Protein AF-0000000071017737 (afdb_homodimer)

Nearest PDB structures (foldseek):
  5ejk-assembly1_H  TM=7.289E-01  e=1.584E-11  Rous sarcoma virus - Prague C
  5ejk-assembly1_B  TM=7.592E-01  e=1.125E-10  Rous sarcoma virus - Prague C
  4fw2-assembly1_B  TM=7.891E-01  e=5.073E-09  Rous sarcoma virus - Prague C
  7ouf-assembly1_E  TM=6.799E-01  e=4.564E-10  Simian T-lymphotropic virus 1
  5ejk-assembly1_E  TM=6.335E-01  e=1.489E-10  Rous sarcoma virus - Prague C

Radius of gyration: 25.52 Å; Cα contacts (8 Å, |Δi|>4): 1029; chains: 2; bounding box: 69×79×76 Å

Solvent-accessible surface area (backbone atoms only — not comparable to full-atom values): 32538 Å² total; per-residue (Å²): 131,80,80,64,77,46,71,40,82,52,95,94,32,49,22,35,44,37,83,85,69,74,41,71,16,37,51,57,55,78,89,47,44,66,56,54,50,44,54,48,28,69,29,56,59,20,44,59,75,49,58,68,51,32,48,55,57,46,56,67,45,38,42,50,95,59,46,69,61,51,46,45,55,50,55,74,64,34,61,54,64,71,64,40,59,78,62,85,61,75,76,43,27,19,58,69,90,74,80,51,90,43,60,57,32,26,34,36,45,47,78,44,66,81,46,62,60,22,80,86,48,31,25,31,36,42,38,38,31,24,65,51,34,53,33,53,46,68,42,80,26,66,63,74,46,24,64,52,51,29,53,53,48,48,44,46,30,29,73,71,25,56,40,51,31,41,33,30,52,74,44,69,47,60,61,20,68,47,36,49,51,51,27,58,51,48,59,30,43,79,42,73,25,50,69,80,40,63,55,88,28,75,63,35,56,52,50,38,52,51,50,39,35,46,50,55,66,35,47,94,84,47,61,36,58,60,66,76,46,42,47,30,42,34,23,26,56,21,57,34,67,33,84,50,40,68,40,32,7,27,35,63,52,63,41,26,70,47,59,55,64,82,62,59,77,80,71,65,73,68,62,66,63,60,26,86,48,45,60,54,44,51,51,49,24,50,50,36,35,51,50,45,51,50,50,50,52,52,51,48,53,53,53,68,71,96,132,81,82,65,76,48,72,40,83,52,96,93,31,52,22,36,45,38,84,85,67,75,40,71,16,37,51,56,54,79,90,46,45,64,58,55,49,44,55,47,27,69,29,58,57,20,46,60,76,48,57,67,52,32,49,55,58,46,58,68,45,37,43,50,96,60,46,69,63,51,45,45,56,51,54,75,64,33,61,54,65,71,65,41,60,78,62,86,59,75,77,42,26,20,58,70,91,72,79,51,90,43,60,56,33,25,33,36,44,48,79,45,67,80,45,66,61,22,79,86,50,31,25,32,36,42,36,38,29,24,65,51,32,51,32,50,45,67,42,80,24,66,64,75,46,24,66,52,51,29,53,54,50,48,44,47,30,28,72,72,23,58,38,49,31,40,34,30,51,73,44,69,47,59,61,20,68,46,35,48,52,50,27,58,49,47,59,31,44,79,42,72,26,50,67,83,39,65,55,88,28,75,62,36,56,52,50,37,51,52,51,40,35,46,50,54,67,35,46,94,84,47,61,36,58,61,66,73,47,42,46,30,41,33,23,26,57,23,57,35,68,33,84,49,40,69,37,33,7,29,34,61,53,63,41,26,70,47,59,56,64,82,61,59,77,80,70,66,72,65,62,67,63,62,29,85,47,45,60,52,45,50,51,49,25,50,51,35,33,52,51,46,51,52,49,51,50,51,50,48,53,54,52,68,70,97

Organism: Stichopus japonicus (NCBI:txid307972)

Sequence (612 aa):
MISHPKYVMAEGLVKYVDNNSHSNKVVVPGELVVEVIAHHHCTPTSPHLGMRKTISKICQKFWWKNLKSDVETFVKKCRQCHLSKPMYCKPSGYMESTTSRYPWDVMAMDLLGPFPESNAGNLYILVITDHFSRFSFLMTLKRSTGKVLRAVLQQLFCTWGACNKLVSDNGPQMVSKYVTELCILWGVKRIFTTPYHPQANWVERVNRNIVSMFCCFVKADVHTDWDVHVPEFMFALSSFVHDATGFFPAELFLHRRIVGPGEWVDGDRMGPIGNSSFRGMLKSANDNMQRQARRNKLQYNRQGLRMISHPKYVMAEGLVKYVDNNSHSNKVVVPGELVVEVIAHHHCTPTSPHLGMRKTISKICQKFWWKNLKSDVETFVKKCRQCHLSKPMYCKPSGYMESTTSRYPWDVMAMDLLGPFPESNAGNLYILVITDHFSRFSFLMTLKRSTGKVLRAVLQQLFCTWGACNKLVSDNGPQMVSKYVTELCILWGVKRIFTTPYHPQANWVERVNRNIVSMFCCFVKADVHTDWDVHVPEFMFALSSFVHDATGFFPAELFLHRRIVGPGEWVDGDRMGPIGNSSFRGMLKSANDNMQRQARRNKLQYNRQGLR

Secondary structure (DSSP, 8-state):
-----EEEEETTEEEEEETTTTEEEEEPPGGGHHHHHHHTTEETTEE---HHHHHHHHHTTEE-TTHHHHHHHHHHT-HHHHH----------B------SSTTSEEEEEEE-PPPPPTT---EEEEEEETTT--EEEEEES---HHHHHHHHHHHHHHH---SEEEE---TTTT-HHHHHHHHHHTPEEEE-BTT--S--HHHHHHHHHHHHHHHHS-TT-TT-TTTTHHHHHHHHHHS--TTTSS-HHHHHHSS----TT--TTS-------SHHHHHHHHHHHHHHHHHHHHHHHHHHHHH--/-----EEEEETTEEEEEETTTTEEEEEPPGGGHHHHHHHTTEETTEE---HHHHHHHHHTTEE-TTHHHHHHHHHHT-HHHHH----------B------SSTTSEEEEEEE-PPPPPTT---EEEEEEETTT--EEEEEES---HHHHHHHHHHHHHHH---SEEEE---TTTT-HHHHHHHHHHTPEEEE-BTT--S--HHHHHHHHHHHHHHHHS-TT-TT-TTTTHHHHHHHHHHS--TTTSS-HHHHHHSS----TT--TTS----S--SHHHHHHHHHHHHHHHHHHHHHHHHHHHHHT-

Foldseek 3Di:
DPPPQDFDDDPNFTWGQDPVVSDTATEDDPVCLLVLLCVCAVDLLRQNLDLVQSLVLNVRHYDDDCNSVVSVVNSVPDPLLVPLPQDPDQQAFDDPPDDDQAWLQEKEWDKDAQFPQAPVQFGIWIWIATPQLRQIDTDTDNDLALQVVLVVVVVVCVVPNHHAEYEYEPDPRCPDPSNVVSCVVRNHHYHYGDRPDRDPDPVSVVVSSVSSSLSSPCPPVHRRCSCVSRVSNSSNQQQTQDQQQRHRSCCRHVQAHDDDPPRCVVVDRDDGDDDVVRVVSSVSSVVSNVVVSVVSVVVVVVVVVD/DPPPQDFDQDPNFTWGQDPVVSDTATEDDPVCLLVLLCVCAVDLLNQNLDLVQSLVLNVRHYDDDCNSVVSVVNSVPDPLLVVLPQDPDQQAFDDPPDDDQAWLQEKEWDKDAQFPQAPVQFRIWIWIATPQLRQIDTDTDNDLALQVVLVVVVVVCVVPNHHAEYEYEPDPRCPDPSNVVSCVVRNHHYHYGDSPDRDPPSVSVVVSSVSSSLSSPCPPVHRRCSCVSRVSNSSNQQQTQDQQQRHRSCCRHVQAHDDDPPRCVVVDRDDGDDDVCRVVSSVSSVVSNVVVSVVSVVVVVVVVVD

Structure (mmCIF, N/CA/C/O backbone):
data_AF-0000000071017737-model_v1
#
loop_
_entity.id
_entity.type
_entity.pdbx_description
1 polymer 'Retrovirus-related Pol polyprotein from transposon'
#
loop_
_atom_site.group_PDB
_atom_site.id
_atom_site.type_symbol
_atom_site.label_atom_id
_atom_site.label_alt_id
_atom_site.label_comp_id
_atom_site.label_asym_id
_atom_site.label_entity_id
_atom_site.label_seq_id
_atom_site.pdbx_PDB_ins_code
_atom_site.Cartn_x
_atom_site.Cartn_y
_atom_site.Cartn_z
_atom_site.occupancy
_atom_site.B_iso_or_equiv
_atom_site.auth_seq_id
_atom_site.auth_comp_id
_atom_site.auth_asym_id
_atom_site.auth_atom_id
_atom_site.pdbx_PDB_model_num
ATOM 1 N N . MET A 1 1 ? 0.42 -15.617 -47.75 1 25.12 1 MET A N 1
ATOM 2 C CA . MET A 1 1 ? 1.716 -15.219 -47.188 1 25.12 1 MET A CA 1
ATOM 3 C C . MET A 1 1 ? 1.737 -15.367 -45.688 1 25.12 1 MET A C 1
ATOM 5 O O . MET A 1 1 ? 1.015 -14.656 -44.969 1 25.12 1 MET A O 1
ATOM 9 N N . ILE A 1 2 ? 1.743 -16.547 -45.062 1 32.28 2 ILE A N 1
ATOM 10 C CA . ILE A 1 2 ? 1.542 -16.953 -43.656 1 32.28 2 ILE A CA 1
ATOM 11 C C . ILE A 1 2 ? 2.498 -16.188 -42.75 1 32.28 2 ILE A C 1
ATOM 13 O O . ILE A 1 2 ? 3.719 -16.266 -42.906 1 32.28 2 ILE A O 1
ATOM 17 N N . SER A 1 3 ? 2.207 -14.984 -42.344 1 38.69 3 SER A N 1
ATOM 18 C CA . SER A 1 3 ? 3.053 -14.07 -41.562 1 38.69 3 SER A CA 1
ATOM 19 C C . SER A 1 3 ? 3.787 -14.797 -40.438 1 38.69 3 SER A C 1
ATOM 21 O O . SER A 1 3 ? 3.164 -15.461 -39.625 1 38.69 3 SER A O 1
ATOM 23 N N . HIS A 1 4 ? 4.855 -15.43 -40.625 1 44.72 4 HIS A N 1
ATOM 24 C CA . HIS A 1 4 ? 5.719 -16.281 -39.812 1 44.72 4 HIS A CA 1
ATOM 25 C C . HIS A 1 4 ? 6.078 -15.602 -38.5 1 44.72 4 HIS A C 1
ATOM 27 O O . HIS A 1 4 ? 6.34 -14.398 -38.469 1 44.72 4 HIS A O 1
ATOM 33 N N . PRO A 1 5 ? 5.543 -16.141 -37.438 1 51.47 5 PRO A N 1
ATOM 34 C CA . PRO A 1 5 ? 5.957 -15.609 -36.125 1 51.47 5 PRO A CA 1
ATOM 35 C C . PRO A 1 5 ? 7.445 -15.281 -36.062 1 51.47 5 PRO A C 1
ATOM 37 O O . PRO A 1 5 ? 8.266 -16 -36.656 1 51.47 5 PRO A O 1
ATOM 40 N N . LYS A 1 6 ? 7.836 -13.992 -36.094 1 62.75 6 LYS A N 1
ATOM 41 C CA . LYS A 1 6 ? 9.211 -13.508 -36.125 1 62.75 6 LYS A CA 1
ATOM 42 C C . LYS A 1 6 ? 9.922 -13.703 -34.781 1 62.75 6 LYS A C 1
ATOM 44 O O . LYS A 1 6 ? 9.352 -13.43 -33.75 1 62.75 6 LYS A O 1
ATOM 49 N N . TYR A 1 7 ? 10.742 -14.734 -34.812 1 62.81 7 TYR A N 1
ATOM 50 C CA . TYR A 1 7 ? 11.688 -14.938 -33.719 1 62.81 7 TYR A CA 1
ATOM 51 C C . TYR A 1 7 ? 12.828 -13.93 -33.781 1 62.81 7 TYR A C 1
ATOM 53 O O . TYR A 1 7 ? 13.289 -13.578 -34.875 1 62.81 7 TYR A O 1
ATOM 61 N N . VAL A 1 8 ? 12.906 -13.164 -32.781 1 64.12 8 VAL A N 1
ATOM 62 C CA . VAL A 1 8 ? 14.023 -12.219 -32.719 1 64.12 8 VAL A CA 1
ATOM 63 C C . VAL A 1 8 ? 14.953 -12.57 -31.562 1 64.12 8 VAL A C 1
ATOM 65 O O . VAL A 1 8 ? 14.508 -13.094 -30.547 1 64.12 8 VAL A O 1
ATOM 68 N N . MET A 1 9 ? 16.266 -12.562 -31.828 1 61.5 9 MET A N 1
ATOM 69 C CA . MET A 1 9 ? 17.219 -12.734 -30.75 1 61.5 9 MET A CA 1
ATOM 70 C C . MET A 1 9 ? 17.453 -11.422 -30.016 1 61.5 9 MET A C 1
ATOM 72 O O . MET A 1 9 ? 17.703 -10.391 -30.641 1 61.5 9 MET A O 1
ATOM 76 N N . ALA A 1 10 ? 17.016 -11.367 -28.75 1 56.84 10 ALA A N 1
ATOM 77 C CA . ALA A 1 10 ? 17.297 -10.18 -27.938 1 56.84 10 ALA A CA 1
ATOM 78 C C . ALA A 1 10 ? 17.859 -10.555 -26.578 1 56.84 10 ALA A C 1
ATOM 80 O O . ALA A 1 10 ? 17.266 -11.367 -25.859 1 56.84 10 ALA A O 1
ATOM 81 N N . GLU A 1 11 ? 18.938 -9.938 -26.234 1 58.72 11 GLU A N 1
ATOM 82 C CA . GLU A 1 11 ? 19.594 -10.094 -24.938 1 58.72 11 GLU A CA 1
ATOM 83 C C . GLU A 1 11 ? 19.875 -11.562 -24.641 1 58.72 11 GLU A C 1
ATOM 85 O O . GLU A 1 11 ? 19.609 -12.039 -23.531 1 58.72 11 GLU A O 1
ATOM 90 N N . GLY A 1 12 ? 20.25 -12.312 -25.703 1 58.88 12 GLY A N 1
ATOM 91 C CA . GLY A 1 12 ? 20.641 -13.711 -25.562 1 58.88 12 GLY A CA 1
ATOM 92 C C . GLY A 1 12 ? 19.453 -14.648 -25.453 1 58.88 12 GLY A C 1
ATOM 93 O O . GLY A 1 12 ? 19.625 -15.828 -25.141 1 58.88 12 GLY A O 1
ATOM 94 N N . LEU A 1 13 ? 18.375 -13.906 -25.594 1 64.69 13 LEU A N 1
ATOM 95 C CA . LEU A 1 13 ? 17.172 -14.727 -25.516 1 64.69 13 LEU A CA 1
ATOM 96 C C . LEU A 1 13 ? 16.438 -14.719 -26.859 1 64.69 13 LEU A C 1
ATOM 98 O O . LEU A 1 13 ? 16.469 -13.734 -27.594 1 64.69 13 LEU A O 1
ATOM 102 N N . VAL A 1 14 ? 15.953 -15.844 -27.203 1 67.06 14 VAL A N 1
ATOM 103 C CA . VAL A 1 14 ? 15.055 -15.898 -28.359 1 67.06 14 VAL A CA 1
ATOM 104 C C . VAL A 1 14 ? 13.68 -15.367 -27.969 1 67.06 14 VAL A C 1
ATOM 106 O O . VAL A 1 14 ? 13.109 -15.781 -26.953 1 67.06 14 VAL A O 1
ATOM 109 N N . LYS A 1 15 ? 13.328 -14.344 -28.641 1 70.94 15 LYS A N 1
ATOM 110 C CA . LYS A 1 15 ? 12.039 -13.703 -28.344 1 70.94 15 LYS A CA 1
ATOM 111 C C . LYS A 1 15 ? 11.047 -13.938 -29.469 1 70.94 15 LYS A C 1
ATOM 113 O O . LYS A 1 15 ? 11.422 -13.992 -30.641 1 70.94 15 LYS A O 1
ATOM 118 N N . TYR A 1 16 ? 9.883 -14.336 -29.125 1 71.94 16 TYR A N 1
ATOM 119 C CA . TYR A 1 16 ? 8.75 -14.484 -30.031 1 71.94 16 TYR A CA 1
ATOM 120 C C . TYR A 1 16 ? 7.938 -13.195 -30.094 1 71.94 16 TYR A C 1
ATOM 122 O O . TYR A 1 16 ? 7.516 -12.664 -29.078 1 71.94 16 TYR A O 1
ATOM 130 N N . VAL A 1 17 ? 7.977 -12.578 -31.219 1 66.56 17 VAL A N 1
ATOM 131 C CA . VAL A 1 17 ? 7.227 -11.336 -31.391 1 66.56 17 VAL A CA 1
ATOM 132 C C . VAL A 1 17 ? 5.785 -11.656 -31.781 1 66.56 17 VAL A C 1
ATOM 134 O O . VAL A 1 17 ? 5.539 -12.281 -32.812 1 66.56 17 VAL A O 1
ATOM 137 N N . ASP A 1 18 ? 4.941 -11.453 -30.766 1 61.53 18 ASP A N 1
ATOM 138 C CA . ASP A 1 18 ? 3.52 -11.609 -31.047 1 61.53 18 ASP A CA 1
ATOM 139 C C . ASP A 1 18 ? 2.959 -10.359 -31.734 1 61.53 18 ASP A C 1
ATOM 141 O O . ASP A 1 18 ? 2.961 -9.273 -31.156 1 61.53 18 ASP A O 1
ATOM 145 N N . ASN A 1 19 ? 2.65 -10.453 -33 1 55.41 19 ASN A N 1
ATOM 146 C CA . ASN A 1 19 ? 2.148 -9.328 -33.781 1 55.41 19 ASN A CA 1
ATOM 147 C C . ASN A 1 19 ? 0.927 -8.688 -33.156 1 55.41 19 ASN A C 1
ATOM 149 O O . ASN A 1 19 ? 0.687 -7.488 -33.312 1 55.41 19 ASN A O 1
ATOM 153 N N . ASN A 1 20 ? 0.222 -9.492 -32.438 1 52.25 20 ASN A N 1
ATOM 154 C CA . ASN A 1 20 ? -1.017 -8.961 -31.875 1 52.25 20 ASN A CA 1
ATOM 155 C C . ASN A 1 20 ? -0.757 -8.141 -30.625 1 52.25 20 ASN A C 1
ATOM 157 O O . ASN A 1 20 ? -1.423 -7.125 -30.391 1 52.25 20 ASN A O 1
ATOM 161 N N . SER A 1 21 ? 0.176 -8.531 -29.891 1 54.97 21 SER A N 1
ATOM 162 C CA . SER A 1 21 ? 0.336 -7.855 -28.594 1 54.97 21 SER A CA 1
ATOM 163 C C . SER A 1 21 ? 1.599 -7 -28.578 1 54.97 21 SER A C 1
ATOM 165 O O . SER A 1 21 ? 1.792 -6.188 -27.672 1 54.97 21 SER A O 1
ATOM 167 N N . HIS A 1 22 ? 2.178 -6.875 -29.672 1 54.16 22 HIS A N 1
ATOM 168 C CA . HIS A 1 22 ? 3.414 -6.109 -29.781 1 54.16 22 HIS A CA 1
ATOM 169 C C . HIS A 1 22 ? 4.34 -6.375 -28.609 1 54.16 22 HIS A C 1
ATOM 171 O O . HIS A 1 22 ? 5.137 -5.512 -28.234 1 54.16 22 HIS A O 1
ATOM 177 N N . SER A 1 23 ? 4.012 -7.453 -27.969 1 61.78 23 SER A N 1
ATOM 178 C CA . SER A 1 23 ? 4.91 -7.766 -26.859 1 61.78 23 SER A CA 1
ATOM 179 C C . SER A 1 23 ? 5.852 -8.914 -27.219 1 61.78 23 SER A C 1
ATOM 181 O O . SER A 1 23 ? 5.5 -9.781 -28.016 1 61.78 23 SER A O 1
ATOM 183 N N . ASN A 1 24 ? 7.125 -8.695 -26.875 1 72.69 24 ASN A N 1
ATOM 184 C CA . ASN A 1 24 ? 8.133 -9.719 -27.094 1 72.69 24 ASN A CA 1
ATOM 185 C C . ASN A 1 24 ? 8.102 -10.781 -26 1 72.69 24 ASN A C 1
ATOM 187 O O . ASN A 1 24 ? 8.125 -10.453 -24.812 1 72.69 24 ASN A O 1
ATOM 191 N N . LYS A 1 25 ? 7.707 -12 -26.531 1 81.81 25 LYS A N 1
ATOM 192 C CA . LYS A 1 25 ? 7.68 -13.109 -25.578 1 81.81 25 LYS A CA 1
ATOM 193 C C . LYS A 1 25 ? 8.953 -13.945 -25.672 1 81.81 25 LYS A C 1
ATOM 195 O O . LYS A 1 25 ? 9.516 -14.109 -26.766 1 81.81 25 LYS A O 1
ATOM 200 N N . VAL A 1 26 ? 9.445 -14.445 -24.641 1 83.06 26 VAL A N 1
ATOM 201 C CA . VAL A 1 26 ? 10.633 -15.289 -24.578 1 83.06 26 VAL A CA 1
ATOM 202 C C . VAL A 1 26 ? 10.273 -16.719 -24.969 1 83.06 26 VAL A C 1
ATOM 204 O O . VAL A 1 26 ? 9.312 -17.297 -24.453 1 83.06 26 VAL A O 1
ATOM 207 N N . VAL A 1 27 ? 10.992 -17.188 -25.906 1 86.75 27 VAL A N 1
ATOM 208 C CA . VAL A 1 27 ? 10.766 -18.578 -26.312 1 86.75 27 VAL A CA 1
ATOM 209 C C . VAL A 1 27 ? 11.43 -19.531 -25.328 1 86.75 27 VAL A C 1
ATOM 211 O O . VAL A 1 27 ? 12.625 -19.406 -25.047 1 86.75 27 VAL A O 1
ATOM 214 N N . VAL A 1 28 ? 10.617 -20.484 -24.859 1 88.75 28 VAL A N 1
ATOM 215 C CA . VAL A 1 28 ? 11.109 -21.406 -23.844 1 88.75 28 VAL A CA 1
ATOM 216 C C . VAL A 1 28 ? 11.57 -22.703 -24.484 1 88.75 28 VAL A C 1
ATOM 218 O O . VAL A 1 28 ? 10.805 -23.359 -25.219 1 88.75 28 VAL A O 1
ATOM 221 N N . PRO A 1 29 ? 12.82 -23.062 -24.234 1 88.25 29 PRO A N 1
ATOM 222 C CA . PRO A 1 29 ? 13.273 -24.359 -24.719 1 88.25 29 PRO A CA 1
ATOM 223 C C . PRO A 1 29 ? 12.516 -25.531 -24.078 1 88.25 29 PRO A C 1
ATOM 225 O O . PRO A 1 29 ? 12.07 -25.422 -22.938 1 88.25 29 PRO A O 1
ATOM 228 N N . GLY A 1 30 ? 12.414 -26.578 -24.812 1 89.56 30 GLY A N 1
ATOM 229 C CA . GLY A 1 30 ? 11.656 -27.75 -24.375 1 89.56 30 GLY A CA 1
ATOM 230 C C . GLY A 1 30 ? 12.086 -28.25 -23 1 89.56 30 GLY A C 1
ATOM 231 O O . GLY A 1 30 ? 11.242 -28.641 -22.203 1 89.56 30 GLY A O 1
ATOM 232 N N . GLU A 1 31 ? 13.336 -28.156 -22.719 1 91.06 31 GLU A N 1
ATOM 233 C CA . GLU A 1 31 ? 13.891 -28.703 -21.5 1 91.06 31 GLU A CA 1
ATOM 234 C C . GLU A 1 31 ? 13.453 -27.891 -20.281 1 91.06 31 GLU A C 1
ATOM 236 O O . GLU A 1 31 ? 13.516 -28.375 -19.141 1 91.06 31 GLU A O 1
ATOM 241 N N . LEU A 1 32 ? 12.969 -26.688 -20.547 1 91.5 32 LEU A N 1
ATOM 242 C CA . LEU A 1 32 ? 12.664 -25.812 -19.422 1 91.5 32 LEU A CA 1
ATOM 243 C C . LEU A 1 32 ? 11.156 -25.625 -19.266 1 91.5 32 LEU A C 1
ATOM 245 O O . LEU A 1 32 ? 10.703 -24.953 -18.344 1 91.5 32 LEU A O 1
ATOM 249 N N . VAL A 1 33 ? 10.391 -26.219 -20.078 1 93 33 VAL A N 1
ATOM 250 C CA . VAL A 1 33 ? 8.945 -26.016 -20.141 1 93 33 VAL A CA 1
ATOM 251 C C . VAL A 1 33 ? 8.32 -26.406 -18.797 1 93 33 VAL A C 1
ATOM 253 O O . VAL A 1 33 ? 7.539 -25.641 -18.234 1 93 33 VAL A O 1
ATOM 256 N N . VAL A 1 34 ? 8.695 -27.578 -18.297 1 93.5 34 VAL A N 1
ATOM 257 C CA . VAL A 1 34 ? 8.117 -28.078 -17.062 1 93.5 34 VAL A CA 1
ATOM 258 C C . VAL A 1 34 ? 8.461 -27.125 -15.914 1 93.5 34 VAL A C 1
ATOM 260 O O . VAL A 1 34 ? 7.613 -26.812 -15.07 1 93.5 34 VAL A O 1
ATOM 263 N N . GLU A 1 35 ? 9.594 -26.656 -15.914 1 92.06 35 GLU A N 1
ATOM 264 C CA . GLU A 1 35 ? 10.047 -25.75 -14.875 1 92.06 35 GLU A CA 1
ATOM 265 C C . GLU A 1 35 ? 9.266 -24.438 -14.914 1 92.06 35 GLU A C 1
ATOM 267 O O . GLU A 1 35 ? 8.891 -23.891 -13.875 1 92.06 35 GLU A O 1
ATOM 272 N N . VAL A 1 36 ? 9.086 -23.938 -16.078 1 92.25 36 VAL A N 1
ATOM 273 C CA . VAL A 1 36 ? 8.352 -22.688 -16.25 1 92.25 36 VAL A CA 1
ATOM 274 C C . VAL A 1 36 ? 6.91 -22.859 -15.773 1 92.25 36 VAL A C 1
ATOM 276 O O . VAL A 1 36 ? 6.375 -22 -15.07 1 92.25 36 VAL A O 1
ATOM 279 N N . ILE A 1 37 ? 6.289 -24 -16.141 1 94.56 37 ILE A N 1
ATOM 280 C CA . ILE A 1 37 ? 4.914 -24.266 -15.727 1 94.56 37 ILE A CA 1
ATOM 281 C C . ILE A 1 37 ? 4.844 -24.375 -14.203 1 94.56 37 ILE A C 1
ATOM 283 O O . ILE A 1 37 ? 3.98 -23.766 -13.57 1 94.56 37 ILE A O 1
ATOM 287 N N . ALA A 1 38 ? 5.746 -25.109 -13.656 1 92.62 38 ALA A N 1
ATOM 288 C CA . ALA A 1 38 ? 5.766 -25.328 -12.211 1 92.62 38 ALA A CA 1
ATOM 289 C C . ALA A 1 38 ? 5.941 -24.016 -11.461 1 92.62 38 ALA A C 1
ATOM 291 O O . ALA A 1 38 ? 5.285 -23.781 -10.438 1 92.62 38 ALA A O 1
ATOM 292 N N . HIS A 1 39 ? 6.723 -23.188 -11.977 1 91.06 39 HIS A N 1
ATOM 293 C CA . HIS A 1 39 ? 6.98 -21.891 -11.359 1 91.06 39 HIS A CA 1
ATOM 294 C C . HIS A 1 39 ? 5.727 -21.031 -11.352 1 91.06 39 HIS A C 1
ATOM 296 O O . HIS A 1 39 ? 5.488 -20.281 -10.391 1 91.06 39 HIS A O 1
ATOM 302 N N . HIS A 1 40 ? 4.941 -21.141 -12.344 1 92.56 40 HIS A N 1
ATOM 303 C CA . HIS A 1 40 ? 3.773 -20.281 -12.492 1 92.56 40 HIS A CA 1
ATOM 304 C C . HIS A 1 40 ? 2.51 -20.969 -11.992 1 92.56 40 HIS A C 1
ATOM 306 O O . HIS A 1 40 ? 1.401 -20.469 -12.195 1 92.56 40 HIS A O 1
ATOM 312 N N . HIS A 1 41 ? 2.643 -22.125 -11.297 1 91.44 41 HIS A N 1
ATOM 313 C CA . HIS A 1 41 ? 1.479 -22.844 -10.7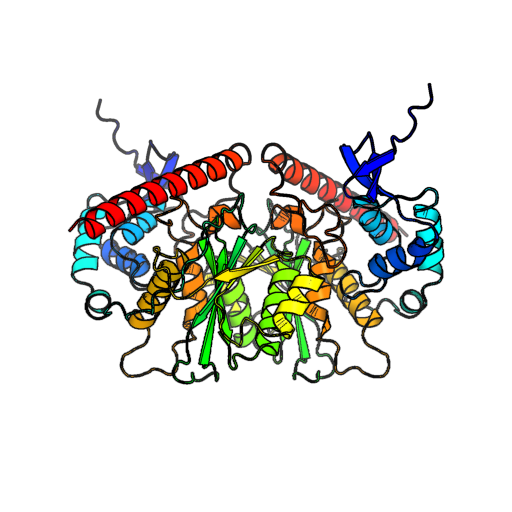97 1 91.44 41 HIS A CA 1
ATOM 314 C C . HIS A 1 41 ? 1.681 -23.297 -9.352 1 91.44 41 HIS A C 1
ATOM 316 O O . HIS A 1 41 ? 0.724 -23.344 -8.578 1 91.44 41 HIS A O 1
ATOM 322 N N . CYS A 1 42 ? 2.914 -23.578 -8.992 1 89.19 42 CYS A N 1
ATOM 323 C CA . CYS A 1 42 ? 3.111 -24.344 -7.773 1 89.19 42 CYS A CA 1
ATOM 324 C C . CYS A 1 42 ? 3.852 -23.531 -6.719 1 89.19 42 CYS A C 1
ATOM 326 O O . CYS A 1 42 ? 4.164 -24.031 -5.641 1 89.19 42 CYS A O 1
ATOM 328 N N . THR A 1 43 ? 4.168 -22.328 -7.008 1 88.69 43 THR A N 1
ATOM 329 C CA . THR A 1 43 ? 4.895 -21.5 -6.043 1 88.69 43 THR A CA 1
ATOM 330 C C . THR A 1 43 ? 3.928 -20.656 -5.215 1 88.69 43 THR A C 1
ATOM 332 O O . THR A 1 43 ? 2.771 -20.469 -5.598 1 88.69 43 THR A O 1
ATOM 335 N N . PRO A 1 44 ? 4.414 -20.141 -4.145 1 87.25 44 PRO A N 1
ATOM 336 C CA . PRO A 1 44 ? 3.549 -19.297 -3.314 1 87.25 44 PRO A CA 1
ATOM 337 C C . PRO A 1 44 ? 3.062 -18.062 -4.047 1 87.25 44 PRO A C 1
ATOM 339 O O . PRO A 1 44 ? 1.974 -17.547 -3.762 1 87.25 44 PRO A O 1
ATOM 342 N N . THR A 1 45 ? 3.816 -17.547 -4.945 1 89.38 45 THR A N 1
ATOM 343 C CA . THR A 1 45 ? 3.385 -16.391 -5.73 1 89.38 45 THR A CA 1
ATOM 344 C C . THR A 1 45 ? 2.463 -16.828 -6.863 1 89.38 45 THR A C 1
ATOM 346 O O . THR A 1 45 ? 1.884 -15.984 -7.555 1 89.38 45 THR A O 1
ATOM 349 N N . SER A 1 46 ? 2.379 -18.094 -7.109 1 89.62 46 SER A N 1
ATOM 350 C CA . SER A 1 46 ? 1.463 -18.719 -8.062 1 89.62 46 SER A CA 1
ATOM 351 C C . SER A 1 46 ? 0.833 -19.984 -7.488 1 89.62 46 SER A C 1
ATOM 353 O O . SER A 1 46 ? 1.115 -21.094 -7.953 1 89.62 46 SER A O 1
ATOM 355 N N . PRO A 1 47 ? -0.069 -19.828 -6.562 1 86.75 47 PRO A N 1
ATOM 356 C CA . PRO A 1 47 ? -0.485 -20.938 -5.691 1 86.75 47 PRO A CA 1
ATOM 357 C C . PRO A 1 47 ? -1.655 -21.734 -6.266 1 86.75 47 PRO A C 1
ATOM 359 O O . PRO A 1 47 ? -2.744 -21.734 -5.688 1 86.75 47 PRO A O 1
ATOM 362 N N . HIS A 1 48 ? -1.383 -22.391 -7.285 1 87.06 48 HIS A N 1
ATOM 363 C CA . HIS A 1 48 ? -2.324 -23.359 -7.824 1 87.06 48 HIS A CA 1
ATOM 364 C C . HIS A 1 48 ? -3.654 -22.703 -8.18 1 87.06 48 HIS A C 1
ATOM 366 O O . HIS A 1 48 ? -4.715 -23.188 -7.77 1 87.06 48 HIS A O 1
ATOM 372 N N . LEU A 1 49 ? -3.621 -21.688 -8.969 1 85.19 49 LEU A N 1
ATOM 373 C CA . LEU A 1 49 ? -4.789 -20.859 -9.211 1 85.19 49 LEU A CA 1
ATOM 374 C C . LEU A 1 49 ? -5.598 -21.375 -10.398 1 85.19 49 LEU A C 1
ATOM 376 O O . LEU A 1 49 ? -6.535 -20.719 -10.852 1 85.19 49 LEU A O 1
ATOM 380 N N . GLY A 1 50 ? -5.16 -22.562 -10.961 1 85 50 GLY A N 1
ATOM 381 C CA . GLY A 1 50 ? -5.957 -23.156 -12.016 1 85 50 GLY A CA 1
ATOM 382 C C . GLY A 1 50 ? -5.309 -23.047 -13.383 1 85 50 GLY A C 1
ATOM 383 O O . GLY A 1 50 ? -4.309 -22.344 -13.547 1 85 50 GLY A O 1
ATOM 384 N N . MET A 1 51 ? -5.91 -23.703 -14.312 1 88.94 51 MET A N 1
ATOM 385 C CA . MET A 1 51 ? -5.363 -23.844 -15.656 1 88.94 51 MET A CA 1
ATOM 386 C C . MET A 1 51 ? -5.406 -22.5 -16.406 1 88.94 51 MET A C 1
ATOM 388 O O . MET A 1 51 ? -4.387 -22.047 -16.922 1 88.94 51 MET A O 1
ATOM 392 N N . ARG A 1 52 ? -6.473 -21.891 -16.391 1 87.69 52 ARG A N 1
ATOM 393 C CA . ARG A 1 52 ? -6.664 -20.656 -17.172 1 87.69 52 ARG A CA 1
ATOM 394 C C . ARG A 1 52 ? -5.738 -19.547 -16.672 1 87.69 52 ARG A C 1
ATOM 396 O O . ARG A 1 52 ? -5.078 -18.891 -17.484 1 87.69 52 ARG A O 1
ATOM 403 N N . LYS A 1 53 ? -5.668 -19.375 -15.43 1 89.31 53 LYS A N 1
ATOM 404 C CA . LYS A 1 53 ? -4.832 -18.312 -14.867 1 89.31 53 LYS A CA 1
ATOM 405 C C . LYS A 1 53 ? -3.35 -18.609 -15.086 1 89.31 53 LYS A C 1
ATOM 407 O O . LYS A 1 53 ? -2.562 -17.703 -15.344 1 89.31 53 LYS A O 1
ATOM 412 N N . THR A 1 54 ? -3.018 -19.859 -14.977 1 91.56 54 THR A N 1
ATOM 413 C CA . THR A 1 54 ? -1.632 -20.234 -15.219 1 91.56 54 THR A CA 1
ATOM 414 C C . THR A 1 54 ? -1.242 -19.953 -16.672 1 91.56 54 THR A C 1
ATOM 416 O O . THR A 1 54 ? -0.182 -19.391 -16.938 1 91.56 54 THR A O 1
ATOM 419 N N . ILE A 1 55 ? -2.137 -20.312 -17.578 1 92.81 55 ILE A N 1
ATOM 420 C CA . ILE A 1 55 ? -1.886 -20.062 -19 1 92.81 55 ILE A CA 1
ATOM 421 C C . ILE A 1 55 ? -1.751 -18.562 -19.234 1 92.81 55 ILE A C 1
ATOM 423 O O . ILE A 1 55 ? -0.806 -18.109 -19.891 1 92.81 55 ILE A O 1
ATOM 427 N N . SER A 1 56 ? -2.658 -17.859 -18.703 1 89 56 SER A N 1
ATOM 428 C CA . SER A 1 56 ? -2.668 -16.406 -18.875 1 89 56 SER A CA 1
ATOM 429 C C . SER A 1 56 ? -1.377 -15.773 -18.375 1 89 56 SER A C 1
ATOM 431 O O . SER A 1 56 ? -0.807 -14.898 -19.031 1 89 56 SER A O 1
ATOM 433 N N . LYS A 1 57 ? -0.961 -16.203 -17.281 1 88.62 57 LYS A N 1
ATOM 434 C CA . LYS A 1 57 ? 0.252 -15.656 -16.688 1 88.62 57 LYS A CA 1
ATOM 435 C C . LYS A 1 57 ? 1.479 -15.992 -17.531 1 88.62 57 LYS A C 1
ATOM 437 O O . LYS A 1 57 ? 2.299 -15.117 -17.812 1 88.62 57 LYS A O 1
ATOM 442 N N . ILE A 1 58 ? 1.6 -17.188 -17.953 1 89.31 58 ILE A N 1
ATOM 443 C CA . ILE A 1 58 ? 2.766 -17.641 -18.688 1 89.31 58 ILE A CA 1
ATOM 444 C C . ILE A 1 58 ? 2.801 -16.953 -20.062 1 89.31 58 ILE A C 1
ATOM 446 O O . ILE A 1 58 ? 3.861 -16.531 -20.516 1 89.31 58 ILE A O 1
ATOM 450 N N . CYS A 1 59 ? 1.649 -16.75 -20.656 1 88.25 59 CYS A N 1
ATOM 451 C CA . CYS A 1 59 ? 1.546 -16.203 -22 1 88.25 59 CYS A CA 1
ATOM 452 C C . CYS A 1 59 ? 1.959 -14.742 -22.016 1 88.25 59 CYS A C 1
ATOM 454 O O . CYS A 1 59 ? 2.213 -14.18 -23.078 1 88.25 59 CYS A O 1
ATOM 456 N N . GLN A 1 60 ? 1.994 -14.172 -20.906 1 82.38 60 GLN A N 1
ATOM 457 C CA . GLN A 1 60 ? 2.391 -12.766 -20.859 1 82.38 60 GLN A CA 1
ATOM 458 C C . GLN A 1 60 ? 3.857 -12.602 -21.25 1 82.38 60 GLN A C 1
ATOM 460 O O . GLN A 1 60 ? 4.234 -11.586 -21.844 1 82.38 60 GLN A O 1
ATOM 465 N N . LYS A 1 61 ? 4.648 -13.625 -20.969 1 82.38 61 LYS A N 1
ATOM 466 C CA . LYS A 1 61 ? 6.082 -13.406 -21.141 1 82.38 61 LYS A CA 1
ATOM 467 C C . LYS A 1 61 ? 6.723 -14.555 -21.906 1 82.38 61 LYS A C 1
ATOM 469 O O . LYS A 1 61 ? 7.832 -14.414 -22.438 1 82.38 61 LYS A O 1
ATOM 474 N N . PHE A 1 62 ? 6.012 -15.633 -21.984 1 86 62 PHE A N 1
ATOM 475 C CA . PHE A 1 62 ? 6.645 -16.828 -22.547 1 86 62 PHE A CA 1
ATOM 476 C C . PHE A 1 62 ? 5.805 -17.406 -23.672 1 86 62 PHE A C 1
ATOM 478 O O . PHE A 1 62 ? 4.602 -17.141 -23.766 1 86 62 PHE A O 1
ATOM 485 N N . TRP A 1 63 ? 6.582 -18.109 -24.484 1 88.81 63 TRP A N 1
ATOM 486 C CA . TRP A 1 63 ? 5.902 -18.797 -25.578 1 88.81 63 TRP A CA 1
ATOM 487 C C . TRP A 1 63 ? 6.605 -20.094 -25.938 1 88.81 63 TRP A C 1
ATOM 489 O O . TRP A 1 63 ? 7.836 -20.172 -25.906 1 88.81 63 TRP A O 1
ATOM 499 N N . TRP A 1 64 ? 5.852 -21.109 -26.234 1 90.94 64 TRP A N 1
ATOM 500 C CA . TRP A 1 64 ? 6.293 -22.328 -26.922 1 90.94 64 TRP A CA 1
ATOM 501 C C . TRP A 1 64 ? 5.129 -22.984 -27.641 1 90.94 64 TRP A C 1
ATOM 503 O O . TRP A 1 64 ? 3.967 -22.656 -27.406 1 90.94 64 TRP A O 1
ATOM 513 N N . LYS A 1 65 ? 5.328 -23.703 -28.609 1 87.88 65 LYS A N 1
ATOM 514 C CA . LYS A 1 65 ? 4.348 -24.188 -29.578 1 87.88 65 LYS A CA 1
ATOM 515 C C . LYS A 1 65 ? 3.172 -24.859 -28.875 1 87.88 65 LYS A C 1
ATOM 517 O O . LYS A 1 65 ? 2.014 -24.562 -29.172 1 87.88 65 LYS A O 1
ATOM 522 N N . ASN A 1 66 ? 3.348 -25.766 -27.828 1 93.44 66 ASN A N 1
ATOM 523 C CA . ASN A 1 66 ? 2.291 -26.531 -27.172 1 93.44 66 ASN A CA 1
ATOM 524 C C . ASN A 1 66 ? 2.035 -26.016 -25.75 1 93.44 66 ASN A C 1
ATOM 526 O O . ASN A 1 66 ? 1.742 -26.781 -24.844 1 93.44 66 ASN A O 1
ATOM 530 N N . LEU A 1 67 ? 2.076 -24.703 -25.703 1 94.94 67 LEU A N 1
ATOM 531 C CA . LEU A 1 67 ? 2.006 -24.094 -24.375 1 94.94 67 LEU A CA 1
ATOM 532 C C . LEU A 1 67 ? 0.699 -24.453 -23.672 1 94.94 67 LEU A C 1
ATOM 534 O O . LEU A 1 67 ? 0.709 -24.984 -22.562 1 94.94 67 LEU A O 1
ATOM 538 N N . LYS A 1 68 ? -0.455 -24.203 -24.266 1 95 68 LYS A N 1
ATOM 539 C CA . LYS A 1 68 ? -1.755 -24.422 -23.641 1 95 68 LYS A CA 1
ATOM 540 C C . LYS A 1 68 ? -1.941 -25.875 -23.25 1 95 68 LYS A C 1
ATOM 542 O O . LYS A 1 68 ? -2.316 -26.188 -22.109 1 95 68 LYS A O 1
ATOM 547 N N . SER A 1 69 ? -1.651 -26.766 -24.156 1 95.88 69 SER A N 1
ATOM 548 C CA . SER A 1 69 ? -1.829 -28.203 -23.906 1 95.88 69 SER A CA 1
ATOM 549 C C . SER A 1 69 ? -0.893 -28.688 -22.812 1 95.88 69 SER A C 1
ATOM 551 O O . SER A 1 69 ? -1.274 -29.531 -21.984 1 95.88 69 SER A O 1
ATOM 553 N N . ASP A 1 70 ? 0.303 -28.234 -22.859 1 96.44 70 ASP A N 1
ATOM 554 C CA . ASP A 1 70 ? 1.278 -28.641 -21.844 1 96.44 70 ASP A CA 1
ATOM 555 C C . ASP A 1 70 ? 0.847 -28.188 -20.453 1 96.44 70 ASP A C 1
ATOM 557 O O . ASP A 1 70 ? 0.966 -28.953 -19.484 1 96.44 70 ASP A O 1
ATOM 561 N N . VAL A 1 71 ? 0.351 -26.938 -20.344 1 96.56 71 VAL A N 1
ATOM 562 C CA . VAL A 1 71 ? -0.109 -26.438 -19.062 1 96.56 71 VAL A CA 1
ATOM 563 C C . VAL A 1 71 ? -1.316 -27.234 -18.578 1 96.56 71 VAL A C 1
ATOM 565 O O . VAL A 1 71 ? -1.4 -27.609 -17.406 1 96.56 71 VAL A O 1
ATOM 568 N N . GLU A 1 72 ? -2.201 -27.5 -19.469 1 95.5 72 GLU A N 1
ATOM 569 C CA . GLU A 1 72 ? -3.381 -28.297 -19.125 1 95.5 72 GLU A CA 1
ATOM 570 C C . GLU A 1 72 ? -2.99 -29.656 -18.578 1 95.5 72 GLU A C 1
ATOM 572 O O . GLU A 1 72 ? -3.518 -30.109 -17.547 1 95.5 72 GLU A O 1
ATOM 577 N N . THR A 1 73 ? -2.137 -30.328 -19.297 1 95.56 73 THR A N 1
ATOM 578 C CA . THR A 1 73 ? -1.672 -31.641 -18.875 1 95.56 73 THR A CA 1
ATOM 579 C C . THR A 1 73 ? -1.02 -31.562 -17.5 1 95.56 73 THR A C 1
ATOM 581 O O . THR A 1 73 ? -1.271 -32.406 -16.641 1 95.56 73 THR A O 1
ATOM 584 N N . PHE A 1 74 ? -0.208 -30.625 -17.312 1 95.44 74 PHE A N 1
ATOM 585 C CA . PHE A 1 74 ? 0.5 -30.438 -16.047 1 95.44 74 PHE A CA 1
ATOM 586 C C . PHE A 1 74 ? -0.482 -30.25 -14.898 1 95.44 74 PHE A C 1
ATOM 588 O O . PHE A 1 74 ? -0.393 -30.922 -13.867 1 95.44 74 PHE A O 1
ATOM 595 N N . VAL A 1 75 ? -1.444 -29.312 -15.039 1 93.56 75 VAL A N 1
ATOM 596 C CA . VAL A 1 75 ? -2.371 -28.938 -13.977 1 93.56 75 VAL A CA 1
ATOM 597 C C . VAL A 1 75 ? -3.303 -30.109 -13.672 1 93.56 75 VAL A C 1
ATOM 599 O O . VAL A 1 75 ? -3.637 -30.359 -12.508 1 93.56 75 VAL A O 1
ATOM 602 N N . LYS A 1 76 ? -3.701 -30.812 -14.664 1 92.38 76 LYS A N 1
ATOM 603 C CA . LYS A 1 76 ? -4.566 -31.984 -14.484 1 92.38 76 LYS A CA 1
ATOM 604 C C . LYS A 1 76 ? -3.879 -33.031 -13.633 1 92.38 76 LYS A C 1
ATOM 606 O O . LYS A 1 76 ? -4.539 -33.781 -12.914 1 92.38 76 LYS A O 1
ATOM 611 N N . LYS A 1 77 ? -2.625 -33.062 -13.664 1 92.81 77 LYS A N 1
ATOM 612 C CA . LYS A 1 77 ? -1.866 -34.094 -12.945 1 92.81 77 LYS A CA 1
ATOM 613 C C . LYS A 1 77 ? -1.34 -33.562 -11.617 1 92.81 77 LYS A C 1
ATOM 615 O O . LYS A 1 77 ? -0.645 -34.25 -10.891 1 92.81 77 LYS A O 1
ATOM 620 N N . CYS A 1 78 ? -1.604 -32.344 -11.383 1 90.38 78 CYS A N 1
ATOM 621 C CA . CYS A 1 78 ? -1.054 -31.734 -10.172 1 90.38 78 CYS A CA 1
ATOM 622 C C . CYS A 1 78 ? -1.691 -32.344 -8.922 1 90.38 78 CYS A C 1
ATOM 624 O O . CYS A 1 78 ? -2.896 -32.188 -8.711 1 90.38 78 CYS A O 1
ATOM 626 N N . ARG A 1 79 ? -0.953 -32.906 -8.148 1 85.25 79 ARG A N 1
ATOM 627 C CA . ARG A 1 79 ? -1.417 -33.625 -6.953 1 85.25 79 ARG A CA 1
ATOM 628 C C . ARG A 1 79 ? -2 -32.656 -5.938 1 85.25 79 ARG A C 1
ATOM 630 O O . ARG A 1 79 ? -3.031 -32.938 -5.32 1 85.25 79 ARG A O 1
ATOM 637 N N . GLN A 1 80 ? -1.361 -31.562 -5.746 1 84.06 80 GLN A N 1
ATOM 638 C CA . GLN A 1 80 ? -1.801 -30.578 -4.754 1 84.06 80 GLN A CA 1
ATOM 639 C C . GLN A 1 80 ? -3.178 -30.016 -5.102 1 84.06 80 GLN A C 1
ATOM 641 O O . GLN A 1 80 ? -4.012 -29.828 -4.215 1 84.06 80 GLN A O 1
ATOM 646 N N . CYS A 1 81 ? -3.352 -29.766 -6.309 1 82.81 81 CYS A N 1
ATOM 647 C CA . CYS A 1 81 ? -4.652 -29.266 -6.742 1 82.81 81 CYS A CA 1
ATOM 648 C C . CYS A 1 81 ? -5.742 -30.297 -6.504 1 82.81 81 CYS A C 1
ATOM 650 O O . CYS A 1 81 ? -6.871 -29.953 -6.148 1 82.81 81 CYS A O 1
ATOM 652 N N . HIS A 1 82 ? -5.469 -31.531 -6.688 1 79.25 82 HIS A N 1
ATOM 653 C CA . HIS A 1 82 ? -6.438 -32.625 -6.527 1 79.25 82 HIS A CA 1
ATOM 654 C C . HIS A 1 82 ? -6.762 -32.844 -5.055 1 79.25 82 HIS A C 1
ATOM 656 O O . HIS A 1 82 ? -7.887 -33.219 -4.711 1 79.25 82 HIS A O 1
ATOM 662 N N . LEU A 1 83 ? -5.859 -32.594 -4.301 1 75.56 83 LEU A N 1
ATOM 663 C CA . LEU A 1 83 ? -6.027 -32.844 -2.875 1 75.56 83 LEU A CA 1
ATOM 664 C C . LEU A 1 83 ? -6.727 -31.688 -2.195 1 75.56 83 LEU A C 1
ATOM 666 O O . LEU A 1 83 ? -7.32 -31.844 -1.125 1 75.56 83 LEU A O 1
ATOM 670 N N . SER A 1 84 ? -6.531 -30.5 -2.697 1 69 84 SER A N 1
ATOM 671 C CA . SER A 1 84 ? -7.078 -29.312 -2.043 1 69 84 SER A CA 1
ATOM 672 C C . SER A 1 84 ? -8.578 -29.188 -2.281 1 69 84 SER A C 1
ATOM 674 O O . SER A 1 84 ? -9.031 -29.188 -3.428 1 69 84 SER A O 1
ATOM 676 N N . LYS A 1 85 ? -9.438 -29.891 -1.424 1 56.69 85 LYS A N 1
ATOM 677 C CA . LYS A 1 85 ? -10.891 -29.734 -1.47 1 56.69 85 LYS A CA 1
ATOM 678 C C . LYS A 1 85 ? -11.312 -28.328 -1.106 1 56.69 85 LYS A C 1
ATOM 680 O O . LYS A 1 85 ? -10.727 -27.703 -0.211 1 56.69 85 LYS A O 1
ATOM 685 N N . PRO A 1 86 ? -12.133 -27.797 -2.055 1 52.88 86 PRO A N 1
ATOM 686 C CA . PRO A 1 86 ? -12.641 -26.469 -1.67 1 52.88 86 PRO A CA 1
ATOM 687 C C . PRO A 1 86 ? -13.195 -26.438 -0.246 1 52.88 86 PRO A C 1
ATOM 689 O O . PRO A 1 86 ? -13.938 -27.344 0.15 1 52.88 86 PRO A O 1
ATOM 692 N N . MET A 1 87 ? -12.367 -26.047 0.676 1 48.66 87 MET A N 1
ATOM 693 C CA . MET A 1 87 ? -12.984 -25.859 1.985 1 48.66 87 MET A CA 1
ATOM 694 C C . MET A 1 87 ? -14.203 -24.938 1.89 1 48.66 87 MET A C 1
ATOM 696 O O . MET A 1 87 ? -14.203 -23.984 1.113 1 48.66 87 MET A O 1
ATOM 700 N N . TYR A 1 88 ? -15.375 -25.547 2.312 1 44.56 88 TYR A N 1
ATOM 701 C CA . TYR A 1 88 ? -16.625 -24.797 2.377 1 44.56 88 TYR A CA 1
ATOM 702 C C . TYR A 1 88 ? -16.453 -23.484 3.137 1 44.56 88 TYR A C 1
ATOM 704 O O . TYR A 1 88 ? -15.992 -23.484 4.285 1 44.56 88 TYR A O 1
ATOM 712 N N . CYS A 1 89 ? -16.125 -22.422 2.496 1 46.22 89 CYS A N 1
ATOM 713 C CA . CYS A 1 89 ? -16.25 -21.156 3.191 1 46.22 89 CYS A CA 1
ATOM 714 C C . CYS A 1 89 ? -17.719 -20.75 3.326 1 46.22 89 CYS A C 1
ATOM 716 O O . CYS A 1 89 ? -18.5 -20.922 2.395 1 46.22 89 CYS A O 1
ATOM 718 N N . LYS A 1 90 ? -18.156 -20.562 4.594 1 43.91 90 LYS A N 1
ATOM 719 C CA . LYS A 1 90 ? -19.516 -20.094 4.824 1 43.91 90 LYS A CA 1
ATOM 720 C C . LYS A 1 90 ? -19.859 -18.922 3.895 1 43.91 90 LYS A C 1
ATOM 722 O O . LYS A 1 90 ? -19.047 -18.016 3.707 1 43.91 90 LYS A O 1
ATOM 727 N N . PRO A 1 91 ? -20.953 -19.125 3.184 1 43.44 91 PRO A N 1
ATOM 728 C CA . PRO A 1 91 ? -21.391 -18.031 2.311 1 43.44 91 PRO A CA 1
ATOM 729 C C . PRO A 1 91 ? -21.531 -16.703 3.053 1 43.44 91 PRO A C 1
ATOM 731 O O . PRO A 1 91 ? -21.984 -16.672 4.199 1 43.44 91 PRO A O 1
ATOM 734 N N . SER A 1 92 ? -20.625 -15.789 2.797 1 43.44 92 SER A N 1
ATOM 735 C CA . SER A 1 92 ? -20.797 -14.469 3.391 1 43.44 92 SER A CA 1
ATOM 736 C C . SER A 1 92 ? -22.141 -13.867 3.008 1 43.44 92 SER A C 1
ATOM 738 O O . SER A 1 92 ? -22.75 -14.258 2.006 1 43.44 92 SER A O 1
ATOM 740 N N . GLY A 1 93 ? -22.812 -13.125 3.947 1 40.25 93 GLY A N 1
ATOM 741 C CA . GLY A 1 93 ? -24.109 -12.484 3.83 1 40.25 93 GLY A CA 1
ATOM 742 C C . GLY A 1 93 ? -24.234 -11.625 2.586 1 40.25 93 GLY A C 1
ATOM 743 O O . GLY A 1 93 ? -23.25 -11.383 1.886 1 40.25 93 GLY A O 1
ATOM 744 N N . TYR A 1 94 ? -25.594 -11.305 2.283 1 40.91 94 TYR A N 1
ATOM 745 C CA . TYR A 1 94 ? -26.016 -10.469 1.171 1 40.91 94 TYR A CA 1
ATOM 746 C C . TYR A 1 94 ? -25.312 -9.117 1.206 1 40.91 94 TYR A C 1
ATOM 748 O O . TYR A 1 94 ? -25.25 -8.461 2.252 1 40.91 94 TYR A O 1
ATOM 756 N N . MET A 1 95 ? -24.359 -8.859 0.407 1 48.5 95 MET A N 1
ATOM 757 C CA . MET A 1 95 ? -23.953 -7.461 0.309 1 48.5 95 MET A CA 1
ATOM 758 C C . MET A 1 95 ? -24.906 -6.672 -0.58 1 48.5 95 MET A C 1
ATOM 760 O O . MET A 1 95 ? -25.25 -7.117 -1.676 1 48.5 95 MET A O 1
ATOM 764 N N . GLU A 1 96 ? -25.797 -5.922 -0.122 1 47.59 96 GLU A N 1
ATOM 765 C CA . GLU A 1 96 ? -26.5 -4.938 -0.953 1 47.59 96 GLU A CA 1
ATOM 766 C C . GLU A 1 96 ? -25.625 -4.504 -2.129 1 47.59 96 GLU A C 1
ATOM 768 O O . GLU A 1 96 ? -24.391 -4.531 -2.043 1 47.59 96 GLU A O 1
ATOM 773 N N . SER A 1 97 ? -26.219 -4.504 -3.387 1 54.59 97 SER A N 1
ATOM 774 C CA . SER A 1 97 ? -25.625 -4.023 -4.637 1 54.59 97 SER A CA 1
ATOM 775 C C . SER A 1 97 ? -24.734 -2.818 -4.398 1 54.59 97 SER A C 1
ATOM 777 O O . SER A 1 97 ? -25.172 -1.674 -4.496 1 54.59 97 SER A O 1
ATOM 779 N N . THR A 1 98 ? -23.781 -2.996 -3.578 1 63.22 98 THR A N 1
ATOM 780 C CA . THR A 1 98 ? -22.875 -1.863 -3.457 1 63.22 98 THR A CA 1
ATOM 781 C C . THR A 1 98 ? -22.047 -1.696 -4.73 1 63.22 98 THR A C 1
ATOM 783 O O . THR A 1 98 ? -21.469 -2.662 -5.23 1 63.22 98 THR A O 1
ATOM 786 N N . THR A 1 99 ? -22.359 -0.643 -5.422 1 76.88 99 THR A N 1
ATOM 787 C CA . THR A 1 99 ? -21.609 -0.305 -6.637 1 76.88 99 THR A CA 1
ATOM 788 C C . THR A 1 99 ? -20.422 0.598 -6.316 1 76.88 99 THR A C 1
ATOM 790 O O . THR A 1 99 ? -20.484 1.391 -5.375 1 76.88 99 THR A O 1
ATOM 793 N N . SER A 1 100 ? -19.375 0.214 -6.859 1 86.25 100 SER A N 1
ATOM 794 C CA . SER A 1 100 ? -18.188 1.062 -6.777 1 86.25 100 SER A CA 1
ATOM 795 C C . SER A 1 100 ? -17.938 1.786 -8.094 1 86.25 100 SER A C 1
ATOM 797 O O . SER A 1 100 ? -18.188 1.233 -9.172 1 86.25 100 SER A O 1
ATOM 799 N N . ARG A 1 101 ? -17.453 2.949 -8.062 1 83.75 101 ARG A N 1
ATOM 800 C CA . ARG A 1 101 ? -17.234 3.773 -9.25 1 83.75 101 ARG A CA 1
ATOM 801 C C . ARG A 1 101 ? -15.797 3.688 -9.727 1 83.75 101 ARG A C 1
ATOM 803 O O . ARG A 1 101 ? -15.523 3.797 -10.922 1 83.75 101 ARG A O 1
ATOM 810 N N . TYR A 1 102 ? -14.859 3.469 -8.898 1 87.62 102 TYR A N 1
ATOM 811 C CA . TYR A 1 102 ? -13.422 3.428 -9.148 1 87.62 102 TYR A CA 1
ATOM 812 C C . TYR A 1 102 ? -12.695 2.691 -8.039 1 87.62 102 TYR A C 1
ATOM 814 O O . TYR A 1 102 ? -13.281 2.373 -7 1 87.62 102 TYR A O 1
ATOM 822 N N . PRO A 1 103 ? -11.477 2.342 -8.305 1 90.94 103 PRO A N 1
ATOM 823 C CA . PRO A 1 103 ? -10.719 1.66 -7.25 1 90.94 103 PRO A CA 1
ATOM 824 C C . PRO A 1 103 ? -10.664 2.461 -5.953 1 90.94 103 PRO A C 1
ATOM 826 O O . PRO A 1 103 ? -10.516 3.686 -5.984 1 90.94 103 PRO A O 1
ATOM 829 N N . TRP A 1 104 ? -10.789 1.766 -4.832 1 92.19 104 TRP A N 1
ATOM 830 C CA . TRP A 1 104 ? -10.688 2.309 -3.482 1 92.19 104 TRP A CA 1
ATOM 831 C C . TRP A 1 104 ? -11.93 3.109 -3.123 1 92.19 104 TRP A C 1
ATOM 833 O O . TRP A 1 104 ? -11.922 3.881 -2.16 1 92.19 104 TRP A O 1
ATOM 843 N N . ASP A 1 105 ? -13 3.004 -3.871 1 90.81 105 ASP A N 1
ATOM 844 C CA . ASP A 1 105 ? -14.297 3.592 -3.545 1 90.81 105 ASP A CA 1
ATOM 845 C C . ASP A 1 105 ? -14.992 2.801 -2.445 1 90.81 105 ASP A C 1
ATOM 847 O O . ASP A 1 105 ? -15.367 3.359 -1.41 1 90.81 105 ASP A O 1
ATOM 851 N N . VAL A 1 106 ? -15.07 1.529 -2.672 1 90.62 106 VAL A N 1
ATOM 852 C CA . VAL A 1 106 ? -15.727 0.622 -1.739 1 90.62 106 VAL A CA 1
ATOM 853 C C . VAL A 1 106 ? -14.789 -0.526 -1.381 1 90.62 106 VAL A C 1
ATOM 855 O O . VAL A 1 106 ? -14.234 -1.181 -2.266 1 90.62 106 VAL A O 1
ATOM 858 N N . MET A 1 107 ? -14.633 -0.721 -0.063 1 92.44 107 MET A N 1
ATOM 859 C CA . MET A 1 107 ? -13.828 -1.835 0.423 1 92.44 107 MET A CA 1
ATOM 860 C C . MET A 1 107 ? -14.672 -2.816 1.223 1 92.44 107 MET A C 1
ATOM 862 O O . MET A 1 107 ? -15.625 -2.416 1.897 1 92.44 107 MET A O 1
ATOM 866 N N . ALA A 1 108 ? -14.312 -4.055 1.105 1 89.88 108 ALA A N 1
ATOM 867 C CA . ALA A 1 108 ? -14.945 -5.094 1.912 1 89.88 108 ALA A CA 1
ATOM 868 C C . ALA A 1 108 ? -13.953 -5.715 2.889 1 89.88 108 ALA A C 1
ATOM 870 O O . ALA A 1 108 ? -12.812 -6.008 2.52 1 89.88 108 ALA A O 1
ATOM 871 N N . MET A 1 109 ? -14.391 -5.832 4.043 1 90.88 109 MET A N 1
ATOM 872 C CA . MET A 1 109 ? -13.555 -6.398 5.102 1 90.88 109 MET A CA 1
ATOM 873 C C . MET A 1 109 ? -14.156 -7.703 5.625 1 90.88 109 MET A C 1
ATOM 875 O O . MET A 1 109 ? -15.352 -7.777 5.895 1 90.88 109 MET A O 1
ATOM 879 N N . ASP A 1 110 ? -13.328 -8.734 5.777 1 86.06 110 ASP A N 1
ATOM 880 C CA . ASP A 1 110 ? -13.719 -10.039 6.297 1 86.06 110 ASP A CA 1
ATOM 881 C C . ASP A 1 110 ? -12.617 -10.641 7.168 1 86.06 110 ASP A C 1
ATOM 883 O O . ASP A 1 110 ? -11.43 -10.391 6.934 1 86.06 110 ASP A O 1
ATOM 887 N N . LEU A 1 111 ? -13.117 -11.359 8.133 1 87.62 111 LEU A N 1
ATOM 888 C CA . LEU A 1 111 ? -12.172 -11.984 9.055 1 87.62 111 LEU A CA 1
ATOM 889 C C . LEU A 1 111 ? -12.211 -13.508 8.922 1 87.62 111 LEU A C 1
ATOM 891 O O . LEU A 1 111 ? -13.258 -14.125 9.141 1 87.62 111 LEU A O 1
ATOM 895 N N . LEU A 1 112 ? -11.055 -14.07 8.594 1 84.69 112 LEU A N 1
ATOM 896 C CA . LEU A 1 112 ? -10.922 -15.523 8.508 1 84.69 112 LEU A CA 1
ATOM 897 C C . LEU A 1 112 ? -10.25 -16.078 9.766 1 84.69 112 LEU A C 1
ATOM 899 O O . LEU A 1 112 ? -9.289 -15.484 10.266 1 84.69 112 LEU A O 1
ATOM 903 N N . GLY A 1 113 ? -10.703 -17.266 10.125 1 83.69 113 GLY A N 1
ATOM 904 C CA . GLY A 1 113 ? -10.148 -17.906 11.305 1 83.69 113 GLY A CA 1
ATOM 905 C C . GLY A 1 113 ? -11.18 -18.141 12.391 1 83.69 113 GLY A C 1
ATOM 906 O O . GLY A 1 113 ? -12.375 -17.984 12.164 1 83.69 113 GLY A O 1
ATOM 907 N N . PRO A 1 114 ? -10.836 -18.578 13.594 1 88 114 PRO A N 1
ATOM 908 C CA . PRO A 1 114 ? -9.438 -18.797 13.977 1 88 114 PRO A CA 1
ATOM 909 C C . PRO A 1 114 ? -8.82 -20.031 13.305 1 88 114 PRO A C 1
ATOM 911 O O . PRO A 1 114 ? -9.492 -21.047 13.148 1 88 114 PRO A O 1
ATOM 914 N N . PHE A 1 115 ? -7.59 -19.859 12.891 1 85.19 115 PHE A N 1
ATOM 915 C CA . PHE A 1 115 ? -6.73 -20.953 12.445 1 85.19 115 PHE A CA 1
ATOM 916 C C . PHE A 1 115 ? -5.891 -21.484 13.602 1 85.19 115 PHE A C 1
ATOM 918 O O . PHE A 1 115 ? -5.859 -20.891 14.68 1 85.19 115 PHE A O 1
ATOM 925 N N . PRO A 1 116 ? -5.348 -22.719 13.383 1 87.06 116 PRO A N 1
ATOM 926 C CA . PRO A 1 116 ? -4.367 -23.125 14.391 1 87.06 116 PRO A CA 1
ATOM 927 C C . PRO A 1 116 ? -3.262 -22.078 14.594 1 87.06 116 PRO A C 1
ATOM 929 O O . PRO A 1 116 ? -2.809 -21.469 13.625 1 87.06 116 PRO A O 1
ATOM 932 N N . GLU A 1 117 ? -2.992 -21.922 15.82 1 92.69 117 GLU A N 1
ATOM 933 C CA . GLU A 1 117 ? -1.988 -20.906 16.125 1 92.69 117 GLU A CA 1
ATOM 934 C C . GLU A 1 117 ? -0.688 -21.172 15.367 1 92.69 117 GLU A C 1
ATOM 936 O O . GLU A 1 117 ? -0.137 -22.281 15.445 1 92.69 117 GLU A O 1
ATOM 941 N N . SER A 1 118 ? -0.249 -20.203 14.711 1 92 118 SER A N 1
ATOM 942 C CA . SER A 1 118 ? 0.996 -20.344 13.961 1 92 118 SER A CA 1
ATOM 943 C C . SER A 1 118 ? 2.209 -20.188 14.875 1 92 118 SER A C 1
ATOM 945 O O . SER A 1 118 ? 2.074 -19.812 16.047 1 92 118 SER A O 1
ATOM 947 N N . ASN A 1 119 ? 3.352 -20.484 14.336 1 90.44 119 ASN A N 1
ATOM 948 C CA . ASN A 1 119 ? 4.602 -20.312 15.07 1 90.44 119 ASN A CA 1
ATOM 949 C C . ASN A 1 119 ? 4.82 -18.859 15.469 1 90.44 119 ASN A C 1
ATOM 951 O O . ASN A 1 119 ? 5.402 -18.578 16.516 1 90.44 119 ASN A O 1
ATOM 955 N N . ALA A 1 120 ? 4.262 -17.969 14.758 1 91.06 120 ALA A N 1
ATOM 956 C CA . ALA A 1 120 ? 4.41 -16.547 15.047 1 91.06 120 ALA A CA 1
ATOM 957 C C . ALA A 1 120 ? 3.293 -16.062 15.961 1 91.06 120 ALA A C 1
ATOM 959 O O . ALA A 1 120 ? 3.244 -14.875 16.312 1 91.06 120 ALA A O 1
ATOM 960 N N . GLY A 1 121 ? 2.389 -16.906 16.25 1 94 121 GLY A N 1
ATOM 961 C CA . GLY A 1 121 ? 1.327 -16.578 17.203 1 94 121 GLY A CA 1
ATOM 962 C C . GLY A 1 121 ? 0.081 -16.031 16.516 1 94 121 GLY A C 1
ATOM 963 O O . GLY A 1 121 ? -0.789 -15.461 17.188 1 94 121 GLY A O 1
ATOM 964 N N . ASN A 1 122 ? -0.042 -16.188 15.234 1 94.44 122 ASN A N 1
ATOM 965 C CA . ASN A 1 122 ? -1.195 -15.688 14.5 1 94.44 122 ASN A CA 1
ATOM 966 C C . ASN A 1 122 ? -2.352 -16.672 14.516 1 94.44 122 ASN A C 1
ATOM 968 O O . ASN A 1 122 ? -2.135 -17.891 14.461 1 94.44 122 ASN A O 1
ATOM 972 N N . LEU A 1 123 ? -3.576 -16.094 14.539 1 94.19 123 LEU A N 1
ATOM 973 C CA . LEU A 1 123 ? -4.77 -16.938 14.586 1 94.19 123 LEU A CA 1
ATOM 974 C C . LEU A 1 123 ? -5.734 -16.578 13.461 1 94.19 123 LEU A C 1
ATOM 976 O O . LEU A 1 123 ? -6.602 -17.375 13.102 1 94.19 123 LEU A O 1
ATOM 980 N N . TYR A 1 124 ? -5.57 -15.344 12.969 1 91.56 124 TYR A N 1
ATOM 981 C CA . TYR A 1 124 ? -6.578 -14.852 12.031 1 91.56 124 TYR A CA 1
ATOM 982 C C . TYR A 1 124 ? -5.93 -14.219 10.812 1 91.56 124 TYR A C 1
ATOM 984 O O . TYR A 1 124 ? -4.75 -13.859 10.844 1 91.56 124 TYR A O 1
ATOM 992 N N . ILE A 1 125 ? -6.727 -14.164 9.742 1 91.25 125 ILE A N 1
ATOM 993 C CA . ILE A 1 125 ? -6.395 -13.352 8.578 1 91.25 125 ILE A CA 1
ATOM 994 C C . ILE A 1 125 ? -7.512 -12.344 8.312 1 91.25 125 ILE A C 1
ATOM 996 O O . ILE A 1 125 ? -8.672 -12.719 8.156 1 91.25 125 ILE A O 1
ATOM 1000 N N . LEU A 1 126 ? -7.184 -11.102 8.406 1 92.62 126 LEU A N 1
ATOM 1001 C CA . LEU A 1 126 ? -8.102 -10.055 7.977 1 92.62 126 LEU A CA 1
ATOM 1002 C C . LEU A 1 126 ? -7.977 -9.797 6.477 1 92.62 126 LEU A C 1
ATOM 1004 O O . LEU A 1 126 ? -6.891 -9.484 5.984 1 92.62 126 LEU A O 1
ATOM 1008 N N . VAL A 1 127 ? -9.062 -9.992 5.816 1 92 127 VAL A N 1
ATOM 1009 C CA . VAL A 1 127 ? -9.086 -9.789 4.375 1 92 127 VAL A CA 1
ATOM 1010 C C . VAL A 1 127 ? -9.828 -8.492 4.047 1 92 127 VAL A C 1
ATOM 1012 O O . VAL A 1 127 ? -10.969 -8.305 4.469 1 92 127 VAL A O 1
ATOM 1015 N N . ILE A 1 128 ? -9.148 -7.586 3.363 1 93.75 128 ILE A N 1
ATOM 1016 C CA . ILE A 1 128 ? -9.766 -6.355 2.877 1 93.75 128 ILE A CA 1
ATOM 1017 C C . ILE A 1 128 ? -9.641 -6.281 1.357 1 93.75 128 ILE A C 1
ATOM 1019 O O . ILE A 1 128 ? -8.523 -6.289 0.82 1 93.75 128 ILE A O 1
ATOM 1023 N N . THR A 1 129 ? -10.75 -6.223 0.691 1 92.56 129 THR A N 1
ATOM 1024 C CA . THR A 1 129 ? -10.75 -6.293 -0.766 1 92.56 129 THR A CA 1
ATOM 1025 C C . THR A 1 129 ? -11.414 -5.055 -1.368 1 92.56 129 THR A C 1
ATOM 1027 O O . THR A 1 129 ? -12.477 -4.637 -0.917 1 92.56 129 THR A O 1
ATOM 1030 N N . ASP A 1 130 ? -10.727 -4.438 -2.291 1 92.88 130 ASP A N 1
ATOM 1031 C CA . ASP A 1 130 ? -11.336 -3.375 -3.088 1 92.88 130 ASP A CA 1
ATOM 1032 C C . ASP A 1 130 ? -12.406 -3.93 -4.02 1 92.88 130 ASP A C 1
ATOM 1034 O O . ASP A 1 130 ? -12.141 -4.824 -4.824 1 92.88 130 ASP A O 1
ATOM 1038 N N . HIS A 1 131 ? -13.508 -3.381 -3.939 1 88.19 131 HIS A N 1
ATOM 1039 C CA . HIS A 1 131 ? -14.648 -3.904 -4.691 1 88.19 131 HIS A CA 1
ATOM 1040 C C . HIS A 1 131 ? -14.438 -3.729 -6.191 1 88.19 131 HIS A C 1
ATOM 1042 O O . HIS A 1 131 ? -14.852 -4.582 -6.984 1 88.19 131 HIS A O 1
ATOM 1048 N N . PHE A 1 132 ? -13.883 -2.674 -6.586 1 89.5 132 PHE A N 1
ATOM 1049 C CA . PHE A 1 132 ? -13.766 -2.346 -8 1 89.5 132 PHE A CA 1
ATOM 1050 C C . PHE A 1 132 ? -12.648 -3.148 -8.656 1 89.5 132 PHE A C 1
ATOM 1052 O O . PHE A 1 132 ? -12.898 -3.938 -9.57 1 89.5 132 PHE A O 1
ATOM 1059 N N . SER A 1 133 ? -11.477 -3.045 -8.141 1 91.31 133 SER A N 1
ATOM 1060 C CA . SER A 1 133 ? -10.297 -3.629 -8.766 1 91.31 133 SER A CA 1
ATOM 1061 C C . SER A 1 133 ? -10.109 -5.082 -8.344 1 91.31 133 SER A C 1
ATOM 1063 O O . SER A 1 133 ? -9.336 -5.82 -8.969 1 91.31 133 SER A O 1
ATOM 1065 N N . ARG A 1 134 ? -10.656 -5.418 -7.219 1 89.88 134 ARG A N 1
ATOM 1066 C CA . ARG A 1 134 ? -10.508 -6.734 -6.609 1 89.88 134 ARG A CA 1
ATOM 1067 C C . ARG A 1 134 ? -9.117 -6.91 -6.012 1 89.88 134 ARG A C 1
ATOM 1069 O O . ARG A 1 134 ? -8.695 -8.031 -5.715 1 89.88 134 ARG A O 1
ATOM 1076 N N . PHE A 1 135 ? -8.406 -5.844 -5.902 1 94.25 135 PHE A N 1
ATOM 1077 C CA . PHE A 1 135 ? -7.152 -5.852 -5.152 1 94.25 135 PHE A CA 1
ATOM 1078 C C . PHE A 1 135 ? -7.406 -6.145 -3.678 1 94.25 135 PHE A C 1
ATOM 1080 O O . PHE A 1 135 ? -8.305 -5.559 -3.068 1 94.25 135 PHE A O 1
ATOM 1087 N N . SER A 1 136 ? -6.609 -7.074 -3.084 1 93.56 136 SER A N 1
ATOM 1088 C CA . SER A 1 136 ? -6.914 -7.531 -1.73 1 93.56 136 SER A CA 1
ATOM 1089 C C . SER A 1 136 ? -5.691 -7.422 -0.823 1 93.56 136 SER A C 1
ATOM 1091 O O . SER A 1 136 ? -4.574 -7.723 -1.24 1 93.56 136 SER A O 1
ATOM 1093 N N . PHE A 1 137 ? -5.984 -7.023 0.356 1 95.56 137 PHE A N 1
ATOM 1094 C CA . PHE A 1 137 ? -5.012 -7.047 1.439 1 95.56 137 PHE A CA 1
ATOM 1095 C C . PHE A 1 137 ? -5.266 -8.227 2.373 1 95.56 137 PHE A C 1
ATOM 1097 O O . PHE A 1 137 ? -6.402 -8.461 2.785 1 95.56 137 PHE A O 1
ATOM 1104 N N . LEU A 1 138 ? -4.188 -8.961 2.643 1 93.94 138 LEU A N 1
ATOM 1105 C CA . LEU A 1 138 ? -4.223 -10.023 3.637 1 93.94 138 LEU A CA 1
ATOM 1106 C C . LEU A 1 138 ? -3.303 -9.703 4.812 1 93.94 138 LEU A C 1
ATOM 1108 O O . LEU A 1 138 ? -2.092 -9.547 4.633 1 93.94 138 LEU A O 1
ATOM 1112 N N . MET A 1 139 ? -3.898 -9.602 5.953 1 94.12 139 MET A N 1
ATOM 1113 C CA . MET A 1 139 ? -3.117 -9.281 7.145 1 94.12 139 MET A CA 1
ATOM 1114 C C . MET A 1 139 ? -3.311 -10.336 8.227 1 94.12 139 MET A C 1
ATOM 1116 O O . MET A 1 139 ? -4.441 -10.672 8.578 1 94.12 139 MET A O 1
ATOM 1120 N N . THR A 1 140 ? -2.219 -10.836 8.758 1 94.19 140 THR A N 1
ATOM 1121 C CA . THR A 1 140 ? -2.289 -11.82 9.836 1 94.19 140 THR A CA 1
ATOM 1122 C C . THR A 1 140 ? -2.453 -11.133 11.188 1 94.19 140 THR A C 1
ATOM 1124 O O . THR A 1 140 ? -1.85 -10.086 11.43 1 94.19 140 THR A O 1
ATOM 1127 N N . LEU A 1 141 ? -3.287 -11.727 12.008 1 95.12 141 LEU A N 1
ATOM 1128 C CA . LEU A 1 141 ? -3.574 -11.141 13.312 1 95.12 141 LEU A CA 1
ATOM 1129 C C . LEU A 1 141 ? -3.426 -12.172 14.422 1 95.12 141 LEU A C 1
ATOM 1131 O O . LEU A 1 141 ? -3.814 -13.328 14.25 1 95.12 141 LEU A O 1
ATOM 1135 N N . LYS A 1 142 ? -2.938 -11.703 15.547 1 95.31 142 LYS A N 1
ATOM 1136 C CA . LYS A 1 142 ? -2.846 -12.555 16.734 1 95.31 142 LYS A CA 1
ATOM 1137 C C . LYS A 1 142 ? -4.152 -12.547 17.516 1 95.31 142 LYS A C 1
ATOM 1139 O O . LYS A 1 142 ? -4.453 -13.492 18.25 1 95.31 142 LYS A O 1
ATOM 1144 N N . ARG A 1 143 ? -4.898 -11.406 17.375 1 93.12 143 ARG A N 1
ATOM 1145 C CA . ARG A 1 143 ? -6.188 -11.211 18.031 1 93.12 143 ARG A CA 1
ATOM 1146 C C . ARG A 1 143 ? -7.184 -10.539 17.094 1 93.12 143 ARG A C 1
ATOM 1148 O O . ARG A 1 143 ? -6.793 -9.844 16.156 1 93.12 143 ARG A O 1
ATOM 1155 N N . SER A 1 144 ? -8.461 -10.734 17.391 1 90.31 144 SER A N 1
ATOM 1156 C CA . SER A 1 144 ? -9.492 -10.172 16.516 1 90.31 144 SER A CA 1
ATOM 1157 C C . SER A 1 144 ? -10.336 -9.148 17.266 1 90.31 144 SER A C 1
ATOM 1159 O O . SER A 1 144 ? -11.539 -9.008 17 1 90.31 144 SER A O 1
ATOM 1161 N N . THR A 1 145 ? -9.75 -8.43 18.141 1 91.25 145 THR A N 1
ATOM 1162 C CA . THR A 1 145 ? -10.5 -7.445 18.906 1 91.25 145 THR A CA 1
ATOM 1163 C C . THR A 1 145 ? -10.758 -6.191 18.078 1 91.25 145 THR A C 1
ATOM 1165 O O . THR A 1 145 ? -10.078 -5.945 17.078 1 91.25 145 THR A O 1
ATOM 1168 N N . GLY A 1 146 ? -11.703 -5.422 18.484 1 91.38 146 GLY A N 1
ATOM 1169 C CA . GLY A 1 146 ? -12.008 -4.156 17.828 1 91.38 146 GLY A CA 1
ATOM 1170 C C . GLY A 1 146 ? -10.82 -3.209 17.781 1 91.38 146 GLY A C 1
ATOM 1171 O O . GLY A 1 146 ? -10.617 -2.51 16.797 1 91.38 146 GLY A O 1
ATOM 1172 N N . LYS A 1 147 ? -10.086 -3.205 18.812 1 92.38 147 LYS A N 1
ATOM 1173 C CA . LYS A 1 147 ? -8.914 -2.332 18.906 1 92.38 147 LYS A CA 1
ATOM 1174 C C . LYS A 1 147 ? -7.879 -2.705 17.844 1 92.38 147 LYS A C 1
ATOM 1176 O O . LYS A 1 147 ? -7.281 -1.83 17.219 1 92.38 147 LYS A O 1
ATOM 1181 N N . VAL A 1 148 ? -7.727 -3.965 17.703 1 93.06 148 VAL A N 1
ATOM 1182 C CA . VAL A 1 148 ? -6.754 -4.449 16.734 1 93.06 148 VAL A CA 1
ATOM 1183 C C . VAL A 1 148 ? -7.223 -4.109 15.32 1 93.06 148 VAL A C 1
ATOM 1185 O O . VAL A 1 148 ? -6.441 -3.615 14.508 1 93.06 148 VAL A O 1
ATOM 1188 N N . LEU A 1 149 ? -8.461 -4.328 15.086 1 94 149 LEU A N 1
ATOM 1189 C CA . LEU A 1 149 ? -9.008 -4.023 13.773 1 94 149 LEU A CA 1
ATOM 1190 C C . LEU A 1 149 ? -8.922 -2.529 13.477 1 94 149 LEU A C 1
ATOM 1192 O O . LEU A 1 149 ? -8.602 -2.129 12.359 1 94 149 LEU A O 1
ATOM 1196 N N . ARG A 1 150 ? -9.211 -1.744 14.445 1 94.06 150 ARG A N 1
ATOM 1197 C CA . ARG A 1 150 ? -9.086 -0.297 14.305 1 94.06 150 ARG A CA 1
ATOM 1198 C C . ARG A 1 150 ? -7.668 0.093 13.898 1 94.06 150 ARG A C 1
ATOM 1200 O O . ARG A 1 150 ? -7.477 0.918 13.008 1 94.06 150 ARG A O 1
ATOM 1207 N N . ALA A 1 151 ? -6.711 -0.482 14.594 1 92.81 151 ALA A N 1
ATOM 1208 C CA . ALA A 1 151 ? -5.316 -0.151 14.328 1 92.81 151 ALA A CA 1
ATOM 1209 C C . ALA A 1 151 ? -4.93 -0.521 12.898 1 92.81 151 ALA A C 1
ATOM 1211 O O . ALA A 1 151 ? -4.227 0.235 12.219 1 92.81 151 ALA A O 1
ATOM 1212 N N . VAL A 1 152 ? -5.371 -1.641 12.43 1 94.06 152 VAL A N 1
ATOM 1213 C CA . VAL A 1 152 ? -5.066 -2.105 11.086 1 94.06 152 VAL A CA 1
ATOM 1214 C C . VAL A 1 152 ? -5.703 -1.17 10.055 1 94.06 152 VAL A C 1
ATOM 1216 O O . VAL A 1 152 ? -5.047 -0.752 9.102 1 94.06 152 VAL A O 1
ATOM 1219 N N . LEU A 1 153 ? -6.906 -0.84 10.281 1 95 153 LEU A N 1
ATOM 1220 C CA . LEU A 1 153 ? -7.613 0.047 9.359 1 95 153 LEU A CA 1
ATOM 1221 C C . LEU A 1 153 ? -6.98 1.434 9.352 1 95 153 LEU A C 1
ATOM 1223 O O . LEU A 1 153 ? -6.867 2.062 8.297 1 95 153 LEU A O 1
ATOM 1227 N N . GLN A 1 154 ? -6.645 1.891 10.484 1 94.5 154 GLN A N 1
ATOM 1228 C CA . GLN A 1 154 ? -5.98 3.188 10.562 1 94.5 154 GLN A CA 1
ATOM 1229 C C . GLN A 1 154 ? -4.699 3.205 9.734 1 94.5 154 GLN A C 1
ATOM 1231 O O . GLN A 1 154 ? -4.418 4.184 9.039 1 94.5 154 GLN A O 1
ATOM 1236 N N . GLN A 1 155 ? -3.959 2.162 9.859 1 94.38 155 GLN A N 1
ATOM 1237 C CA . GLN A 1 155 ? -2.744 2.053 9.055 1 94.38 155 GLN A CA 1
ATOM 1238 C C . GLN A 1 155 ? -3.064 2.092 7.562 1 94.38 155 GLN A C 1
ATOM 1240 O O . GLN A 1 155 ? -2.373 2.758 6.793 1 94.38 155 GLN A O 1
ATOM 1245 N N . LEU A 1 156 ? -4.055 1.41 7.184 1 95.44 156 LEU A N 1
ATOM 1246 C CA . LEU A 1 156 ? -4.461 1.396 5.781 1 95.44 156 LEU A CA 1
ATOM 1247 C C . LEU A 1 156 ? -4.898 2.785 5.328 1 95.44 156 LEU A C 1
ATOM 1249 O O . LEU A 1 156 ? -4.496 3.25 4.262 1 95.44 156 LEU A O 1
ATOM 1253 N N . PHE A 1 157 ? -5.695 3.461 6.188 1 94.94 157 PHE A N 1
ATOM 1254 C CA . PHE A 1 157 ? -6.168 4.797 5.848 1 94.94 157 PHE A CA 1
ATOM 1255 C C . PHE A 1 157 ? -5.004 5.781 5.766 1 94.94 157 PHE A C 1
ATOM 1257 O O . PHE A 1 157 ? -4.988 6.656 4.898 1 94.94 157 PHE A O 1
ATOM 1264 N N . CYS A 1 158 ? -4.055 5.625 6.582 1 95.31 158 CYS A N 1
ATOM 1265 C CA . CYS A 1 158 ? -2.906 6.527 6.59 1 95.31 158 CYS A CA 1
ATOM 1266 C C . CYS A 1 158 ? -2.031 6.309 5.359 1 95.31 158 CYS A C 1
ATOM 1268 O O . CYS A 1 158 ? -1.385 7.242 4.879 1 95.31 158 CYS A O 1
ATOM 1270 N N . THR A 1 159 ? -2.035 5.105 4.836 1 94.81 159 THR A N 1
ATOM 1271 C CA . THR A 1 159 ? -1.195 4.785 3.688 1 94.81 159 THR A CA 1
ATOM 1272 C C . THR A 1 159 ? -1.913 5.125 2.383 1 94.81 159 THR A C 1
ATOM 1274 O O . THR A 1 159 ? -1.332 5.75 1.493 1 94.81 159 THR A O 1
ATOM 1277 N N . TRP A 1 160 ? -3.162 4.734 2.354 1 94.81 160 TRP A N 1
ATOM 1278 C CA . TRP A 1 160 ? -3.873 4.75 1.079 1 94.81 160 TRP A CA 1
ATOM 1279 C C . TRP A 1 160 ? -4.906 5.871 1.047 1 94.81 160 TRP A C 1
ATOM 1281 O O . TRP A 1 160 ? -5.516 6.133 0.006 1 94.81 160 TRP A O 1
ATOM 1291 N N . GLY A 1 161 ? -5.082 6.566 2.143 1 92.5 161 GLY A N 1
ATOM 1292 C CA . GLY A 1 161 ? -6.258 7.414 2.303 1 92.5 161 GLY A CA 1
ATOM 1293 C C . GLY A 1 161 ? -7.504 6.637 2.682 1 92.5 161 GLY A C 1
ATOM 1294 O O . GLY A 1 161 ? -7.5 5.406 2.67 1 92.5 161 GLY A O 1
ATOM 1295 N N . ALA A 1 162 ? -8.516 7.348 3.004 1 92.69 162 ALA A N 1
ATOM 1296 C CA . ALA A 1 162 ? -9.758 6.688 3.379 1 92.69 162 ALA A CA 1
ATOM 1297 C C . ALA A 1 162 ? -10.602 6.363 2.146 1 92.69 162 ALA A C 1
ATOM 1299 O O . ALA A 1 162 ? -10.648 7.148 1.198 1 92.69 162 ALA A O 1
ATOM 1300 N N . CYS A 1 163 ? -11.219 5.195 2.188 1 92.75 163 CYS A N 1
ATOM 1301 C CA . CYS A 1 163 ? -12.219 4.867 1.174 1 92.75 163 CYS A CA 1
ATOM 1302 C C . CYS A 1 163 ? -13.539 5.566 1.469 1 92.75 163 CYS A C 1
ATOM 1304 O O . CYS A 1 163 ? -13.703 6.188 2.521 1 92.75 163 CYS A O 1
ATOM 1306 N N . ASN A 1 164 ? -14.438 5.426 0.525 1 90.88 164 ASN A N 1
ATOM 1307 C CA . ASN A 1 164 ? -15.734 6.055 0.747 1 90.88 164 ASN A CA 1
ATOM 1308 C C . ASN A 1 164 ? -16.656 5.16 1.578 1 90.88 164 ASN A C 1
ATOM 1310 O O . ASN A 1 164 ? -17.344 5.641 2.475 1 90.88 164 ASN A O 1
ATOM 1314 N N . LYS A 1 165 ? -16.594 3.885 1.242 1 91.62 165 LYS A N 1
ATOM 1315 C CA . LYS A 1 165 ? -17.469 2.939 1.922 1 91.62 165 LYS A CA 1
ATOM 1316 C C . LYS A 1 165 ? -16.719 1.685 2.342 1 91.62 165 LYS A C 1
ATOM 1318 O O . LYS A 1 165 ? -15.867 1.188 1.601 1 91.62 165 LYS A O 1
ATOM 1323 N N . LEU A 1 166 ? -17.047 1.234 3.525 1 91.62 166 LEU A N 1
ATOM 1324 C CA . LEU A 1 166 ? -16.5 -0.013 4.051 1 91.62 166 LEU A CA 1
ATOM 1325 C C . LEU A 1 166 ? -17.625 -1.007 4.359 1 91.62 166 LEU A C 1
ATOM 1327 O O . LEU A 1 166 ? -18.5 -0.722 5.164 1 91.62 166 LEU A O 1
ATOM 1331 N N . VAL A 1 167 ? -17.531 -2.123 3.699 1 88.25 167 VAL A N 1
ATOM 1332 C CA . VAL A 1 167 ? -18.531 -3.166 3.844 1 88.25 167 VAL A CA 1
ATOM 1333 C C . VAL A 1 167 ? -18 -4.285 4.734 1 88.25 167 VAL A C 1
ATOM 1335 O O . VAL A 1 167 ? -16.844 -4.703 4.586 1 88.25 167 VAL A O 1
ATOM 1338 N N . SER A 1 168 ? -18.766 -4.691 5.695 1 85.81 168 SER A N 1
ATOM 1339 C CA . SER A 1 168 ? -18.391 -5.824 6.531 1 85.81 168 SER A CA 1
ATOM 1340 C C . SER A 1 168 ? -19.625 -6.57 7.043 1 85.81 168 SER A C 1
ATOM 1342 O O . SER A 1 168 ? -20.75 -6.086 6.922 1 85.81 168 SER A O 1
ATOM 1344 N N . ASP A 1 169 ? -19.375 -7.723 7.5 1 77.5 169 ASP A N 1
ATOM 1345 C CA . ASP A 1 169 ? -20.484 -8.445 8.133 1 77.5 169 ASP A CA 1
ATOM 1346 C C . ASP A 1 169 ? -20.75 -7.902 9.539 1 77.5 169 ASP A C 1
ATOM 1348 O O . ASP A 1 169 ? -20.094 -6.969 9.984 1 77.5 169 ASP A O 1
ATOM 1352 N N . ASN A 1 170 ? -21.766 -8.445 10.141 1 69.62 170 ASN A N 1
ATOM 1353 C CA . ASN A 1 170 ? -22.188 -7.945 11.445 1 69.62 170 ASN A CA 1
ATOM 1354 C C . ASN A 1 170 ? -21.5 -8.695 12.578 1 69.62 170 ASN A C 1
ATOM 1356 O O . ASN A 1 170 ? -22.078 -8.836 13.664 1 69.62 170 ASN A O 1
ATOM 1360 N N . GLY A 1 171 ? -20.344 -9.133 12.273 1 72.19 171 GLY A N 1
ATOM 1361 C CA . GLY A 1 171 ? -19.641 -9.766 13.375 1 72.19 171 GLY A CA 1
ATOM 1362 C C . GLY A 1 171 ? -19.266 -8.797 14.484 1 72.19 171 GLY A C 1
ATOM 1363 O O . GLY A 1 171 ? -18.984 -7.621 14.219 1 72.19 171 GLY A O 1
ATOM 1364 N N . PRO A 1 172 ? -19.359 -9.258 15.617 1 71.56 172 PRO A N 1
ATOM 1365 C CA . PRO A 1 172 ? -19.125 -8.375 16.766 1 71.56 172 PRO A CA 1
ATOM 1366 C C . PRO A 1 172 ? -17.828 -7.586 16.656 1 71.56 172 PRO A C 1
ATOM 1368 O O . PRO A 1 172 ? -17.766 -6.43 17.094 1 71.56 172 PRO A O 1
ATOM 1371 N N . GLN A 1 173 ? -16.844 -8.227 16.188 1 73.12 173 GLN A N 1
ATOM 1372 C CA . GLN A 1 173 ? -15.562 -7.543 16.062 1 73.12 173 GLN A CA 1
ATOM 1373 C C . GLN A 1 173 ? -15.633 -6.422 15.039 1 73.12 173 GLN A C 1
ATOM 1375 O O . GLN A 1 173 ? -14.984 -5.383 15.195 1 73.12 173 GLN A O 1
ATOM 1380 N N . MET A 1 174 ? -16.453 -6.629 14.109 1 73.19 174 MET A N 1
ATOM 1381 C CA . MET A 1 174 ? -16.562 -5.672 13.008 1 73.19 174 MET A CA 1
ATOM 1382 C C . MET A 1 174 ? -17.422 -4.48 13.414 1 73.19 174 MET A C 1
ATOM 1384 O O . MET A 1 174 ? -17.172 -3.352 13 1 73.19 174 MET A O 1
ATOM 1388 N N . VAL A 1 175 ? -18.297 -4.852 14.234 1 68.75 175 VAL A N 1
ATOM 1389 C CA . VAL A 1 175 ? -19.25 -3.814 14.602 1 68.75 175 VAL A CA 1
ATOM 1390 C C . VAL A 1 175 ? -18.797 -3.115 15.875 1 68.75 175 VAL A C 1
ATOM 1392 O O . VAL A 1 175 ? -19.516 -2.283 16.438 1 68.75 175 VAL A O 1
ATOM 1395 N N . SER A 1 176 ? -17.703 -3.266 16.141 1 78.75 176 SER A N 1
ATOM 1396 C CA . SER A 1 176 ? -17.188 -2.695 17.375 1 78.75 176 SER A CA 1
ATOM 1397 C C . SER A 1 176 ? -17.188 -1.171 17.328 1 78.75 176 SER A C 1
ATOM 1399 O O . SER A 1 176 ? -17.156 -0.583 16.234 1 78.75 176 SER A O 1
ATOM 1401 N N . LYS A 1 177 ? -17.234 -0.588 18.484 1 88.44 177 LYS A N 1
ATOM 1402 C CA . LYS A 1 177 ? -17.172 0.861 18.641 1 88.44 177 LYS A CA 1
ATOM 1403 C C . LYS A 1 177 ? -15.852 1.407 18.109 1 88.44 177 LYS A C 1
ATOM 1405 O O . LYS A 1 177 ? -15.812 2.504 17.547 1 88.44 177 LYS A O 1
ATOM 1410 N N . TYR A 1 178 ? -14.891 0.58 18.188 1 91.12 178 TYR A N 1
ATOM 1411 C CA . TYR A 1 178 ? -13.562 1.033 17.781 1 91.12 178 TYR A CA 1
ATOM 1412 C C . TYR A 1 178 ? -13.508 1.262 16.281 1 91.12 178 TYR A C 1
ATOM 1414 O O . TYR A 1 178 ? -13.062 2.318 15.828 1 91.12 178 TYR A O 1
ATOM 1422 N N . VAL A 1 179 ? -13.992 0.376 15.547 1 92.56 179 VAL A N 1
ATOM 1423 C CA . VAL A 1 179 ? -13.977 0.485 14.086 1 92.56 179 VAL A CA 1
ATOM 1424 C C . VAL A 1 179 ? -14.953 1.571 13.641 1 92.56 179 VAL A C 1
ATOM 1426 O O . VAL A 1 179 ? -14.633 2.377 12.766 1 92.56 179 VAL A O 1
ATOM 1429 N N . THR A 1 180 ? -16.016 1.606 14.266 1 91.94 180 THR A N 1
ATOM 1430 C CA . THR A 1 180 ? -17.031 2.592 13.93 1 91.94 180 THR A CA 1
ATOM 1431 C C . THR A 1 180 ? -16.516 4.008 14.156 1 91.94 180 THR A C 1
ATOM 1433 O O . THR A 1 180 ? -16.688 4.879 13.305 1 91.94 180 THR A O 1
ATOM 1436 N N . GLU A 1 181 ? -15.922 4.215 15.219 1 93.19 181 GLU A N 1
ATOM 1437 C CA . GLU A 1 181 ? -15.391 5.531 15.547 1 93.19 181 GLU A CA 1
ATOM 1438 C C . GLU A 1 181 ? -14.312 5.953 14.547 1 93.19 181 GLU A C 1
ATOM 1440 O O . GLU A 1 181 ? -14.234 7.121 14.164 1 93.19 181 GLU A O 1
ATOM 1445 N N . LEU A 1 182 ? -13.516 5.012 14.211 1 94 182 LEU A N 1
ATOM 1446 C CA . LEU A 1 182 ? -12.484 5.309 13.219 1 94 182 LEU A CA 1
ATOM 1447 C C . LEU A 1 182 ? -13.109 5.734 11.898 1 94 182 LEU A C 1
ATOM 1449 O O . LEU A 1 182 ? -12.664 6.703 11.281 1 94 182 LEU A O 1
ATOM 1453 N N . CYS A 1 183 ? -14.102 5.008 11.5 1 93.5 183 CYS A N 1
ATOM 1454 C CA . CYS A 1 183 ? -14.766 5.309 10.234 1 93.5 183 CYS A CA 1
ATOM 1455 C C . CYS A 1 183 ? -15.422 6.688 10.273 1 93.5 183 CYS A C 1
ATOM 1457 O O . CYS A 1 183 ? -15.336 7.445 9.305 1 93.5 183 CYS A O 1
ATOM 1459 N N . ILE A 1 184 ? -15.969 6.988 11.359 1 91.19 184 ILE A N 1
ATOM 1460 C CA . ILE A 1 184 ? -16.562 8.312 11.523 1 91.19 184 ILE A CA 1
ATOM 1461 C C . ILE A 1 184 ? -15.484 9.383 11.43 1 91.19 184 ILE A C 1
ATOM 1463 O O . ILE A 1 184 ? -15.648 10.375 10.719 1 91.19 184 ILE A O 1
ATOM 1467 N N . LEU A 1 185 ? -14.414 9.164 12.078 1 90.69 185 LEU A N 1
ATOM 1468 C CA . LEU A 1 185 ? -13.312 10.117 12.109 1 90.69 185 LEU A CA 1
ATOM 1469 C C . LEU A 1 185 ? -12.781 10.375 10.703 1 90.69 185 LEU A C 1
ATOM 1471 O O . LEU A 1 185 ? -12.453 11.516 10.359 1 90.69 185 LEU A O 1
ATOM 1475 N N . TRP A 1 186 ? -12.711 9.383 9.898 1 92.62 186 TRP A N 1
ATOM 1476 C CA . TRP A 1 186 ? -12.102 9.477 8.578 1 92.62 186 TRP A CA 1
ATOM 1477 C C . TRP A 1 186 ? -13.164 9.703 7.504 1 92.62 186 TRP A C 1
ATOM 1479 O O . TRP A 1 186 ? -12.852 9.789 6.316 1 92.62 186 TRP A O 1
ATOM 1489 N N . GLY A 1 187 ? -14.445 9.742 7.883 1 90.19 187 GLY A N 1
ATOM 1490 C CA . GLY A 1 187 ? -15.539 10 6.953 1 90.19 187 GLY A CA 1
ATOM 1491 C C . GLY A 1 187 ? -15.875 8.805 6.086 1 90.19 187 GLY A C 1
ATOM 1492 O O . GLY A 1 187 ? -16.234 8.961 4.918 1 90.19 187 GLY A O 1
ATOM 1493 N N . VAL A 1 188 ? -15.68 7.617 6.582 1 92.38 188 VAL A N 1
ATOM 1494 C CA . VAL A 1 188 ? -15.969 6.387 5.852 1 92.38 188 VAL A CA 1
ATOM 1495 C C . VAL A 1 188 ? -17.359 5.891 6.219 1 92.38 188 VAL A C 1
ATOM 1497 O O . VAL A 1 188 ? -17.688 5.758 7.402 1 92.38 188 VAL A O 1
ATOM 1500 N N . LYS A 1 189 ? -18.172 5.641 5.242 1 91 189 LYS A N 1
ATOM 1501 C CA . LYS A 1 189 ? -19.5 5.09 5.477 1 91 189 LYS A CA 1
ATOM 1502 C C . LYS A 1 189 ? -19.438 3.58 5.676 1 91 189 LYS A C 1
ATOM 1504 O O . LYS A 1 189 ? -18.859 2.861 4.859 1 91 189 LYS A O 1
ATOM 1509 N N . ARG A 1 190 ? -20.109 3.137 6.734 1 90.12 190 ARG A N 1
ATOM 1510 C CA . ARG A 1 190 ? -20.125 1.707 7.02 1 90.12 190 ARG A CA 1
ATOM 1511 C C . ARG A 1 190 ? -21.391 1.062 6.453 1 90.12 190 ARG A C 1
ATOM 1513 O O . ARG A 1 190 ? -22.484 1.6 6.598 1 90.12 190 ARG A O 1
ATOM 1520 N N . ILE A 1 191 ? -21.172 -0.042 5.789 1 85.19 191 ILE A N 1
ATOM 1521 C CA . ILE A 1 191 ? -22.281 -0.841 5.281 1 85.19 191 ILE A CA 1
ATOM 1522 C C . ILE A 1 191 ? -22.188 -2.26 5.84 1 85.19 191 ILE A C 1
ATOM 1524 O O . ILE A 1 191 ? -21.141 -2.912 5.734 1 85.19 191 ILE A O 1
ATOM 1528 N N . PHE A 1 192 ? -23.297 -2.664 6.441 1 82.25 192 PHE A N 1
ATOM 1529 C CA . PHE A 1 192 ? -23.297 -3.994 7.039 1 82.25 192 PHE A CA 1
ATOM 1530 C C . PHE A 1 192 ? -24.141 -4.961 6.207 1 82.25 192 PHE A C 1
ATOM 1532 O O . PHE A 1 192 ? -25.203 -4.598 5.703 1 82.25 192 PHE A O 1
ATOM 1539 N N . THR A 1 193 ? -23.531 -6.086 5.949 1 72.94 193 THR A N 1
ATOM 1540 C CA . THR A 1 193 ? -24.25 -7.094 5.168 1 72.94 193 THR A CA 1
ATOM 1541 C C . THR A 1 193 ? -24.938 -8.102 6.082 1 72.94 193 THR A C 1
ATOM 1543 O O . THR A 1 193 ? -24.453 -8.375 7.184 1 72.94 193 THR A O 1
ATOM 1546 N N . THR A 1 194 ? -26.266 -8.461 5.762 1 61.84 194 THR A N 1
ATOM 1547 C CA . THR A 1 194 ? -27.031 -9.438 6.535 1 61.84 194 THR A CA 1
ATOM 1548 C C . THR A 1 194 ? -26.781 -10.852 6.008 1 61.84 194 THR A C 1
ATOM 1550 O O . THR A 1 194 ? -26.625 -11.047 4.801 1 61.84 194 THR A O 1
ATOM 1553 N N . PRO A 1 195 ? -26.531 -11.922 6.949 1 54.12 195 PRO A N 1
ATOM 1554 C CA . PRO A 1 195 ? -26.297 -13.32 6.582 1 54.12 195 PRO A CA 1
ATOM 1555 C C . PRO A 1 195 ? -27.312 -13.852 5.574 1 54.12 195 PRO A C 1
ATOM 1557 O O . PRO A 1 195 ? -27 -14.766 4.805 1 54.12 195 PRO A O 1
ATOM 1560 N N . TYR A 1 196 ? -28.562 -13.516 5.598 1 46.31 196 TYR A N 1
ATOM 1561 C CA . TYR A 1 196 ? -29.625 -14.297 4.973 1 46.31 196 TYR A CA 1
ATOM 1562 C C . TYR A 1 196 ? -29.594 -14.148 3.457 1 46.31 196 TYR A C 1
ATOM 1564 O O . TYR A 1 196 ? -30.25 -14.906 2.738 1 46.31 196 TYR A O 1
ATOM 1572 N N . HIS A 1 197 ? -29.141 -13.266 2.893 1 47.22 197 HIS A N 1
ATOM 1573 C CA . HIS A 1 197 ? -29.344 -13.234 1.449 1 47.22 197 HIS A CA 1
ATOM 1574 C C . HIS A 1 197 ? -28.094 -13.656 0.699 1 47.22 197 HIS A C 1
ATOM 1576 O O . HIS A 1 197 ? -27.156 -12.867 0.564 1 47.22 197 HIS A O 1
ATOM 1582 N N . PRO A 1 198 ? -28.062 -14.93 0.275 1 45.06 198 PRO A N 1
ATOM 1583 C CA . PRO A 1 198 ? -26.984 -15.633 -0.418 1 45.06 198 PRO A CA 1
ATOM 1584 C C . PRO A 1 198 ? -26.5 -14.898 -1.666 1 45.06 198 PRO A C 1
ATOM 1586 O O . PRO A 1 198 ? -25.797 -15.484 -2.496 1 45.06 198 PRO A O 1
ATOM 1589 N N . GLN A 1 199 ? -27.062 -13.914 -2.102 1 46.03 199 GLN A N 1
ATOM 1590 C CA . GLN A 1 199 ? -26.516 -13.57 -3.412 1 46.03 199 GLN A CA 1
ATOM 1591 C C . GLN A 1 199 ? -24.984 -13.633 -3.41 1 46.03 199 GLN A C 1
ATOM 1593 O O . GLN A 1 199 ? -24.344 -13.289 -2.416 1 46.03 199 GLN A O 1
ATOM 1598 N N . ALA A 1 200 ? -24.562 -14.508 -4.344 1 49.16 200 ALA A N 1
ATOM 1599 C CA . ALA A 1 200 ? -23.156 -14.742 -4.645 1 49.16 200 ALA A CA 1
ATOM 1600 C C . ALA A 1 200 ? -22.312 -13.508 -4.344 1 49.16 200 ALA A C 1
ATOM 1602 O O . ALA A 1 200 ? -22.562 -12.43 -4.887 1 49.16 200 ALA A O 1
ATOM 1603 N N . ASN A 1 201 ? -21.672 -13.344 -3.105 1 59.97 201 ASN A N 1
ATOM 1604 C CA . ASN A 1 201 ? -20.938 -12.219 -2.531 1 59.97 201 ASN A CA 1
ATOM 1605 C C . ASN A 1 201 ? -19.484 -12.219 -2.971 1 59.97 201 ASN A C 1
ATOM 1607 O O . ASN A 1 201 ? -18.828 -13.258 -2.967 1 59.97 201 ASN A O 1
ATOM 1611 N N . TRP A 1 202 ? -19.141 -11.297 -3.969 1 60.38 202 TRP A N 1
ATOM 1612 C CA . TRP A 1 202 ? -17.766 -11.156 -4.445 1 60.38 202 TRP A CA 1
ATOM 1613 C C . TRP A 1 202 ? -16.766 -11.391 -3.316 1 60.38 202 TRP A C 1
ATOM 1615 O O . TRP A 1 202 ? -15.68 -11.914 -3.545 1 60.38 202 TRP A O 1
ATOM 1625 N N . VAL A 1 203 ? -17.188 -11.258 -2.123 1 64.19 203 VAL A N 1
ATOM 1626 C CA . VAL A 1 203 ? -16.297 -11.461 -0.978 1 64.19 203 VAL A CA 1
ATOM 1627 C C . VAL A 1 203 ? -16.109 -12.961 -0.73 1 64.19 203 VAL A C 1
ATOM 1629 O O . VAL A 1 203 ? -15.008 -13.406 -0.41 1 64.19 203 VAL A O 1
ATOM 1632 N N . GLU A 1 204 ? -17.172 -13.688 -0.958 1 63.91 204 GLU A N 1
ATOM 1633 C CA . GLU A 1 204 ? -17.109 -15.133 -0.753 1 63.91 204 GLU A CA 1
ATOM 1634 C C . GLU A 1 204 ? -16.156 -15.797 -1.748 1 63.91 204 GLU A C 1
ATOM 1636 O O . GLU A 1 204 ? -15.398 -16.688 -1.385 1 63.91 204 GLU A O 1
ATOM 1641 N N . ARG A 1 205 ? -16.219 -15.305 -2.916 1 64.94 205 ARG A N 1
ATOM 1642 C CA . ARG A 1 205 ? -15.328 -15.875 -3.924 1 64.94 205 ARG A CA 1
ATOM 1643 C C . ARG A 1 205 ? -13.867 -15.602 -3.586 1 64.94 205 ARG A C 1
ATOM 1645 O O . ARG A 1 205 ? -13.016 -16.484 -3.734 1 64.94 205 ARG A O 1
ATOM 1652 N N . VAL A 1 206 ? -13.625 -14.422 -3.15 1 69.62 206 VAL A N 1
ATOM 1653 C CA . VAL A 1 206 ? -12.266 -14.078 -2.768 1 69.62 206 VAL A CA 1
ATOM 1654 C C . VAL A 1 206 ? -11.812 -14.953 -1.603 1 69.62 206 VAL A C 1
ATOM 1656 O O . VAL A 1 206 ? -10.703 -15.5 -1.616 1 69.62 206 VAL A O 1
ATOM 1659 N N . ASN A 1 207 ? -12.648 -15.156 -0.678 1 71.94 207 ASN A N 1
ATOM 1660 C CA . ASN A 1 207 ? -12.305 -15.953 0.497 1 71.94 207 ASN A CA 1
ATOM 1661 C C . ASN A 1 207 ? -12.078 -17.422 0.134 1 71.94 207 ASN A C 1
ATOM 1663 O O . ASN A 1 207 ? -11.188 -18.062 0.681 1 71.94 207 ASN A O 1
ATOM 1667 N N . ARG A 1 208 ? -12.867 -17.844 -0.791 1 71.44 208 ARG A N 1
ATOM 1668 C CA . ARG A 1 208 ? -12.695 -19.219 -1.252 1 71.44 208 ARG A CA 1
ATOM 1669 C C . ARG A 1 208 ? -11.328 -19.406 -1.906 1 71.44 208 ARG A C 1
ATOM 1671 O O . ARG A 1 208 ? -10.656 -20.406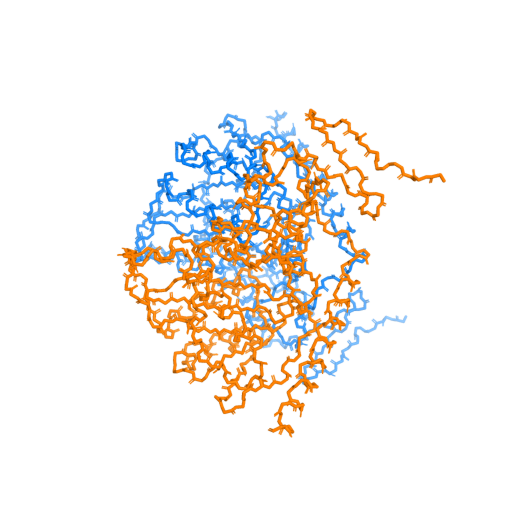 -1.675 1 71.44 208 ARG A O 1
ATOM 1678 N N . ASN A 1 209 ? -11.016 -18.469 -2.725 1 73.5 209 ASN A N 1
ATOM 1679 C CA . ASN A 1 209 ? -9.703 -18.516 -3.355 1 73.5 209 ASN A CA 1
ATOM 1680 C C . ASN A 1 209 ? -8.578 -18.5 -2.318 1 73.5 209 ASN A C 1
ATOM 1682 O O . ASN A 1 209 ? -7.613 -19.266 -2.436 1 73.5 209 ASN A O 1
ATOM 1686 N N . ILE A 1 210 ? -8.75 -17.719 -1.354 1 78.44 210 ILE A N 1
ATOM 1687 C CA . ILE A 1 210 ? -7.734 -17.578 -0.319 1 78.44 210 ILE A CA 1
ATOM 1688 C C . ILE A 1 210 ? -7.594 -18.891 0.449 1 78.44 210 ILE A C 1
ATOM 1690 O O . ILE A 1 210 ? -6.48 -19.375 0.653 1 78.44 210 ILE A O 1
ATOM 1694 N N . VAL A 1 211 ? -8.695 -19.438 0.767 1 75.56 211 VAL A N 1
ATOM 1695 C CA . VAL A 1 211 ? -8.68 -20.688 1.532 1 75.56 211 VAL A CA 1
ATOM 1696 C C . VAL A 1 211 ? -8.062 -21.797 0.691 1 75.56 211 VAL A C 1
ATOM 1698 O O . VAL A 1 211 ? -7.258 -22.594 1.19 1 75.56 211 VAL A O 1
ATOM 1701 N N . SER A 1 212 ? -8.453 -21.812 -0.52 1 76.56 212 SER A N 1
ATOM 1702 C CA . SER A 1 212 ? -7.906 -22.828 -1.412 1 76.56 212 SER A CA 1
ATOM 1703 C C . SER A 1 212 ? -6.391 -22.688 -1.535 1 76.56 212 SER A C 1
ATOM 1705 O O . SER A 1 212 ? -5.676 -23.703 -1.533 1 76.56 212 SER A O 1
ATOM 1707 N N . MET A 1 213 ? -5.91 -21.547 -1.668 1 79.62 213 MET A N 1
ATOM 1708 C CA . MET A 1 213 ? -4.477 -21.297 -1.752 1 79.62 213 MET A CA 1
ATOM 1709 C C . MET A 1 213 ? -3.766 -21.781 -0.491 1 79.62 213 MET A C 1
ATOM 1711 O O . MET A 1 213 ? -2.717 -22.422 -0.571 1 79.62 213 MET A O 1
ATOM 1715 N N . PHE A 1 214 ? -4.406 -21.516 0.562 1 78.25 214 PHE A N 1
ATOM 1716 C CA . PHE A 1 214 ? -3.818 -21.906 1.837 1 78.25 214 PHE A CA 1
ATOM 1717 C C . PHE A 1 214 ? -3.75 -23.422 1.963 1 78.25 214 PHE A C 1
ATOM 1719 O O . PHE A 1 214 ? -2.736 -23.969 2.402 1 78.25 214 PHE A O 1
ATOM 1726 N N . CYS A 1 215 ? -4.77 -24.062 1.521 1 76.81 215 CYS A N 1
ATOM 1727 C CA . CYS A 1 215 ? -4.832 -25.516 1.626 1 76.81 215 CYS A CA 1
ATOM 1728 C C . CYS A 1 215 ? -3.752 -26.172 0.775 1 76.81 215 CYS A C 1
ATOM 1730 O O . CYS A 1 215 ? -3.238 -27.234 1.129 1 76.81 215 CYS A O 1
ATOM 1732 N N . CYS A 1 216 ? -3.393 -25.531 -0.223 1 78.62 216 CYS A N 1
ATOM 1733 C CA . CYS A 1 216 ? -2.4 -26.109 -1.126 1 78.62 216 CYS A CA 1
ATOM 1734 C C . CYS A 1 216 ? -0.998 -25.984 -0.539 1 78.62 216 CYS A C 1
ATOM 1736 O O . CYS A 1 216 ? -0.09 -26.719 -0.938 1 78.62 216 CYS A O 1
ATOM 1738 N N . PHE A 1 217 ? -0.765 -25.156 0.304 1 77.69 217 PHE A N 1
ATOM 1739 C CA . PHE A 1 217 ? 0.589 -24.922 0.791 1 77.69 217 PHE A CA 1
ATOM 1740 C C . PHE A 1 217 ? 0.714 -25.312 2.256 1 77.69 217 PHE A C 1
ATOM 1742 O O . PHE A 1 217 ? 1.823 -25.438 2.779 1 77.69 217 PHE A O 1
ATOM 1749 N N . VAL A 1 218 ? -0.335 -25.359 2.953 1 70.62 218 VAL A N 1
ATOM 1750 C CA . VAL A 1 218 ? -0.271 -25.812 4.34 1 70.62 218 VAL A CA 1
ATOM 1751 C C . VAL A 1 218 ? -0.263 -27.344 4.387 1 70.62 218 VAL A C 1
ATOM 1753 O O . VAL A 1 218 ? -1.177 -27.984 3.873 1 70.62 218 VAL A O 1
ATOM 1756 N N . LYS A 1 219 ? 0.959 -27.828 4.516 1 59.94 219 LYS A N 1
ATOM 1757 C CA . LYS A 1 219 ? 1.145 -29.281 4.582 1 59.94 219 LYS A CA 1
ATOM 1758 C C . LYS A 1 219 ? 0.218 -29.906 5.621 1 59.94 219 LYS A C 1
ATOM 1760 O O . LYS A 1 219 ? -0.038 -29.312 6.672 1 59.94 219 LYS A O 1
ATOM 1765 N N . ALA A 1 220 ? -0.375 -30.969 5.219 1 56.94 220 ALA A N 1
ATOM 1766 C CA . ALA A 1 220 ? -1.297 -31.734 6.059 1 56.94 220 ALA A CA 1
ATOM 1767 C C . ALA A 1 220 ? -0.743 -31.891 7.473 1 56.94 220 ALA A C 1
ATOM 1769 O O . ALA A 1 220 ? -1.493 -31.844 8.453 1 56.94 220 ALA A O 1
ATOM 1770 N N . ASP A 1 221 ? 0.585 -31.875 7.625 1 58.34 221 ASP A N 1
ATOM 1771 C CA . ASP A 1 221 ? 1.14 -32.25 8.93 1 58.34 221 ASP A CA 1
ATOM 1772 C C . ASP A 1 221 ? 1.671 -31 9.656 1 58.34 221 ASP A C 1
ATOM 1774 O O . ASP A 1 221 ? 1.97 -31.062 10.852 1 58.34 221 ASP A O 1
ATOM 1778 N N . VAL A 1 222 ? 1.896 -29.953 8.969 1 61.62 222 VAL A N 1
ATOM 1779 C CA . VAL A 1 222 ? 2.461 -28.797 9.656 1 61.62 222 VAL A CA 1
ATOM 1780 C C . VAL A 1 222 ? 1.521 -27.609 9.516 1 61.62 222 VAL A C 1
ATOM 1782 O O . VAL A 1 222 ? 1.618 -26.844 8.547 1 61.62 222 VAL A O 1
ATOM 1785 N N . HIS A 1 223 ? 0.649 -27.469 10.438 1 70.19 223 HIS A N 1
ATOM 1786 C CA . HIS A 1 223 ? -0.409 -26.469 10.406 1 70.19 223 HIS A CA 1
ATOM 1787 C C . HIS A 1 223 ? 0.014 -25.188 11.133 1 70.19 223 HIS A C 1
ATOM 1789 O O . HIS A 1 223 ? -0.796 -24.281 11.32 1 70.19 223 HIS A O 1
ATOM 1795 N N . THR A 1 224 ? 1.366 -25.141 11.398 1 81.94 224 THR A N 1
ATOM 1796 C CA . THR A 1 224 ? 1.761 -24 12.227 1 81.94 224 THR A CA 1
ATOM 1797 C C . THR A 1 224 ? 2.494 -22.953 11.398 1 81.94 224 THR A C 1
ATOM 1799 O O . THR A 1 224 ? 2.922 -21.922 11.93 1 81.94 224 THR A O 1
ATOM 1802 N N . ASP A 1 225 ? 2.566 -23.141 10.109 1 84.75 225 ASP A N 1
ATOM 1803 C CA . ASP A 1 225 ? 3.307 -22.188 9.289 1 84.75 225 ASP A CA 1
ATOM 1804 C C . ASP A 1 225 ? 2.424 -21.625 8.18 1 84.75 225 ASP A C 1
ATOM 1806 O O . ASP A 1 225 ? 2.928 -21.188 7.145 1 84.75 225 ASP A O 1
ATOM 1810 N N . TRP A 1 226 ? 1.163 -21.594 8.5 1 83.81 226 TRP A N 1
ATOM 1811 C CA . TRP A 1 226 ? 0.207 -21.219 7.465 1 83.81 226 TRP A CA 1
ATOM 1812 C C . TRP A 1 226 ? 0.374 -19.75 7.086 1 83.81 226 TRP A C 1
ATOM 1814 O O . TRP A 1 226 ? -0.053 -19.328 6.008 1 83.81 226 TRP A O 1
ATOM 1824 N N . ASP A 1 227 ? 1.008 -18.984 7.961 1 88.25 227 ASP A N 1
ATOM 1825 C CA . ASP A 1 227 ? 1.041 -17.547 7.754 1 88.25 227 ASP A CA 1
ATOM 1826 C C . ASP A 1 227 ? 2.299 -17.125 7 1 88.25 227 ASP A C 1
ATOM 1828 O O . ASP A 1 227 ? 2.414 -15.977 6.562 1 88.25 227 ASP A O 1
ATOM 1832 N N . VAL A 1 228 ? 3.158 -18 6.75 1 85.81 228 VAL A N 1
ATOM 1833 C CA . VAL A 1 228 ? 4.465 -17.656 6.195 1 85.81 228 VAL A CA 1
ATOM 1834 C C . VAL A 1 228 ? 4.309 -17.172 4.754 1 85.81 228 VAL A C 1
ATOM 1836 O O . VAL A 1 228 ? 4.996 -16.25 4.328 1 85.81 228 VAL A O 1
ATOM 1839 N N . HIS A 1 229 ? 3.291 -17.672 4.047 1 88.94 229 HIS A N 1
ATOM 1840 C CA . HIS A 1 229 ? 3.182 -17.375 2.623 1 88.94 229 HIS A CA 1
ATOM 1841 C C . HIS A 1 229 ? 2.059 -16.375 2.354 1 88.94 229 HIS A C 1
ATOM 1843 O O . HIS A 1 229 ? 1.698 -16.141 1.198 1 88.94 229 HIS A O 1
ATOM 1849 N N . VAL A 1 230 ? 1.555 -15.758 3.379 1 91.88 230 VAL A N 1
ATOM 1850 C CA . VAL A 1 230 ? 0.413 -14.867 3.232 1 91.88 230 VAL A CA 1
ATOM 1851 C C . VAL A 1 230 ? 0.785 -13.703 2.316 1 91.88 230 VAL A C 1
ATOM 1853 O O . VAL A 1 230 ? 0.032 -13.359 1.403 1 91.88 230 VAL A O 1
ATOM 1856 N N . PRO A 1 231 ? 2.01 -13.148 2.441 1 93.25 231 PRO A N 1
ATOM 1857 C CA . PRO A 1 231 ? 2.361 -12.07 1.518 1 93.25 231 PRO A CA 1
ATOM 1858 C C . PRO A 1 231 ? 2.393 -12.523 0.061 1 93.25 231 PRO A C 1
ATOM 1860 O O . PRO A 1 231 ? 1.928 -11.805 -0.826 1 93.25 231 PRO A O 1
ATOM 1863 N N . GLU A 1 232 ? 2.877 -13.656 -0.164 1 92.88 232 GLU A N 1
ATOM 1864 C CA . GLU A 1 232 ? 2.951 -14.18 -1.525 1 92.88 232 GLU A CA 1
ATOM 1865 C C . GLU A 1 232 ? 1.56 -14.484 -2.076 1 92.88 232 GLU A C 1
ATOM 1867 O O . GLU A 1 232 ? 1.312 -14.328 -3.273 1 92.88 232 GLU A O 1
ATOM 1872 N N . PHE A 1 233 ? 0.709 -14.922 -1.184 1 91.69 233 PHE A N 1
ATOM 1873 C CA . PHE A 1 233 ? -0.668 -15.141 -1.606 1 91.69 233 PHE A CA 1
ATOM 1874 C C . PHE A 1 233 ? -1.323 -13.828 -2.027 1 91.69 233 PHE A C 1
ATOM 1876 O O . PHE A 1 233 ? -2.053 -13.789 -3.02 1 91.69 233 PHE A O 1
ATOM 1883 N N . MET A 1 234 ? -1.074 -12.844 -1.275 1 93.25 234 MET A N 1
ATOM 1884 C CA . MET A 1 234 ? -1.578 -11.523 -1.632 1 93.25 234 MET A CA 1
ATOM 1885 C C . MET A 1 234 ? -1.055 -11.086 -2.998 1 93.25 234 MET A C 1
ATOM 1887 O O . MET A 1 234 ? -1.806 -10.547 -3.812 1 93.25 234 MET A O 1
ATOM 1891 N N . PHE A 1 235 ? 0.189 -11.32 -3.195 1 94.19 235 PHE A N 1
ATOM 1892 C CA . PHE A 1 235 ? 0.793 -11.031 -4.492 1 94.19 235 PHE A CA 1
ATOM 1893 C C . PHE A 1 235 ? 0.069 -11.789 -5.602 1 94.19 235 PHE A C 1
ATOM 1895 O O . PHE A 1 235 ? -0.233 -11.219 -6.652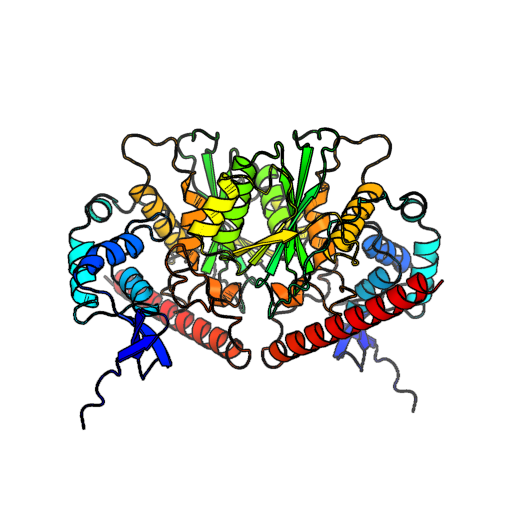 1 94.19 235 PHE A O 1
ATOM 1902 N N . ALA A 1 236 ? -0.175 -13 -5.387 1 91.62 236 ALA A N 1
ATOM 1903 C CA . ALA A 1 236 ? -0.832 -13.844 -6.383 1 91.62 236 ALA A CA 1
ATOM 1904 C C . ALA A 1 236 ? -2.217 -13.305 -6.73 1 91.62 236 ALA A C 1
ATOM 1906 O O . ALA A 1 236 ? -2.584 -13.227 -7.902 1 91.62 236 ALA A O 1
ATOM 1907 N N . LEU A 1 237 ? -2.912 -12.922 -5.75 1 90.06 237 LEU A N 1
ATOM 1908 C CA . LEU A 1 237 ? -4.254 -12.391 -5.961 1 90.06 237 LEU A CA 1
ATOM 1909 C C . LEU A 1 237 ? -4.215 -11.133 -6.832 1 90.06 237 LEU A C 1
ATOM 1911 O O . LEU A 1 237 ? -5.16 -10.859 -7.574 1 90.06 237 LEU A O 1
ATOM 1915 N N . SER A 1 238 ? -3.111 -10.445 -6.793 1 92.62 238 SER A N 1
ATOM 1916 C CA . SER A 1 238 ? -2.998 -9.156 -7.469 1 92.62 238 SER A CA 1
ATOM 1917 C C . SER A 1 238 ? -2.344 -9.305 -8.836 1 92.62 238 SER A C 1
ATOM 1919 O O . SER A 1 238 ? -2.463 -8.422 -9.688 1 92.62 238 SER A O 1
ATOM 1921 N N . SER A 1 239 ? -1.631 -10.398 -9 1 91.25 239 SER A N 1
ATOM 1922 C CA . SER A 1 239 ? -0.77 -10.516 -10.172 1 91.25 239 SER A CA 1
ATOM 1923 C C . SER A 1 239 ? -1.372 -11.461 -11.211 1 91.25 239 SER A C 1
ATOM 1925 O O . SER A 1 239 ? -0.758 -11.727 -12.242 1 91.25 239 SER A O 1
ATOM 1927 N N . PHE A 1 240 ? -2.604 -11.938 -10.977 1 88.5 240 PHE A N 1
ATOM 1928 C CA . PHE A 1 240 ? -3.35 -12.727 -11.953 1 88.5 240 PHE A CA 1
ATOM 1929 C C . PHE A 1 240 ? -4.602 -11.984 -12.406 1 88.5 240 PHE A C 1
ATOM 1931 O O . PHE A 1 240 ? -5.191 -11.227 -11.633 1 88.5 240 PHE A O 1
ATOM 1938 N N . VAL A 1 241 ? -4.965 -12.281 -13.602 1 87.06 241 VAL A N 1
ATOM 1939 C CA . VAL A 1 241 ? -6.16 -11.641 -14.133 1 87.06 241 VAL A CA 1
ATOM 1940 C C . VAL A 1 241 ? -7.387 -12.109 -13.352 1 87.06 241 VAL A C 1
ATOM 1942 O O . VAL A 1 241 ? -7.531 -13.297 -13.062 1 87.06 241 VAL A O 1
ATOM 1945 N N . HIS A 1 242 ? -8.117 -11.141 -13.016 1 85.94 242 HIS A N 1
ATOM 1946 C CA . HIS A 1 242 ? -9.367 -11.461 -12.328 1 85.94 242 HIS A CA 1
ATOM 1947 C C . HIS A 1 242 ? -10.5 -11.672 -13.328 1 85.94 242 HIS A C 1
ATOM 1949 O O . HIS A 1 242 ? -10.695 -10.867 -14.234 1 85.94 242 HIS A O 1
ATOM 1955 N N . ASP A 1 243 ? -11.305 -12.648 -13.07 1 80.69 243 ASP A N 1
ATOM 1956 C CA . ASP A 1 243 ? -12.336 -13.055 -14.023 1 80.69 243 ASP A CA 1
ATOM 1957 C C . ASP A 1 243 ? -13.422 -11.984 -14.141 1 80.69 243 ASP A C 1
ATOM 1959 O O . ASP A 1 243 ? -13.922 -11.719 -15.234 1 80.69 243 ASP A O 1
ATOM 1963 N N . ALA A 1 244 ? -13.789 -11.328 -13.109 1 80 244 ALA A N 1
ATOM 1964 C CA . ALA A 1 244 ? -14.891 -10.367 -13.109 1 80 244 ALA A CA 1
ATOM 1965 C C . ALA A 1 244 ? -14.508 -9.094 -13.852 1 80 244 ALA A C 1
ATOM 1967 O O . ALA A 1 244 ? -15.312 -8.547 -14.617 1 80 244 ALA A O 1
ATOM 1968 N N . THR A 1 245 ? -13.273 -8.641 -13.656 1 86.88 245 THR A N 1
ATOM 1969 C CA . THR A 1 245 ? -12.859 -7.367 -14.227 1 86.88 245 THR A CA 1
ATOM 1970 C C . THR A 1 245 ? -12.164 -7.582 -15.57 1 86.88 245 THR A C 1
ATOM 1972 O O . THR A 1 245 ? -12.133 -6.68 -16.406 1 86.88 245 THR A O 1
ATOM 1975 N N . GLY A 1 246 ? -11.531 -8.742 -15.703 1 87.31 246 GLY A N 1
ATOM 1976 C CA . GLY A 1 246 ? -10.742 -9.016 -16.891 1 87.31 246 GLY A CA 1
ATOM 1977 C C . GLY A 1 246 ? -9.359 -8.383 -16.844 1 87.31 246 GLY A C 1
ATOM 1978 O O . GLY A 1 246 ? -8.648 -8.352 -17.859 1 87.31 246 GLY A O 1
ATOM 1979 N N . PHE A 1 247 ? -9.016 -7.812 -15.781 1 88.56 247 PHE A N 1
ATOM 1980 C CA . PHE A 1 247 ? -7.734 -7.145 -15.602 1 88.56 247 PHE A CA 1
ATOM 1981 C C . PHE A 1 247 ? -7.027 -7.648 -14.352 1 88.56 247 PHE A C 1
ATOM 1983 O O . PHE A 1 247 ? -7.648 -8.281 -13.492 1 88.56 247 PHE A O 1
ATOM 1990 N N . PHE A 1 248 ? -5.723 -7.387 -14.375 1 89.25 248 PHE A N 1
ATOM 1991 C CA . PHE A 1 248 ? -4.996 -7.617 -13.133 1 89.25 248 PHE A CA 1
ATOM 1992 C C . PHE A 1 248 ? -5.445 -6.637 -12.055 1 89.25 248 PHE A C 1
ATOM 1994 O O . PHE A 1 248 ? -5.488 -5.426 -12.289 1 89.25 248 PHE A O 1
ATOM 2001 N N . PRO A 1 249 ? -5.82 -7.141 -10.93 1 92.5 249 PRO A N 1
ATOM 2002 C CA . PRO A 1 249 ? -6.18 -6.223 -9.852 1 92.5 249 PRO A CA 1
ATOM 2003 C C . PRO A 1 249 ? -5.117 -5.156 -9.602 1 92.5 249 PRO A C 1
ATOM 2005 O O . PRO A 1 249 ? -5.445 -3.986 -9.398 1 92.5 249 PRO A O 1
ATOM 2008 N N . ALA A 1 250 ? -3.832 -5.523 -9.656 1 92.31 250 ALA A N 1
ATOM 2009 C CA . ALA A 1 250 ? -2.75 -4.566 -9.453 1 92.31 250 ALA A CA 1
ATOM 2010 C C . ALA A 1 250 ? -2.779 -3.471 -10.508 1 92.31 250 ALA A C 1
ATOM 2012 O O . ALA A 1 250 ? -2.514 -2.303 -10.211 1 92.31 250 ALA A O 1
ATOM 2013 N N . GLU A 1 251 ? -3.055 -3.809 -11.672 1 89.12 251 GLU A N 1
ATOM 2014 C CA . GLU A 1 251 ? -3.107 -2.834 -12.758 1 89.12 251 GLU A CA 1
ATOM 2015 C C . GLU A 1 251 ? -4.203 -1.8 -12.523 1 89.12 251 GLU A C 1
ATOM 2017 O O . GLU A 1 251 ? -4 -0.607 -12.758 1 89.12 251 GLU A O 1
ATOM 2022 N N . LEU A 1 252 ? -5.309 -2.221 -12.117 1 89.5 252 LEU A N 1
ATOM 2023 C CA . LEU A 1 252 ? -6.434 -1.329 -11.859 1 89.5 252 LEU A CA 1
ATOM 2024 C C . LEU A 1 252 ? -6.195 -0.498 -10.602 1 89.5 252 LEU A C 1
ATOM 2026 O O . LEU A 1 252 ? -6.57 0.674 -10.547 1 89.5 252 LEU A O 1
ATOM 2030 N N . PHE A 1 253 ? -5.539 -1.042 -9.672 1 92.56 253 PHE A N 1
ATOM 2031 C CA . PHE A 1 253 ? -5.43 -0.424 -8.359 1 92.56 253 PHE A CA 1
ATOM 2032 C C . PHE A 1 253 ? -4.152 0.398 -8.25 1 92.56 253 PHE A C 1
ATOM 2034 O O . PHE A 1 253 ? -4.168 1.518 -7.73 1 92.56 253 PHE A O 1
ATOM 2041 N N . LEU A 1 254 ? -3.008 -0.176 -8.664 1 90.88 254 LEU A N 1
ATOM 2042 C CA . LEU A 1 254 ? -1.702 0.462 -8.523 1 90.88 254 LEU A CA 1
ATOM 2043 C C . LEU A 1 254 ? -1.323 1.203 -9.805 1 90.88 254 LEU A C 1
ATOM 2045 O O . LEU A 1 254 ? -0.31 1.904 -9.844 1 90.88 254 LEU A O 1
ATOM 2049 N N . HIS A 1 255 ? -2.018 0.955 -10.836 1 84.62 255 HIS A N 1
ATOM 2050 C CA . HIS A 1 255 ? -1.762 1.567 -12.141 1 84.62 255 HIS A CA 1
ATOM 2051 C C . HIS A 1 255 ? -0.486 1.016 -12.766 1 84.62 255 HIS A C 1
ATOM 2053 O O . HIS A 1 255 ? 0.209 1.727 -13.5 1 84.62 255 HIS A O 1
ATOM 2059 N N . ARG A 1 256 ? -0.213 -0.181 -12.367 1 84.25 256 ARG A N 1
ATOM 2060 C CA . ARG A 1 256 ? 0.928 -0.87 -12.969 1 84.25 256 ARG A CA 1
ATOM 2061 C C . ARG A 1 256 ? 0.805 -2.381 -12.797 1 84.25 256 ARG A C 1
ATOM 2063 O O . ARG A 1 256 ? 0.144 -2.854 -11.867 1 84.25 256 ARG A O 1
ATOM 2070 N N . ARG A 1 257 ? 1.455 -3.035 -13.656 1 83.5 257 ARG A N 1
ATOM 2071 C CA . ARG A 1 257 ? 1.561 -4.48 -13.5 1 83.5 257 ARG A CA 1
ATOM 2072 C C . ARG A 1 257 ? 2.68 -4.844 -12.531 1 83.5 257 ARG A C 1
ATOM 2074 O O . ARG A 1 257 ? 3.688 -4.141 -12.445 1 83.5 257 ARG A O 1
ATOM 2081 N N . ILE A 1 258 ? 2.445 -5.848 -11.812 1 89 258 ILE A N 1
ATOM 2082 C CA . ILE A 1 258 ? 3.484 -6.301 -10.898 1 89 258 ILE A CA 1
ATOM 2083 C C . ILE A 1 258 ? 3.994 -7.672 -11.328 1 89 258 ILE A C 1
ATOM 2085 O O . ILE A 1 258 ? 3.221 -8.516 -11.797 1 89 258 ILE A O 1
ATOM 2089 N N . VAL A 1 259 ? 5.293 -7.793 -11.273 1 84 259 VAL A N 1
ATOM 2090 C CA . VAL A 1 259 ? 5.93 -9.008 -11.758 1 84 259 VAL A CA 1
ATOM 2091 C C . VAL A 1 259 ? 6.641 -9.719 -10.602 1 84 259 VAL A C 1
ATOM 2093 O O . VAL A 1 259 ? 7.273 -9.07 -9.766 1 84 259 VAL A O 1
ATOM 2096 N N . GLY A 1 260 ? 6.461 -11.023 -10.594 1 85.12 260 GLY A N 1
ATOM 2097 C CA . GLY A 1 260 ? 7.039 -11.805 -9.516 1 85.12 260 GLY A CA 1
ATOM 2098 C C . GLY A 1 260 ? 8.453 -12.273 -9.812 1 85.12 260 GLY A C 1
ATOM 2099 O O . GLY A 1 260 ? 9.016 -11.953 -10.859 1 85.12 260 GLY A O 1
ATOM 2100 N N . PRO A 1 261 ? 8.953 -12.992 -8.844 1 85.5 261 PRO A N 1
ATOM 2101 C CA . PRO A 1 261 ? 10.297 -13.547 -9.016 1 85.5 261 PRO A CA 1
ATOM 2102 C C . PRO A 1 261 ? 10.445 -14.375 -10.289 1 85.5 261 PRO A C 1
ATOM 2104 O O . PRO A 1 261 ? 9.57 -15.18 -10.609 1 85.5 261 PRO A O 1
ATOM 2107 N N . GLY A 1 262 ? 11.547 -14.109 -11.078 1 75.06 262 GLY A N 1
ATOM 2108 C CA . GLY A 1 262 ? 11.844 -14.891 -12.266 1 75.06 262 GLY A CA 1
ATOM 2109 C C . GLY A 1 262 ? 11.141 -14.383 -13.508 1 75.06 262 GLY A C 1
ATOM 2110 O O . GLY A 1 262 ? 11.383 -14.859 -14.617 1 75.06 262 GLY A O 1
ATOM 2111 N N . GLU A 1 263 ? 10.266 -13.469 -13.312 1 73.62 263 GLU A N 1
ATOM 2112 C CA . GLU A 1 263 ? 9.477 -12.992 -14.445 1 73.62 263 GLU A CA 1
ATOM 2113 C C . GLU A 1 263 ? 10.062 -11.703 -15.023 1 73.62 263 GLU A C 1
ATOM 2115 O O . GLU A 1 263 ? 9.562 -11.18 -16.016 1 73.62 263 GLU A O 1
ATOM 2120 N N . TRP A 1 264 ? 11.094 -11.172 -14.492 1 63.44 264 TRP A N 1
ATOM 2121 C CA . TRP A 1 264 ? 11.648 -9.883 -14.883 1 63.44 264 TRP A CA 1
ATOM 2122 C C . TRP A 1 264 ? 12.641 -10.031 -16.031 1 63.44 264 TRP A C 1
ATOM 2124 O O . TRP A 1 264 ? 13.461 -9.148 -16.266 1 63.44 264 TRP A O 1
ATOM 2134 N N . VAL A 1 265 ? 12.648 -11.008 -16.844 1 56.72 265 VAL A N 1
ATOM 2135 C CA . VAL A 1 265 ? 13.648 -11.352 -17.844 1 56.72 265 VAL A CA 1
ATOM 2136 C C . VAL A 1 265 ? 13.812 -10.195 -18.828 1 56.72 265 VAL A C 1
ATOM 2138 O O . VAL A 1 265 ? 14.883 -10.016 -19.406 1 56.72 265 VAL A O 1
ATOM 2141 N N . ASP A 1 266 ? 12.781 -9.523 -19.25 1 54.03 266 ASP A N 1
ATOM 2142 C CA . ASP A 1 266 ? 13.055 -8.594 -20.344 1 54.03 266 ASP A CA 1
ATOM 2143 C C . ASP A 1 266 ? 13.336 -7.188 -19.812 1 54.03 266 ASP A C 1
ATOM 2145 O O . ASP A 1 266 ? 13.422 -6.23 -20.578 1 54.03 266 ASP A O 1
ATOM 2149 N N . GLY A 1 267 ? 13.992 -7.133 -18.656 1 52.09 267 GLY A N 1
ATOM 2150 C CA . GLY A 1 267 ? 14.508 -5.871 -18.156 1 52.09 267 GLY A CA 1
ATOM 2151 C C . GLY A 1 267 ? 13.414 -4.867 -17.844 1 52.09 267 GLY A C 1
ATOM 2152 O O . GLY A 1 267 ? 13.633 -3.926 -17.062 1 52.09 267 GLY A O 1
ATOM 2153 N N . ASP A 1 268 ? 12.398 -4.703 -18.766 1 51.62 268 ASP A N 1
ATOM 2154 C CA . ASP A 1 268 ? 11.578 -3.506 -18.656 1 51.62 268 ASP A CA 1
ATOM 2155 C C . ASP A 1 268 ? 10.352 -3.762 -17.781 1 51.62 268 ASP A C 1
ATOM 2157 O O . ASP A 1 268 ? 9.391 -4.391 -18.219 1 51.62 268 ASP A O 1
ATOM 2161 N N . ARG A 1 269 ? 10.602 -3.906 -16.469 1 57.97 269 ARG A N 1
ATOM 2162 C CA . ARG A 1 269 ? 9.391 -3.785 -15.664 1 57.97 269 ARG A CA 1
ATOM 2163 C C . ARG A 1 269 ? 8.508 -2.648 -16.172 1 57.97 269 ARG A C 1
ATOM 2165 O O . ARG A 1 269 ? 9.008 -1.646 -16.688 1 57.97 269 ARG A O 1
ATOM 2172 N N . MET A 1 270 ? 7.383 -3.02 -16.609 1 56.31 270 MET A N 1
ATOM 2173 C CA . MET A 1 270 ? 6.43 -2.139 -17.281 1 56.31 270 MET A CA 1
ATOM 2174 C C . MET A 1 270 ? 6.195 -0.873 -16.453 1 56.31 270 MET A C 1
ATOM 2176 O O . MET A 1 270 ? 5.996 -0.94 -15.242 1 56.31 270 MET A O 1
ATOM 2180 N N . GLY A 1 271 ? 6.758 0.259 -16.969 1 59.53 271 GLY A N 1
ATOM 2181 C CA . GLY A 1 271 ? 6.344 1.566 -16.484 1 59.53 271 GLY A CA 1
ATOM 2182 C C . GLY A 1 271 ? 4.844 1.691 -16.312 1 59.53 271 GLY A C 1
ATOM 2183 O O . GLY A 1 271 ? 4.109 0.718 -16.484 1 59.53 271 GLY A O 1
ATOM 2184 N N . PRO A 1 272 ? 4.438 2.783 -15.719 1 60.72 272 PRO A N 1
ATOM 2185 C CA . PRO A 1 272 ? 3.006 3.027 -15.523 1 60.72 272 PRO A CA 1
ATOM 2186 C C . PRO A 1 272 ? 2.199 2.844 -16.812 1 60.72 272 PRO A C 1
ATOM 2188 O O . PRO A 1 272 ? 2.725 3.043 -17.906 1 60.72 272 PRO A O 1
ATOM 2191 N N . ILE A 1 273 ? 1.058 2.236 -16.625 1 61.81 273 ILE A N 1
ATOM 2192 C CA . ILE A 1 273 ? 0.106 2.107 -17.719 1 61.81 273 ILE A CA 1
ATOM 2193 C C . ILE A 1 273 ? -0.198 3.486 -18.312 1 61.81 273 ILE A C 1
ATOM 2195 O O . ILE A 1 273 ? -0.375 4.457 -17.562 1 61.81 273 ILE A O 1
ATOM 2199 N N . GLY A 1 274 ? 0.214 3.826 -19.531 1 53.81 274 GLY A N 1
ATOM 2200 C CA . GLY A 1 274 ? -0.07 5.109 -20.156 1 53.81 274 GLY A CA 1
ATOM 2201 C C . GLY A 1 274 ? -1.509 5.555 -19.984 1 53.81 274 GLY A C 1
ATOM 2202 O O . GLY A 1 274 ? -2.385 4.738 -19.688 1 53.81 274 GLY A O 1
ATOM 2203 N N . ASN A 1 275 ? -1.823 6.973 -19.734 1 51.84 275 ASN A N 1
ATOM 2204 C CA . ASN A 1 275 ? -3.027 7.73 -19.406 1 51.84 275 ASN A CA 1
ATOM 2205 C C . ASN A 1 275 ? -4.219 7.27 -20.25 1 51.84 275 ASN A C 1
ATOM 2207 O O . ASN A 1 275 ? -5.309 7.059 -19.719 1 51.84 275 ASN A O 1
ATOM 2211 N N . SER A 1 276 ? -4.098 7.633 -21.672 1 51.91 276 SER A N 1
ATOM 2212 C CA . SER A 1 276 ? -5.25 7.441 -22.547 1 51.91 276 SER A CA 1
ATOM 2213 C C . SER A 1 276 ? -5.891 6.074 -22.312 1 51.91 276 SER A C 1
ATOM 2215 O O . SER A 1 276 ? -7.102 5.918 -22.5 1 51.91 276 SER A O 1
ATOM 2217 N N . SER A 1 277 ? -5.18 5.383 -21.375 1 68.56 277 SER A N 1
ATOM 2218 C CA . SER A 1 277 ? -5.477 3.953 -21.406 1 68.56 277 SER A CA 1
ATOM 2219 C C . SER A 1 277 ? -5.988 3.465 -20.047 1 68.56 277 SER A C 1
ATOM 2221 O O . SER A 1 277 ? -6.812 2.551 -19.984 1 68.56 277 SER A O 1
ATOM 2223 N N . PHE A 1 278 ? -6.027 4.598 -19.125 1 75 278 PHE A N 1
ATOM 2224 C CA . PHE A 1 278 ? -6.469 4.055 -17.844 1 75 278 PHE A CA 1
ATOM 2225 C C . PHE A 1 278 ? -7.977 4.211 -17.688 1 75 278 PHE A C 1
ATOM 2227 O O . PHE A 1 278 ? -8.648 3.303 -17.203 1 75 278 PHE A O 1
ATOM 2234 N N . ARG A 1 279 ? -8.461 5.426 -18.031 1 75.56 279 ARG A N 1
ATOM 2235 C CA . ARG A 1 279 ? -9.906 5.609 -18 1 75.56 279 ARG A CA 1
ATOM 2236 C C . ARG A 1 279 ? -10.609 4.551 -18.844 1 75.56 279 ARG A C 1
ATOM 2238 O O . ARG A 1 279 ? -11.672 4.055 -18.469 1 75.56 279 ARG A O 1
ATOM 2245 N N . GLY A 1 280 ? -10.031 4.324 -19.922 1 79.06 280 GLY A N 1
ATOM 2246 C CA . GLY A 1 280 ? -10.578 3.264 -20.75 1 79.06 280 GLY A CA 1
ATOM 2247 C C . GLY A 1 280 ? -10.555 1.905 -20.078 1 79.06 280 GLY A C 1
ATOM 2248 O O . GLY A 1 280 ? -11.492 1.121 -20.219 1 79.06 280 GLY A O 1
ATOM 2249 N N . MET A 1 281 ? -9.586 1.688 -19.406 1 82.62 281 MET A N 1
ATOM 2250 C CA . MET A 1 281 ? -9.461 0.431 -18.672 1 82.62 281 MET A CA 1
ATOM 2251 C C . MET A 1 281 ? -10.531 0.323 -17.594 1 82.62 281 MET A C 1
ATOM 2253 O O . MET A 1 281 ? -11.125 -0.739 -17.406 1 82.62 281 MET A O 1
ATOM 2257 N N . LEU A 1 282 ? -10.742 1.454 -16.922 1 83.38 282 LEU A N 1
ATOM 2258 C CA . LEU A 1 282 ? -11.758 1.451 -15.883 1 83.38 282 LEU A CA 1
ATOM 2259 C C . LEU A 1 282 ? -13.141 1.197 -16.469 1 83.38 282 LEU A C 1
ATOM 2261 O O . LEU A 1 282 ? -13.938 0.445 -15.898 1 83.38 282 LEU A O 1
ATOM 2265 N N . LYS A 1 283 ? -13.32 1.817 -17.484 1 85.12 283 LYS A N 1
ATOM 2266 C CA . LYS A 1 283 ? -14.602 1.612 -18.156 1 85.12 283 LYS A CA 1
ATOM 2267 C C . LYS A 1 283 ? -14.766 0.159 -18.594 1 85.12 283 LYS A C 1
ATOM 2269 O O . LYS A 1 283 ? -15.82 -0.438 -18.391 1 85.12 283 LYS A O 1
ATOM 2274 N N . SER A 1 284 ? -13.773 -0.392 -19.203 1 88.31 284 SER A N 1
ATOM 2275 C CA . SER A 1 284 ? -13.812 -1.783 -19.641 1 88.31 284 SER A CA 1
ATOM 2276 C C . SER A 1 284 ? -14.016 -2.73 -18.469 1 88.31 284 SER A C 1
ATOM 2278 O O . SER A 1 284 ? -14.781 -3.691 -18.562 1 88.31 284 SER A O 1
ATOM 2280 N N . ALA A 1 285 ? -13.312 -2.465 -17.438 1 87.44 285 ALA A N 1
ATOM 2281 C CA . ALA A 1 285 ? -13.461 -3.289 -16.234 1 87.44 285 ALA A CA 1
ATOM 2282 C C . ALA A 1 285 ? -14.891 -3.242 -15.703 1 87.44 285 ALA A C 1
ATOM 2284 O O . ALA A 1 285 ? -15.453 -4.273 -15.336 1 87.44 285 ALA A O 1
ATOM 2285 N N . ASN A 1 286 ? -15.383 -2.047 -15.648 1 85.25 286 ASN A N 1
ATOM 2286 C CA . ASN A 1 286 ? -16.766 -1.889 -15.203 1 85.25 286 ASN A CA 1
ATOM 2287 C C . ASN A 1 286 ? -17.734 -2.645 -16.094 1 85.25 286 ASN A C 1
ATOM 2289 O O . ASN A 1 286 ? -18.656 -3.305 -15.602 1 85.25 286 ASN A O 1
ATOM 2293 N N . ASP A 1 287 ? -17.531 -2.525 -17.312 1 86.62 287 ASP A N 1
ATOM 2294 C CA . ASP A 1 287 ? -18.375 -3.238 -18.281 1 86.62 287 ASP A CA 1
ATOM 2295 C C . ASP A 1 287 ? -18.281 -4.75 -18.062 1 86.62 287 ASP A C 1
ATOM 2297 O O . ASP A 1 287 ? -19.297 -5.445 -18.109 1 86.62 287 ASP A O 1
ATOM 2301 N N . ASN A 1 288 ? -17.109 -5.238 -17.891 1 86.25 288 ASN A N 1
ATOM 2302 C CA . ASN A 1 288 ? -16.906 -6.66 -17.641 1 86.25 288 ASN A CA 1
ATOM 2303 C C . ASN A 1 288 ? -17.625 -7.117 -16.391 1 86.25 288 ASN A C 1
ATOM 2305 O O . ASN A 1 288 ? -18.266 -8.18 -16.375 1 86.25 288 ASN A O 1
ATOM 2309 N N . MET A 1 289 ? -17.547 -6.352 -15.383 1 82.06 289 MET A N 1
ATOM 2310 C CA . MET A 1 289 ? -18.172 -6.699 -14.117 1 82.06 289 MET A CA 1
ATOM 2311 C C . MET A 1 289 ? -19.688 -6.734 -14.25 1 82.06 289 MET A C 1
ATOM 2313 O O . MET A 1 289 ? -20.344 -7.621 -13.703 1 82.06 289 MET A O 1
ATOM 2317 N N . GLN A 1 290 ? -20.172 -5.773 -14.969 1 80.81 290 GLN A N 1
ATOM 2318 C CA . GLN A 1 290 ? -21.609 -5.746 -15.195 1 80.81 290 GLN A CA 1
ATOM 2319 C C . GLN A 1 290 ? -22.078 -6.965 -15.992 1 80.81 290 GLN A C 1
ATOM 2321 O O . GLN A 1 290 ? -23.109 -7.551 -15.703 1 80.81 290 GLN A O 1
ATOM 2326 N N . ARG A 1 291 ? -21.328 -7.277 -16.938 1 80.62 291 ARG A N 1
ATOM 2327 C CA . ARG A 1 291 ? -21.641 -8.453 -17.734 1 80.62 291 ARG A CA 1
ATOM 2328 C C . ARG A 1 291 ? -21.625 -9.719 -16.891 1 80.62 291 ARG A C 1
ATOM 2330 O O . ARG A 1 291 ? -22.5 -10.57 -17.016 1 80.62 291 ARG A O 1
ATOM 2337 N N . GLN A 1 292 ? -20.625 -9.797 -16.109 1 76.75 292 GLN A N 1
ATOM 2338 C CA . GLN A 1 292 ? -20.516 -10.953 -15.227 1 76.75 292 GLN A CA 1
ATOM 2339 C C . GLN A 1 292 ? -21.688 -11.008 -14.242 1 76.75 292 GLN A C 1
ATOM 2341 O O . GLN A 1 292 ? -22.203 -12.086 -13.953 1 76.75 292 GLN A O 1
ATOM 2346 N N . ALA A 1 293 ? -22 -9.883 -13.68 1 72.06 293 ALA A N 1
ATOM 2347 C CA . ALA A 1 293 ? -23.125 -9.812 -12.75 1 72.06 293 ALA A CA 1
ATOM 2348 C C . ALA A 1 293 ? -24.422 -10.273 -13.422 1 72.06 293 ALA A C 1
ATOM 2350 O O . ALA A 1 293 ? -25.219 -10.992 -12.82 1 72.06 293 ALA A O 1
ATOM 2351 N N . ARG A 1 294 ? -24.562 -9.891 -14.617 1 72.44 294 ARG A N 1
ATOM 2352 C CA . ARG A 1 294 ? -25.75 -10.297 -15.375 1 72.44 294 ARG A CA 1
ATOM 2353 C C . ARG A 1 294 ? -25.766 -11.805 -15.617 1 72.44 294 ARG A C 1
ATOM 2355 O O . ARG A 1 294 ? -26.797 -12.445 -15.508 1 72.44 294 ARG A O 1
ATOM 2362 N N . ARG A 1 295 ? -24.609 -12.305 -15.898 1 72.12 295 ARG A N 1
ATOM 2363 C CA . ARG A 1 295 ? -24.484 -13.742 -16.125 1 72.12 295 ARG A CA 1
ATOM 2364 C C . ARG A 1 295 ? -24.812 -14.523 -14.859 1 72.12 295 ARG A C 1
ATOM 2366 O O . ARG A 1 295 ? -25.5 -15.547 -14.914 1 72.12 295 ARG A O 1
ATOM 2373 N N . ASN A 1 296 ? -24.328 -14.078 -13.805 1 67.12 296 ASN A N 1
ATOM 2374 C CA . ASN A 1 296 ? -24.578 -14.727 -12.523 1 67.12 296 ASN A CA 1
ATOM 2375 C C . ASN A 1 296 ? -26.062 -14.688 -12.148 1 67.12 296 ASN A C 1
ATOM 2377 O O . ASN A 1 296 ? -26.594 -15.656 -11.609 1 67.12 296 ASN A O 1
ATOM 2381 N N . LYS A 1 297 ? -26.625 -13.57 -12.414 1 65.5 297 LYS A N 1
ATOM 2382 C CA . LYS A 1 297 ? -28.047 -13.43 -12.141 1 65.5 297 LYS A CA 1
ATOM 2383 C C . LYS A 1 297 ? -28.875 -14.391 -12.984 1 65.5 297 LYS A C 1
ATOM 2385 O O . LYS A 1 297 ? -29.812 -15.008 -12.492 1 65.5 297 LYS A O 1
ATOM 2390 N N . LEU A 1 298 ? -28.5 -14.539 -14.18 1 66.69 298 LEU A N 1
ATOM 2391 C CA . LEU A 1 298 ? -29.188 -15.445 -15.086 1 66.69 298 LEU A CA 1
ATOM 2392 C C . LEU A 1 298 ? -29.031 -16.891 -14.633 1 66.69 298 LEU A C 1
ATOM 2394 O O . LEU A 1 298 ? -29.969 -17.688 -14.695 1 66.69 298 LEU A O 1
ATOM 2398 N N . GLN A 1 299 ? -27.844 -17.234 -14.25 1 63.25 299 GLN A N 1
ATOM 2399 C CA . GLN A 1 299 ? -27.578 -18.578 -13.773 1 63.25 299 GLN A CA 1
ATOM 2400 C C . GLN A 1 299 ? -28.344 -18.875 -12.484 1 63.25 299 GLN A C 1
ATOM 2402 O O . GLN A 1 299 ? -28.844 -19.984 -12.297 1 63.25 299 GLN A O 1
ATOM 2407 N N . TYR A 1 300 ? -28.375 -17.938 -11.68 1 60.31 300 TYR A N 1
ATOM 2408 C CA . TYR A 1 300 ? -29.109 -18.078 -10.43 1 60.31 300 TYR A CA 1
ATOM 2409 C C . TYR A 1 300 ? -30.594 -18.266 -10.703 1 60.31 300 TYR A C 1
ATOM 2411 O O . TYR A 1 300 ? -31.25 -19.094 -10.07 1 60.31 300 TYR A O 1
ATOM 2419 N N . ASN A 1 301 ? -31.047 -17.453 -11.539 1 59.69 301 ASN A N 1
ATOM 2420 C CA . ASN A 1 301 ? -32.469 -17.562 -11.906 1 59.69 301 ASN A CA 1
ATOM 2421 C C . ASN A 1 301 ? -32.75 -18.906 -12.562 1 59.69 301 ASN A C 1
ATOM 2423 O O . ASN A 1 301 ? -33.844 -19.453 -12.383 1 59.69 301 ASN A O 1
ATOM 2427 N N . ARG A 1 302 ? -31.859 -19.406 -13.227 1 57.47 302 ARG A N 1
ATOM 2428 C CA . ARG A 1 302 ? -32.031 -20.703 -13.859 1 57.47 302 ARG A CA 1
ATOM 2429 C C . ARG A 1 302 ? -32.031 -21.828 -12.82 1 57.47 302 ARG A C 1
ATOM 2431 O O . ARG A 1 302 ? -32.781 -22.797 -12.938 1 57.47 302 ARG A O 1
ATOM 2438 N N . GLN A 1 303 ? -31.234 -21.656 -11.898 1 53.84 303 GLN A N 1
ATOM 2439 C CA . GLN A 1 303 ? -31.156 -22.688 -10.859 1 53.84 303 GLN A CA 1
ATOM 2440 C C . GLN A 1 303 ? -32.344 -22.594 -9.898 1 53.84 303 GLN A C 1
ATOM 2442 O O . GLN A 1 303 ? -32.75 -23.594 -9.312 1 53.84 303 GLN A O 1
ATOM 2447 N N . GLY A 1 304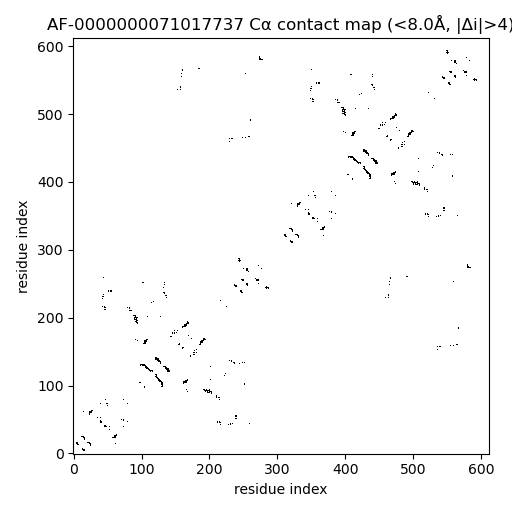 ? -32.719 -21.391 -9.594 1 49 304 GLY A N 1
ATOM 2448 C CA . GLY A 1 304 ? -33.938 -21.25 -8.805 1 49 304 GLY A CA 1
ATOM 2449 C C . GLY A 1 304 ? -35.156 -21.781 -9.5 1 49 304 GLY A C 1
ATOM 2450 O O . GLY A 1 304 ? -36.156 -22.125 -8.844 1 49 304 GLY A O 1
ATOM 2451 N N . LEU A 1 305 ? -35.219 -21.781 -10.75 1 43.25 305 LEU A N 1
ATOM 2452 C CA . LEU A 1 305 ? -36.344 -22.391 -11.461 1 43.25 305 LEU A CA 1
ATOM 2453 C C . LEU A 1 305 ? -36.188 -23.906 -11.539 1 43.25 305 LEU A C 1
ATOM 2455 O O . LEU A 1 305 ? -37.094 -24.609 -11.945 1 43.25 305 LEU A O 1
ATOM 2459 N N . ARG A 1 306 ? -35.156 -24.453 -11.18 1 35.06 306 ARG A N 1
ATOM 2460 C CA . ARG A 1 306 ? -35.188 -25.906 -11.086 1 35.06 306 ARG A CA 1
ATOM 2461 C C . ARG A 1 306 ? -35.531 -26.375 -9.68 1 35.06 306 ARG A C 1
ATOM 2463 O O . ARG A 1 306 ? -35.062 -25.781 -8.695 1 35.06 306 ARG A O 1
ATOM 2470 N N . MET B 1 1 ? -15.102 45.688 -13.742 1 25.05 1 MET B N 1
ATOM 2471 C CA . MET B 1 1 ? -16.156 44.781 -13.328 1 25.05 1 MET B CA 1
ATOM 2472 C C . MET B 1 1 ? -15.617 43.688 -12.398 1 25.05 1 MET B C 1
ATOM 2474 O O . MET B 1 1 ? -14.797 42.875 -12.812 1 25.05 1 MET B O 1
ATOM 2478 N N . ILE B 1 2 ? -15.203 43.938 -11.133 1 32.69 2 ILE B N 1
ATOM 2479 C CA . ILE B 1 2 ? -14.445 43.188 -10.148 1 32.69 2 ILE B CA 1
ATOM 2480 C C . ILE B 1 2 ? -15.109 41.812 -9.922 1 32.69 2 ILE B C 1
ATOM 2482 O O . ILE B 1 2 ? -16.266 41.75 -9.516 1 32.69 2 ILE B O 1
ATOM 2486 N N . SER B 1 3 ? -14.859 40.812 -10.711 1 38.59 3 SER B N 1
ATOM 2487 C CA . SER B 1 3 ? -15.484 39.5 -10.711 1 38.59 3 SER B CA 1
ATOM 2488 C C . SER B 1 3 ? -15.648 38.969 -9.297 1 38.59 3 SER B C 1
ATOM 2490 O O . SER B 1 3 ? -14.672 38.875 -8.539 1 38.59 3 SER B O 1
ATOM 2492 N N . HIS B 1 4 ? -16.578 39.25 -8.539 1 44.53 4 HIS B N 1
ATOM 2493 C CA . HIS B 1 4 ? -16.953 39 -7.148 1 44.53 4 HIS B CA 1
ATOM 2494 C C . HIS B 1 4 ? -16.891 37.531 -6.82 1 44.53 4 HIS B C 1
ATOM 2496 O O . HIS B 1 4 ? -17.312 36.688 -7.625 1 44.53 4 HIS B O 1
ATOM 2502 N N . PRO B 1 5 ? -15.898 37.188 -6.039 1 51.06 5 PRO B N 1
ATOM 2503 C CA . PRO B 1 5 ? -15.859 35.781 -5.582 1 51.06 5 PRO B CA 1
ATOM 2504 C C . PRO B 1 5 ? -17.234 35.25 -5.238 1 51.06 5 PRO B C 1
ATOM 2506 O O . PRO B 1 5 ? -18.078 35.969 -4.703 1 51.06 5 PRO B O 1
ATOM 2509 N N . LYS B 1 6 ? -17.828 34.375 -6.082 1 62.75 6 LYS B N 1
ATOM 2510 C CA . LYS B 1 6 ? -19.188 33.844 -5.969 1 62.75 6 LYS B CA 1
ATOM 2511 C C . LYS B 1 6 ? -19.281 32.812 -4.836 1 62.75 6 LYS B C 1
ATOM 2513 O O . LYS B 1 6 ? -18.422 31.953 -4.695 1 62.75 6 LYS B O 1
ATOM 2518 N N . TYR B 1 7 ? -19.844 33.344 -3.762 1 62.44 7 TYR B N 1
ATOM 2519 C CA . TYR B 1 7 ? -20.234 32.469 -2.658 1 62.44 7 TYR B CA 1
ATOM 2520 C C . TYR B 1 7 ? -21.484 31.672 -3.021 1 62.44 7 TYR B C 1
ATOM 2522 O O . TYR B 1 7 ? -22.375 32.188 -3.705 1 62.44 7 TYR B O 1
ATOM 2530 N N . VAL B 1 8 ? -21.297 30.406 -3.008 1 63.53 8 VAL B N 1
ATOM 2531 C CA . VAL B 1 8 ? -22.469 29.562 -3.268 1 63.53 8 VAL B CA 1
ATOM 2532 C C . VAL B 1 8 ? -22.797 28.75 -2.023 1 63.53 8 VAL B C 1
ATOM 2534 O O . VAL B 1 8 ? -21.922 28.406 -1.238 1 63.53 8 VAL B O 1
ATOM 2537 N N . MET B 1 9 ? -24.109 28.703 -1.664 1 60.97 9 MET B N 1
ATOM 2538 C CA . MET B 1 9 ? -24.547 27.828 -0.584 1 60.97 9 MET B CA 1
ATOM 2539 C C . MET B 1 9 ? -24.703 26.391 -1.083 1 60.97 9 MET B C 1
ATOM 2541 O O . MET B 1 9 ? -25.344 26.156 -2.102 1 60.97 9 MET B O 1
ATOM 2545 N N . ALA B 1 10 ? -23.828 25.484 -0.596 1 56.47 10 ALA B N 1
ATOM 2546 C CA . ALA B 1 10 ? -24 24.078 -0.945 1 56.47 10 ALA B CA 1
ATOM 2547 C C . ALA B 1 10 ? -23.906 23.188 0.293 1 56.47 10 ALA B C 1
ATOM 2549 O O . ALA B 1 10 ? -22.953 23.281 1.058 1 56.47 10 ALA B O 1
ATOM 2550 N N . GLU B 1 11 ? -24.875 22.328 0.43 1 58.28 11 GLU B N 1
ATOM 2551 C CA . GLU B 1 11 ? -24.969 21.344 1.504 1 58.28 11 GLU B CA 1
ATOM 2552 C C . GLU B 1 11 ? -24.828 22 2.873 1 58.28 11 GLU B C 1
ATOM 2554 O O . GLU B 1 11 ? -24.078 21.531 3.727 1 58.28 11 GLU B O 1
ATOM 2559 N N . GLY B 1 12 ? -25.422 23.188 3 1 58.56 12 GLY B N 1
ATOM 2560 C CA . GLY B 1 12 ? -25.469 23.906 4.266 1 58.56 12 GLY B CA 1
ATOM 2561 C C . GLY B 1 12 ? -24.188 24.656 4.578 1 58.56 12 GLY B C 1
ATOM 2562 O O . GLY B 1 12 ? -24 25.156 5.691 1 58.56 12 GLY B O 1
ATOM 2563 N N . LEU B 1 13 ? -23.391 24.484 3.547 1 64.44 13 LEU B N 1
ATOM 2564 C CA . LEU B 1 13 ? -22.125 25.172 3.742 1 64.44 13 LEU B CA 1
ATOM 2565 C C . LEU B 1 13 ? -21.953 26.297 2.729 1 64.44 13 LEU B C 1
ATOM 2567 O O . LEU B 1 13 ? -22.453 26.203 1.602 1 64.44 13 LEU B O 1
ATOM 2571 N N . VAL B 1 14 ? -21.453 27.375 3.189 1 67.06 14 VAL B N 1
ATOM 2572 C CA . VAL B 1 14 ? -21.078 28.453 2.266 1 67.06 14 VAL B CA 1
ATOM 2573 C C . VAL B 1 14 ? -19.781 28.078 1.55 1 67.06 14 VAL B C 1
ATOM 2575 O O . VAL B 1 14 ? -18.797 27.672 2.188 1 67.06 14 VAL B O 1
ATOM 2578 N N . LYS B 1 15 ? -19.906 27.969 0.283 1 71 15 LYS B N 1
ATOM 2579 C CA . LYS B 1 15 ? -18.75 27.578 -0.527 1 71 15 LYS B CA 1
ATOM 2580 C C . LYS B 1 15 ? -18.234 28.766 -1.345 1 71 15 LYS B C 1
ATOM 2582 O O . LYS B 1 15 ? -19.016 29.609 -1.785 1 71 15 LYS B O 1
ATOM 2587 N N . TYR B 1 16 ? -16.953 28.984 -1.288 1 71.62 16 TYR B N 1
ATOM 2588 C CA . TYR B 1 16 ? -16.25 29.953 -2.1 1 71.62 16 TYR B CA 1
ATOM 2589 C C . TYR B 1 16 ? -15.789 29.344 -3.418 1 71.62 16 TYR B C 1
ATOM 2591 O O . TYR B 1 16 ? -15.125 28.312 -3.43 1 71.62 16 TYR B O 1
ATOM 2599 N N . VAL B 1 17 ? -16.375 29.781 -4.473 1 66.25 17 VAL B N 1
ATOM 2600 C CA . VAL B 1 17 ? -16 29.281 -5.789 1 66.25 17 VAL B CA 1
ATOM 2601 C C . VAL B 1 17 ? -14.781 30.031 -6.312 1 66.25 17 VAL B C 1
ATOM 2603 O O . VAL B 1 17 ? -14.844 31.25 -6.492 1 66.25 17 VAL B O 1
ATOM 2606 N N . ASP B 1 18 ? -13.672 29.297 -6.238 1 61.31 18 ASP B N 1
ATOM 2607 C CA . ASP B 1 18 ? -12.469 29.875 -6.832 1 61.31 18 ASP B CA 1
ATOM 2608 C C . ASP B 1 18 ? -12.461 29.703 -8.344 1 61.31 18 ASP B C 1
ATOM 2610 O O . ASP B 1 18 ? -12.445 28.562 -8.844 1 61.31 18 ASP B O 1
ATOM 2614 N N . ASN B 1 19 ? -12.664 30.766 -9.086 1 55.5 19 ASN B N 1
ATOM 2615 C CA . ASN B 1 19 ? -12.727 30.734 -10.539 1 55.5 19 ASN B CA 1
ATOM 2616 C C . ASN B 1 19 ? -11.492 30.062 -11.141 1 55.5 19 ASN B C 1
ATOM 2618 O O . ASN B 1 19 ? -11.555 29.469 -12.219 1 55.5 19 ASN B O 1
ATOM 2622 N N . ASN B 1 20 ? -10.438 30.203 -10.445 1 52.28 20 ASN B N 1
ATOM 2623 C CA . ASN B 1 20 ? -9.203 29.688 -11.016 1 52.28 20 ASN B CA 1
ATOM 2624 C C . ASN B 1 20 ? -9.094 28.172 -10.852 1 52.28 20 ASN B C 1
ATOM 2626 O O . ASN B 1 20 ? -8.594 27.484 -11.742 1 52.28 20 ASN B O 1
ATOM 2630 N N . SER B 1 21 ? -9.57 27.703 -9.797 1 54.94 21 SER B N 1
ATOM 2631 C CA . SER B 1 21 ? -9.328 26.281 -9.539 1 54.94 21 SER B CA 1
ATOM 2632 C C . SER B 1 21 ? -10.609 25.469 -9.695 1 54.94 21 SER B C 1
ATOM 2634 O O . SER B 1 21 ? -10.57 24.234 -9.719 1 54.94 21 SER B O 1
ATOM 2636 N N . HIS B 1 22 ? -11.578 26.078 -10.141 1 54.09 22 HIS B N 1
ATOM 2637 C CA . HIS B 1 22 ? -12.875 25.422 -10.312 1 54.09 22 HIS B CA 1
ATOM 2638 C C . HIS B 1 22 ? -13.203 24.531 -9.125 1 54.09 22 HIS B C 1
ATOM 2640 O O . HIS B 1 22 ? -13.906 23.531 -9.273 1 54.09 22 HIS B O 1
ATOM 2646 N N . SER B 1 23 ? -12.484 24.828 -8.094 1 61.66 23 SER B N 1
ATOM 2647 C CA . SER B 1 23 ? -12.82 24.031 -6.914 1 61.66 23 SER B CA 1
ATOM 2648 C C . SER B 1 23 ? -13.594 24.844 -5.895 1 61.66 23 SER B C 1
ATOM 2650 O O . SER B 1 23 ? -13.422 26.062 -5.805 1 61.66 23 SER B O 1
ATOM 2652 N N . ASN B 1 24 ? -14.656 24.234 -5.387 1 72.56 24 ASN B N 1
ATOM 2653 C CA . ASN B 1 24 ? -15.469 24.859 -4.348 1 72.56 24 ASN B CA 1
ATOM 2654 C C . ASN B 1 24 ? -14.82 24.719 -2.973 1 72.56 24 ASN B C 1
ATOM 2656 O O . ASN B 1 24 ? -14.469 23.625 -2.559 1 72.56 24 ASN B O 1
ATOM 2660 N N . LYS B 1 25 ? -14.438 25.953 -2.502 1 81.69 25 LYS B N 1
ATOM 2661 C CA . LYS B 1 25 ? -13.844 25.953 -1.167 1 81.69 25 LYS B CA 1
ATOM 2662 C C . LYS B 1 25 ? -14.875 26.328 -0.105 1 81.69 25 LYS B C 1
ATOM 2664 O O . LYS B 1 25 ? -15.766 27.141 -0.353 1 81.69 25 LYS B O 1
ATOM 2669 N N . VAL B 1 26 ? -14.828 25.766 1.022 1 83 26 VAL B N 1
ATOM 2670 C CA . VAL B 1 26 ? -15.727 26.031 2.145 1 83 26 VAL B CA 1
ATOM 2671 C C . VAL B 1 26 ? -15.281 27.297 2.869 1 83 26 VAL B C 1
ATOM 2673 O O . VAL B 1 26 ? -14.109 27.453 3.209 1 83 26 VAL B O 1
ATOM 2676 N N . VAL B 1 27 ? -16.203 28.172 2.988 1 86.75 27 VAL B N 1
ATOM 2677 C CA . VAL B 1 27 ? -15.906 29.391 3.717 1 86.75 27 VAL B CA 1
ATOM 2678 C C . VAL B 1 27 ? -15.945 29.125 5.219 1 86.75 27 VAL B C 1
ATOM 2680 O O . VAL B 1 27 ? -16.938 28.625 5.738 1 86.75 27 VAL B O 1
ATOM 2683 N N . VAL B 1 28 ? -14.859 29.531 5.887 1 88.69 28 VAL B N 1
ATOM 2684 C CA . VAL B 1 28 ? -14.742 29.25 7.316 1 88.69 28 VAL B CA 1
ATOM 2685 C C . VAL B 1 28 ? -15.164 30.484 8.117 1 88.69 28 VAL B C 1
ATOM 2687 O O . VAL B 1 28 ? -14.633 31.562 7.926 1 88.69 28 VAL B O 1
ATOM 2690 N N . PRO B 1 29 ? -16.125 30.297 8.992 1 88.06 29 PRO B N 1
ATOM 2691 C CA . PRO B 1 29 ? -16.484 31.391 9.883 1 88.06 29 PRO B CA 1
ATOM 2692 C C . PRO B 1 29 ? -15.336 31.797 10.805 1 88.06 29 PRO B C 1
ATOM 2694 O O . PRO B 1 29 ? -14.516 30.953 11.18 1 88.06 29 PRO B O 1
ATOM 2697 N N . GLY B 1 30 ? -15.328 33.031 11.172 1 89.44 30 GLY B N 1
ATOM 2698 C CA . GLY B 1 30 ? -14.258 33.562 11.992 1 89.44 30 GLY B CA 1
ATOM 2699 C C . GLY B 1 30 ? -14.023 32.781 13.266 1 89.44 30 GLY B C 1
ATOM 2700 O O . GLY B 1 30 ? -12.875 32.594 13.68 1 89.44 30 GLY B O 1
ATOM 2701 N N . GLU B 1 31 ? -15.062 32.281 13.836 1 91 31 GLU B N 1
ATOM 2702 C CA . GLU B 1 31 ? -14.992 31.594 15.117 1 91 31 GLU B CA 1
ATOM 2703 C C . GLU B 1 31 ? -14.281 30.25 14.992 1 91 31 GLU B C 1
ATOM 2705 O O . GLU B 1 31 ? -13.812 29.703 15.992 1 91 31 GLU B O 1
ATOM 2710 N N . LEU B 1 32 ? -14.172 29.797 13.758 1 91.44 32 LEU B N 1
ATOM 2711 C CA . LEU B 1 32 ? -13.633 28.453 13.578 1 91.44 32 LEU B CA 1
ATOM 2712 C C . LEU B 1 32 ? -12.242 28.5 12.953 1 91.44 32 LEU B C 1
ATOM 2714 O O . LEU B 1 32 ? -11.594 27.469 12.773 1 91.44 32 LEU B O 1
ATOM 2718 N N . VAL B 1 33 ? -11.75 29.641 12.656 1 92.94 33 VAL B N 1
ATOM 2719 C CA . VAL B 1 33 ? -10.508 29.812 11.922 1 92.94 33 VAL B CA 1
ATOM 2720 C C . VAL B 1 33 ? -9.352 29.188 12.688 1 92.94 33 VAL B C 1
ATOM 2722 O O . VAL B 1 33 ? -8.57 28.422 12.133 1 92.94 33 VAL B O 1
ATOM 2725 N N . VAL B 1 34 ? -9.281 29.484 13.977 1 93.44 34 VAL B N 1
ATOM 2726 C CA . VAL B 1 34 ? -8.188 28.969 14.797 1 93.44 34 VAL B CA 1
ATOM 2727 C C . VAL B 1 34 ? -8.242 27.453 14.836 1 93.44 34 VAL B C 1
ATOM 2729 O O . VAL B 1 34 ? -7.207 26.781 14.734 1 93.44 34 VAL B O 1
ATOM 2732 N N . GLU B 1 35 ? -9.344 26.938 14.922 1 92 35 GLU B N 1
ATOM 2733 C CA . GLU B 1 35 ? -9.523 25.484 14.969 1 92 35 GLU B CA 1
ATOM 2734 C C . GLU B 1 35 ? -9.086 24.828 13.664 1 92 35 GLU B C 1
ATOM 2736 O O . GLU B 1 35 ? -8.445 23.781 13.68 1 92 35 GLU B O 1
ATOM 2741 N N . VAL B 1 36 ? -9.453 25.438 12.602 1 92.31 36 VAL B N 1
ATOM 2742 C CA . VAL B 1 36 ? -9.094 24.906 11.289 1 92.31 36 VAL B CA 1
ATOM 2743 C C . VAL B 1 36 ? -7.574 24.938 11.117 1 92.31 36 VAL B C 1
ATOM 2745 O O . VAL B 1 36 ? -6.98 23.953 10.656 1 92.31 36 VAL B O 1
ATOM 2748 N N . ILE B 1 37 ? -6.945 26.047 11.539 1 94.62 37 ILE B N 1
ATOM 2749 C CA . ILE B 1 37 ? -5.492 26.156 11.43 1 94.62 37 ILE B CA 1
ATOM 2750 C C . ILE B 1 37 ? -4.82 25.109 12.312 1 94.62 37 ILE B C 1
ATOM 2752 O O . ILE B 1 37 ? -3.91 24.406 11.859 1 94.62 37 ILE B O 1
ATOM 2756 N N . ALA B 1 38 ? -5.289 24.984 13.508 1 92.69 38 ALA B N 1
ATOM 2757 C CA . ALA B 1 38 ? -4.707 24.047 14.453 1 92.69 38 ALA B CA 1
ATOM 2758 C C . ALA B 1 38 ? -4.824 22.609 13.938 1 92.69 38 ALA B C 1
ATOM 2760 O O . ALA B 1 38 ? -3.887 21.812 14.055 1 92.69 38 ALA B O 1
ATOM 2761 N N . HIS B 1 39 ? -5.891 22.328 13.344 1 91.19 39 HIS B N 1
ATOM 2762 C CA . HIS B 1 39 ? -6.125 21 12.805 1 91.19 39 HIS B CA 1
ATOM 2763 C C . HIS B 1 39 ? -5.148 20.672 11.68 1 91.19 39 HIS B C 1
ATOM 2765 O O . HIS B 1 39 ? -4.699 19.531 11.547 1 91.19 39 HIS B O 1
ATOM 2771 N N . HIS B 1 40 ? -4.797 21.656 10.922 1 92.69 40 HIS B N 1
ATOM 2772 C CA . HIS B 1 40 ? -3.961 21.438 9.75 1 92.69 40 HIS B CA 1
ATOM 2773 C C . HIS B 1 40 ? -2.498 21.734 10.055 1 92.69 40 HIS B C 1
ATOM 2775 O O . HIS B 1 40 ? -1.666 21.766 9.148 1 92.69 40 HIS B O 1
ATOM 2781 N N . HIS B 1 41 ? -2.137 21.906 11.344 1 91.5 41 HIS B N 1
ATOM 2782 C CA . HIS B 1 41 ? -0.758 22.219 11.711 1 91.5 41 HIS B CA 1
ATOM 2783 C C . HIS B 1 41 ? -0.303 21.375 12.898 1 91.5 41 HIS B C 1
ATOM 2785 O O . HIS B 1 41 ? 0.87 21.016 12.984 1 91.5 41 HIS B O 1
ATOM 2791 N N . CYS B 1 42 ? -1.229 21.047 13.781 1 89.31 42 CYS B N 1
ATOM 2792 C CA . CYS B 1 42 ? -0.794 20.594 15.094 1 89.31 42 CYS B CA 1
ATOM 2793 C C . CYS B 1 42 ? -1.213 19.156 15.336 1 89.31 42 CYS B C 1
ATOM 2795 O O . CYS B 1 42 ? -0.991 18.609 16.422 1 89.31 42 CYS B O 1
ATOM 2797 N N . THR B 1 43 ? -1.828 18.531 14.398 1 88.81 43 THR B N 1
ATOM 2798 C CA . THR B 1 43 ? -2.268 17.156 14.578 1 88.81 43 THR B CA 1
ATOM 2799 C C . THR B 1 43 ? -1.232 16.188 14.023 1 88.81 43 THR B C 1
ATOM 2801 O O . THR B 1 43 ? -0.368 16.578 13.234 1 88.81 43 THR B O 1
ATOM 2804 N N . PRO B 1 44 ? -1.353 14.961 14.398 1 87.44 44 PRO B N 1
ATOM 2805 C CA . PRO B 1 44 ? -0.408 13.969 13.883 1 87.44 44 PRO B CA 1
ATOM 2806 C C . PRO B 1 44 ? -0.482 13.812 12.367 1 87.44 44 PRO B C 1
ATOM 2808 O O . PRO B 1 44 ? 0.519 13.484 11.727 1 87.44 44 PRO B O 1
ATOM 2811 N N . THR B 1 45 ? -1.605 14.016 11.781 1 89.62 45 THR B N 1
ATOM 2812 C CA . THR B 1 45 ? -1.731 13.953 10.328 1 89.62 45 THR B CA 1
ATOM 2813 C C . THR B 1 45 ? -1.256 15.258 9.688 1 89.62 45 THR B C 1
ATOM 2815 O O . THR B 1 45 ? -1.157 15.352 8.461 1 89.62 45 THR B O 1
ATOM 2818 N N . SER B 1 46 ? -1.043 16.266 10.477 1 89.81 46 SER B N 1
ATOM 2819 C CA . SER B 1 46 ? -0.468 17.547 10.078 1 89.81 46 SER B CA 1
ATOM 2820 C C . SER B 1 46 ? 0.559 18.047 11.094 1 89.81 46 SER B C 1
ATOM 2822 O O . SER B 1 46 ? 0.333 19.047 11.773 1 89.81 46 SER B O 1
ATOM 2824 N N . PRO B 1 47 ? 1.714 17.422 11.133 1 87.06 47 PRO B N 1
ATOM 2825 C CA . PRO B 1 47 ? 2.633 17.547 12.273 1 87.06 47 PRO B CA 1
ATOM 2826 C C . PRO B 1 47 ? 3.619 18.703 12.102 1 87.06 47 PRO B C 1
ATOM 2828 O O . PRO B 1 47 ? 4.828 18.484 11.992 1 87.06 47 PRO B O 1
ATOM 2831 N N . HIS B 1 48 ? 3.1 19.844 12.156 1 87.19 48 HIS B N 1
ATOM 2832 C CA . HIS B 1 48 ? 3.924 21.047 12.234 1 87.19 48 HIS B CA 1
ATOM 2833 C C . HIS B 1 48 ? 4.867 21.141 11.047 1 87.19 48 HIS B C 1
ATOM 2835 O O . HIS B 1 48 ? 6.074 21.344 11.219 1 87.19 48 HIS B O 1
ATOM 2841 N N . LEU B 1 49 ? 4.348 21.078 9.875 1 85.38 49 LEU B N 1
ATOM 2842 C CA . LEU B 1 49 ? 5.156 20.938 8.664 1 85.38 49 LEU B CA 1
ATOM 2843 C C . LEU B 1 49 ? 5.523 22.312 8.109 1 85.38 49 LEU B C 1
ATOM 2845 O O . LEU B 1 49 ? 6.07 22.422 7.004 1 85.38 49 LEU B O 1
ATOM 2849 N N . GLY B 1 50 ? 5.133 23.391 8.852 1 84.94 50 GLY B N 1
ATOM 2850 C CA . GLY B 1 50 ? 5.555 24.719 8.43 1 84.94 50 GLY B CA 1
ATOM 2851 C C . GLY B 1 50 ? 4.426 25.547 7.852 1 84.94 50 GLY B C 1
ATOM 2852 O O . GLY B 1 50 ? 3.326 25.047 7.625 1 84.94 50 GLY B O 1
ATOM 2853 N N . MET B 1 51 ? 4.73 26.781 7.621 1 89.06 51 MET B N 1
ATOM 2854 C CA . MET B 1 51 ? 3.746 27.766 7.211 1 89.06 51 MET B CA 1
ATOM 2855 C C . MET B 1 51 ? 3.248 27.5 5.797 1 89.06 51 MET B C 1
ATOM 2857 O O . MET B 1 51 ? 2.043 27.406 5.562 1 89.06 51 MET B O 1
ATOM 2861 N N . ARG B 1 52 ? 4.098 27.297 4.926 1 87.69 52 ARG B N 1
ATOM 2862 C CA . ARG B 1 52 ? 3.746 27.141 3.518 1 87.69 52 ARG B CA 1
ATOM 2863 C C . ARG B 1 52 ? 2.891 25.891 3.307 1 87.69 52 ARG B C 1
ATOM 2865 O O . ARG B 1 52 ? 1.862 25.938 2.627 1 87.69 52 ARG B O 1
ATOM 2872 N N . LYS B 1 53 ? 3.268 24.828 3.867 1 89.44 53 LYS B N 1
ATOM 2873 C CA . LYS B 1 53 ? 2.531 23.578 3.703 1 89.44 53 LYS B CA 1
ATOM 2874 C C . LYS B 1 53 ? 1.16 23.656 4.367 1 89.44 53 LYS B C 1
ATOM 2876 O O . LYS B 1 53 ? 0.18 23.125 3.846 1 89.44 53 LYS B O 1
ATOM 2881 N N . THR B 1 54 ? 1.141 24.297 5.496 1 91.75 54 THR B N 1
ATOM 2882 C CA . THR B 1 54 ? -0.135 24.453 6.184 1 91.75 54 THR B CA 1
ATOM 2883 C C . THR B 1 54 ? -1.096 25.297 5.34 1 91.75 54 THR B C 1
ATOM 2885 O O . THR B 1 54 ? -2.262 24.938 5.176 1 91.75 54 THR B O 1
ATOM 2888 N N . ILE B 1 55 ? -0.57 26.359 4.77 1 92.88 55 ILE B N 1
ATOM 2889 C CA . ILE B 1 55 ? -1.385 27.219 3.914 1 92.88 55 ILE B CA 1
ATOM 2890 C C . ILE B 1 55 ? -1.881 26.438 2.707 1 92.88 55 ILE B C 1
ATOM 2892 O O . ILE B 1 55 ? -3.07 26.469 2.383 1 92.88 55 ILE B O 1
ATOM 2896 N N . SER B 1 56 ? -0.987 25.75 2.125 1 89.06 56 SER B N 1
ATOM 2897 C CA . SER B 1 56 ? -1.321 24.969 0.936 1 89.06 56 SER B CA 1
ATOM 2898 C C . SER B 1 56 ? -2.412 23.938 1.233 1 89.06 56 SER B C 1
ATOM 2900 O O . SER B 1 56 ? -3.344 23.781 0.445 1 89.06 56 SER B O 1
ATOM 2902 N N . LYS B 1 57 ? -2.289 23.312 2.301 1 88.75 57 LYS B N 1
ATOM 2903 C CA . LYS B 1 57 ? -3.258 22.297 2.68 1 88.75 57 LYS B CA 1
ATOM 2904 C C . LYS B 1 57 ? -4.629 22.906 2.947 1 88.75 57 LYS B C 1
ATOM 2906 O O . LYS B 1 57 ? -5.645 22.406 2.451 1 88.75 57 LYS B O 1
ATOM 2911 N N . ILE B 1 58 ? -4.668 23.969 3.666 1 89.5 58 ILE B N 1
ATOM 2912 C CA . ILE B 1 58 ? -5.926 24.594 4.051 1 89.5 58 ILE B CA 1
ATOM 2913 C C . ILE B 1 58 ? -6.613 25.172 2.818 1 89.5 58 ILE B C 1
ATOM 2915 O O . ILE B 1 58 ? -7.828 25.047 2.654 1 89.5 58 ILE B O 1
ATOM 2919 N N . CYS B 1 59 ? -5.832 25.703 1.896 1 88.31 59 CYS B N 1
ATOM 2920 C CA . CYS B 1 59 ? -6.359 26.375 0.717 1 88.31 59 CYS B CA 1
ATOM 2921 C C . CYS B 1 59 ? -7.012 25.375 -0.236 1 88.31 59 CYS B C 1
ATOM 2923 O O . CYS B 1 59 ? -7.758 25.781 -1.136 1 88.31 59 CYS B O 1
ATOM 2925 N N . GLN B 1 60 ? -6.73 24.188 -0.032 1 82.5 60 GLN B N 1
ATOM 2926 C CA . GLN B 1 60 ? -7.328 23.188 -0.907 1 82.5 60 GLN B CA 1
ATOM 2927 C C . GLN B 1 60 ? -8.836 23.094 -0.684 1 82.5 60 GLN B C 1
ATOM 2929 O O . GLN B 1 60 ? -9.594 22.812 -1.617 1 82.5 60 GLN B O 1
ATOM 2934 N N . LYS B 1 61 ? -9.258 23.391 0.54 1 82.44 61 LYS B N 1
ATOM 2935 C CA . LYS B 1 61 ? -10.664 23.109 0.828 1 82.44 61 LYS B CA 1
ATOM 2936 C C . LYS B 1 61 ? -11.328 24.297 1.518 1 82.44 61 LYS B C 1
ATOM 2938 O O . LYS B 1 61 ? -12.555 24.391 1.554 1 82.44 61 LYS B O 1
ATOM 2943 N N . PHE B 1 62 ? -10.5 25.188 2.012 1 86 62 PHE B N 1
ATOM 2944 C CA . PHE B 1 62 ? -11.062 26.234 2.848 1 86 62 PHE B CA 1
ATOM 2945 C C . PHE B 1 62 ? -10.633 27.609 2.352 1 86 62 PHE B C 1
ATOM 2947 O O . PHE B 1 62 ? -9.625 27.734 1.649 1 86 62 PHE B O 1
ATOM 2954 N N . TRP B 1 63 ? -11.516 28.516 2.748 1 88.94 63 TRP B N 1
ATOM 2955 C CA . TRP B 1 63 ? -11.188 29.906 2.408 1 88.94 63 TRP B CA 1
ATOM 2956 C C . TRP B 1 63 ? -11.727 30.859 3.465 1 88.94 63 TRP B C 1
ATOM 2958 O O . TRP B 1 63 ? -12.812 30.656 4.012 1 88.94 63 TRP B O 1
ATOM 2968 N N . TRP B 1 64 ? -10.969 31.875 3.777 1 90.94 64 TRP B N 1
ATOM 2969 C CA . TRP B 1 64 ? -11.406 33.062 4.48 1 90.94 64 TRP B CA 1
ATOM 2970 C C . TRP B 1 64 ? -10.508 34.25 4.141 1 90.94 64 TRP B C 1
ATOM 2972 O O . TRP B 1 64 ? -9.43 34.094 3.564 1 90.94 64 TRP B O 1
ATOM 2982 N N . LYS B 1 65 ? -10.914 35.406 4.23 1 87.88 65 LYS B N 1
ATOM 2983 C CA . LYS B 1 65 ? -10.305 36.625 3.705 1 87.88 65 LYS B CA 1
ATOM 2984 C C . LYS B 1 65 ? -8.844 36.719 4.133 1 87.88 65 LYS B C 1
ATOM 2986 O O . LYS B 1 65 ? -7.969 36.969 3.309 1 87.88 65 LYS B O 1
ATOM 2991 N N . ASN B 1 66 ? -8.445 36.5 5.434 1 93.56 66 ASN B N 1
ATOM 2992 C CA . ASN B 1 66 ? -7.09 36.656 5.957 1 93.56 66 ASN B CA 1
ATOM 2993 C C . ASN B 1 66 ? -6.414 35.312 6.23 1 93.56 66 ASN B C 1
ATOM 2995 O O . ASN B 1 66 ? -5.656 35.188 7.191 1 93.56 66 ASN B O 1
ATOM 2999 N N . LEU B 1 67 ? -6.672 34.438 5.293 1 94.94 67 LEU B N 1
ATOM 3000 C CA . LEU B 1 67 ? -6.215 33.094 5.523 1 94.94 67 LEU B CA 1
ATOM 3001 C C . LEU B 1 67 ? -4.695 33.031 5.668 1 94.94 67 LEU B C 1
ATOM 3003 O O . LEU B 1 67 ? -4.18 32.531 6.672 1 94.94 67 LEU B O 1
ATOM 3007 N N . LYS B 1 68 ? -3.936 33.531 4.727 1 95 68 LYS B N 1
ATOM 3008 C CA . LYS B 1 68 ? -2.479 33.438 4.73 1 95 68 LYS B CA 1
ATOM 3009 C C . LYS B 1 68 ? -1.886 34.094 5.965 1 95 68 LYS B C 1
ATOM 3011 O O . LYS B 1 68 ? -1.056 33.531 6.66 1 95 68 LYS B O 1
ATOM 3016 N N . SER B 1 69 ? -2.322 35.312 6.254 1 95.88 69 SER B N 1
ATOM 3017 C CA . SER B 1 69 ? -1.799 36.062 7.387 1 95.88 69 SER B CA 1
ATOM 3018 C C . SER B 1 69 ? -2.133 35.375 8.711 1 95.88 69 SER B C 1
ATOM 3020 O O . SER B 1 69 ? -1.316 35.375 9.633 1 95.88 69 SER B O 1
ATOM 3022 N N . ASP B 1 70 ? -3.32 34.875 8.805 1 96.5 70 ASP B N 1
ATOM 3023 C CA . ASP B 1 70 ? -3.738 34.188 10.023 1 96.5 70 ASP B CA 1
ATOM 3024 C C . ASP B 1 70 ? -2.893 32.969 10.273 1 96.5 70 ASP B C 1
ATOM 3026 O O . ASP B 1 70 ? -2.488 32.688 11.414 1 96.5 70 ASP B O 1
ATOM 3030 N N . VAL B 1 71 ? -2.645 32.188 9.203 1 96.62 71 VAL B N 1
ATOM 3031 C CA . VAL B 1 71 ? -1.826 30.984 9.336 1 96.62 71 VAL B CA 1
ATOM 3032 C C . VAL B 1 71 ? -0.403 31.359 9.734 1 96.62 71 VAL B C 1
ATOM 3034 O O . VAL B 1 71 ? 0.195 30.734 10.609 1 96.62 71 VAL B O 1
ATOM 3037 N N . GLU B 1 72 ? 0.108 32.375 9.117 1 95.5 72 GLU B N 1
ATOM 3038 C CA . GLU B 1 72 ? 1.452 32.844 9.438 1 95.5 72 GLU B CA 1
ATOM 3039 C C . GLU B 1 72 ? 1.565 33.219 10.906 1 95.5 72 GLU B C 1
ATOM 3041 O O . GLU B 1 72 ? 2.52 32.844 11.586 1 95.5 72 GLU B O 1
ATOM 3046 N N . THR B 1 73 ? 0.646 34 11.352 1 95.56 73 THR B N 1
ATOM 3047 C CA . THR B 1 73 ? 0.633 34.438 12.75 1 95.56 73 THR B CA 1
ATOM 3048 C C . THR B 1 73 ? 0.561 33.25 13.688 1 95.56 73 THR B C 1
ATOM 3050 O O . THR B 1 73 ? 1.28 33.188 14.688 1 95.56 73 THR B O 1
ATOM 3053 N N . PHE B 1 74 ? -0.285 32.344 13.383 1 95.44 74 PHE B N 1
ATOM 3054 C CA . PHE B 1 74 ? -0.473 31.156 14.195 1 95.44 74 PHE B CA 1
ATOM 3055 C C . PHE B 1 74 ? 0.818 30.344 14.289 1 95.44 74 PHE B C 1
ATOM 3057 O O . PHE B 1 74 ? 1.258 30 15.383 1 95.44 74 PHE B O 1
ATOM 3064 N N . VAL B 1 75 ? 1.446 30.047 13.156 1 93.56 75 VAL B N 1
ATOM 3065 C CA . VAL B 1 75 ? 2.621 29.188 13.086 1 93.56 75 VAL B CA 1
ATOM 3066 C C . VAL B 1 75 ? 3.803 29.875 13.773 1 93.56 75 VAL B C 1
ATOM 3068 O O . VAL B 1 75 ? 4.594 29.219 14.461 1 93.56 75 VAL B O 1
ATOM 3071 N N . LYS B 1 76 ? 3.926 31.141 13.617 1 92.44 76 LYS B N 1
ATOM 3072 C CA . LYS B 1 76 ? 4.996 31.906 14.25 1 92.44 76 LYS B CA 1
ATOM 3073 C C . LYS B 1 76 ? 4.902 31.812 15.773 1 92.44 76 LYS B C 1
ATOM 3075 O O . LYS B 1 76 ? 5.922 31.875 16.469 1 92.44 76 LYS B O 1
ATOM 3080 N N . LYS B 1 77 ? 3.756 31.609 16.25 1 92.88 77 LYS B N 1
ATOM 3081 C CA . LYS B 1 77 ? 3.537 31.578 17.688 1 92.88 77 LYS B CA 1
ATOM 3082 C C . LYS B 1 77 ? 3.473 30.156 18.219 1 92.88 77 LYS B C 1
ATOM 3084 O O . LYS B 1 77 ? 3.254 29.922 19.406 1 92.88 77 LYS B O 1
ATOM 3089 N N . CYS B 1 78 ? 3.568 29.25 17.328 1 90.5 78 CYS B N 1
ATOM 3090 C CA . CYS B 1 78 ? 3.424 27.859 17.734 1 90.5 78 CYS B CA 1
ATOM 3091 C C . CYS B 1 78 ? 4.59 27.422 18.609 1 90.5 78 CYS B C 1
ATOM 3093 O O . CYS B 1 78 ? 5.734 27.391 18.172 1 90.5 78 CYS B O 1
ATOM 3095 N N . ARG B 1 79 ? 4.344 27.062 19.75 1 85.31 79 ARG B N 1
ATOM 3096 C CA . ARG B 1 79 ? 5.352 26.703 20.75 1 85.31 79 ARG B CA 1
ATOM 3097 C C . ARG B 1 79 ? 6.09 25.438 20.344 1 85.31 79 ARG B C 1
ATOM 3099 O O . ARG B 1 79 ? 7.312 25.344 20.484 1 85.31 79 ARG B O 1
ATOM 3106 N N . GLN B 1 80 ? 5.379 24.484 19.859 1 84.06 80 GLN B N 1
ATOM 3107 C CA . GLN B 1 80 ? 5.977 23.203 19.5 1 84.06 80 GLN B CA 1
ATOM 3108 C C . GLN B 1 80 ? 6.984 23.375 18.359 1 84.06 80 GLN B C 1
ATOM 3110 O O . GLN B 1 80 ? 8.047 22.75 18.375 1 84.06 80 GLN B O 1
ATOM 3115 N N . CYS B 1 81 ? 6.617 24.156 17.453 1 82.88 81 CYS B N 1
ATOM 3116 C CA . CYS B 1 81 ? 7.535 24.406 16.344 1 82.88 81 CYS B CA 1
ATOM 3117 C C . CYS B 1 81 ? 8.805 25.094 16.828 1 82.88 81 CYS B C 1
ATOM 3119 O O . CYS B 1 81 ? 9.898 24.828 16.328 1 82.88 81 CYS B O 1
ATOM 3121 N N . HIS B 1 82 ? 8.727 25.969 17.781 1 79.31 82 HIS B N 1
ATOM 3122 C CA . HIS B 1 82 ? 9.859 26.703 18.297 1 79.31 82 HIS B CA 1
ATOM 3123 C C . HIS B 1 82 ? 10.766 25.812 19.141 1 79.31 82 HIS B C 1
ATOM 3125 O O . HIS B 1 82 ? 11.984 26 19.172 1 79.31 82 HIS B O 1
ATOM 3131 N N . LEU B 1 83 ? 10.188 24.922 19.719 1 75.69 83 LEU B N 1
ATOM 3132 C CA . LEU B 1 83 ? 10.945 24.047 20.609 1 75.69 83 LEU B CA 1
ATOM 3133 C C . LEU B 1 83 ? 11.617 22.922 19.812 1 75.69 83 LEU B C 1
ATOM 3135 O O . LEU B 1 83 ? 12.594 22.328 20.297 1 75.69 83 LEU B O 1
ATOM 3139 N N . SER B 1 84 ? 11.023 22.516 18.719 1 69.44 84 SER B N 1
ATOM 3140 C CA . SER B 1 84 ? 11.547 21.375 17.969 1 69.44 84 SER B CA 1
ATOM 3141 C C . SER B 1 84 ? 12.789 21.766 17.172 1 69.44 84 SER B C 1
ATOM 3143 O O . SER B 1 84 ? 12.766 22.719 16.391 1 69.44 84 SER B O 1
ATOM 3145 N N . LYS B 1 85 ? 14.031 21.703 17.828 1 56.69 85 LYS B N 1
ATOM 3146 C CA . LYS B 1 85 ? 15.297 21.922 17.141 1 56.69 85 LYS B CA 1
ATOM 3147 C C . LYS B 1 85 ? 15.555 20.844 16.109 1 56.69 85 LYS B C 1
ATOM 3149 O O . LYS B 1 85 ? 15.258 19.672 16.344 1 56.69 85 LYS B O 1
ATOM 3154 N N . PRO B 1 86 ? 15.844 21.391 14.898 1 52.88 86 PRO B N 1
ATOM 3155 C CA . PRO B 1 86 ? 16.203 20.359 13.914 1 52.88 86 PRO B CA 1
ATOM 3156 C C . PRO B 1 86 ? 17.234 19.375 14.438 1 52.88 86 PRO B C 1
ATOM 3158 O O . PRO B 1 86 ? 18.234 19.781 15.047 1 52.88 86 PRO B O 1
ATOM 3161 N N . MET B 1 87 ? 16.766 18.281 14.945 1 48.34 87 MET B N 1
ATOM 3162 C CA . MET B 1 87 ? 17.797 17.297 15.273 1 48.34 87 MET B CA 1
ATOM 3163 C C . MET B 1 87 ? 18.688 17 14.062 1 48.34 87 MET B C 1
ATOM 3165 O O . MET B 1 87 ? 18.203 16.984 12.93 1 48.34 87 MET B O 1
ATOM 3169 N N . TYR B 1 88 ? 20.031 17.281 14.289 1 44.53 88 TYR B N 1
ATOM 3170 C CA . TYR B 1 88 ? 21.047 17 13.281 1 44.53 88 TYR B CA 1
ATOM 3171 C C . TYR B 1 88 ? 20.922 15.562 12.773 1 44.53 88 TYR B C 1
ATOM 3173 O O . TYR B 1 88 ? 20.984 14.609 13.555 1 44.53 88 TYR B O 1
ATOM 3181 N N . CYS B 1 89 ? 20.172 15.312 11.758 1 45.75 89 CYS B N 1
ATOM 3182 C CA . CYS B 1 89 ? 20.328 14.008 11.125 1 45.75 89 CYS B CA 1
ATOM 3183 C C . CYS B 1 89 ? 21.625 13.938 10.328 1 45.75 89 CYS B C 1
ATOM 3185 O O . CYS B 1 89 ? 22 14.898 9.656 1 45.75 89 CYS B O 1
ATOM 3187 N N . LYS B 1 90 ? 22.484 12.953 10.695 1 43.66 90 LYS B N 1
ATOM 3188 C CA . LYS B 1 90 ? 23.719 12.742 9.938 1 43.66 90 LYS B CA 1
ATOM 3189 C C . LYS B 1 90 ? 23.453 12.766 8.438 1 43.66 90 LYS B C 1
ATOM 3191 O O . LYS B 1 90 ? 22.484 12.18 7.961 1 43.66 90 LYS B O 1
ATOM 3196 N N . PRO B 1 91 ? 24.219 13.617 7.773 1 43.53 91 PRO B N 1
ATOM 3197 C CA . PRO B 1 91 ? 24.062 13.672 6.316 1 43.53 91 PRO B CA 1
ATOM 3198 C C . PRO B 1 91 ? 24.234 12.305 5.656 1 43.53 91 PRO B C 1
ATOM 3200 O O . PRO B 1 91 ? 25.094 11.516 6.07 1 43.53 91 PRO B O 1
ATOM 3203 N N . SER B 1 92 ? 23.141 11.734 5.176 1 43.5 92 SER B N 1
ATOM 3204 C CA . SER B 1 92 ? 23.281 10.484 4.434 1 43.5 92 SER B CA 1
ATOM 3205 C C . SER B 1 92 ? 24.25 10.648 3.264 1 43.5 92 SER B C 1
ATOM 3207 O O . SER B 1 92 ? 24.469 11.758 2.785 1 43.5 92 SER B O 1
ATOM 3209 N N . GLY B 1 93 ? 25.094 9.594 2.975 1 40.06 93 GLY B N 1
ATOM 3210 C CA . GLY B 1 93 ? 26.109 9.523 1.936 1 40.06 93 GLY B CA 1
ATOM 3211 C C . GLY B 1 93 ? 25.594 9.906 0.564 1 40.06 93 GLY B C 1
ATOM 3212 O O . GLY B 1 93 ? 24.391 10.086 0.38 1 40.06 93 GLY B O 1
ATOM 3213 N N . TYR B 1 94 ? 26.641 10.156 -0.358 1 41.03 94 TYR B N 1
ATOM 3214 C CA . TYR B 1 94 ? 26.438 10.516 -1.758 1 41.03 94 TYR B CA 1
ATOM 3215 C C . TYR B 1 94 ? 25.547 9.5 -2.457 1 41.03 94 TYR B C 1
ATOM 3217 O O . TYR B 1 94 ? 25.75 8.289 -2.34 1 41.03 94 TYR B O 1
ATOM 3225 N N . MET B 1 95 ? 24.312 9.758 -2.693 1 48.38 95 MET B N 1
ATOM 3226 C CA . MET B 1 95 ? 23.641 8.867 -3.629 1 48.38 95 MET B CA 1
ATOM 3227 C C . MET B 1 95 ? 24.016 9.195 -5.07 1 48.38 95 MET B C 1
ATOM 3229 O O . MET B 1 95 ? 24 10.367 -5.465 1 48.38 95 MET B O 1
ATOM 3233 N N . GLU B 1 96 ? 24.859 8.555 -5.719 1 47.62 96 GLU B N 1
ATOM 3234 C CA . GLU B 1 96 ? 24.984 8.672 -7.168 1 47.62 96 GLU B CA 1
ATOM 3235 C C . GLU B 1 96 ? 23.672 9.125 -7.797 1 47.62 96 GLU B C 1
ATOM 3237 O O . GLU B 1 96 ? 22.594 8.867 -7.254 1 47.62 96 GLU B O 1
ATOM 3242 N N . SER B 1 97 ? 23.719 10.188 -8.719 1 54.81 97 SER B N 1
ATOM 3243 C CA . SER B 1 97 ? 22.625 10.711 -9.531 1 54.81 97 SER B CA 1
ATOM 3244 C C . SER B 1 97 ? 21.656 9.602 -9.945 1 54.81 97 SER B C 1
ATOM 3246 O O . SER B 1 97 ? 21.797 9.023 -11.023 1 54.81 97 SER B O 1
ATOM 3248 N N . THR B 1 98 ? 21.156 8.945 -8.992 1 63.38 98 THR B N 1
ATOM 3249 C CA . THR B 1 98 ? 20.156 7.965 -9.414 1 63.38 98 THR B CA 1
ATOM 3250 C C . THR B 1 98 ? 18.891 8.656 -9.914 1 63.38 98 THR B C 1
ATOM 3252 O O . THR B 1 98 ? 18.359 9.547 -9.234 1 63.38 98 THR B O 1
ATOM 3255 N N . THR B 1 99 ? 18.703 8.562 -11.195 1 76.88 99 THR B N 1
ATOM 3256 C CA . THR B 1 99 ? 17.5 9.117 -11.82 1 76.88 99 THR B CA 1
ATOM 3257 C C . THR B 1 99 ? 16.391 8.078 -11.867 1 76.88 99 THR B C 1
ATOM 3259 O O . THR B 1 99 ? 16.641 6.883 -11.977 1 76.88 99 THR B O 1
ATOM 3262 N N . SER B 1 100 ? 15.289 8.539 -11.477 1 86.38 100 SER B N 1
ATOM 3263 C CA . SER B 1 100 ? 14.094 7.711 -11.609 1 86.38 100 SER B CA 1
ATOM 3264 C C . SER B 1 100 ? 13.219 8.195 -12.758 1 86.38 100 SER B C 1
ATOM 3266 O O . SER B 1 100 ? 13.133 9.391 -13.023 1 86.38 100 SER B O 1
ATOM 3268 N N . ARG B 1 101 ? 12.578 7.344 -13.43 1 83.44 101 ARG B N 1
ATOM 3269 C CA . ARG B 1 101 ? 11.773 7.672 -14.609 1 83.44 101 ARG B CA 1
ATOM 3270 C C . ARG B 1 101 ? 10.305 7.812 -14.242 1 83.44 101 ARG B C 1
ATOM 3272 O O . ARG B 1 101 ? 9.57 8.586 -14.867 1 83.44 101 ARG B O 1
ATOM 3279 N N . TYR B 1 102 ? 9.82 7.152 -13.266 1 87.62 102 TYR B N 1
ATOM 3280 C CA . TYR B 1 102 ? 8.43 7.098 -12.82 1 87.62 102 TYR B CA 1
ATOM 3281 C C . TYR B 1 102 ? 8.336 6.59 -11.391 1 87.62 102 TYR B C 1
ATOM 3283 O O . TYR B 1 102 ? 9.328 6.129 -10.82 1 87.62 102 TYR B O 1
ATOM 3291 N N . PRO B 1 103 ? 7.199 6.781 -10.797 1 90.94 103 PRO B N 1
ATOM 3292 C CA . PRO B 1 103 ? 7.043 6.281 -9.43 1 90.94 103 PRO B CA 1
ATOM 3293 C C . PRO B 1 103 ? 7.344 4.789 -9.305 1 90.94 103 PRO B C 1
ATOM 3295 O O . PRO B 1 103 ? 6.977 4.008 -10.188 1 90.94 103 PRO B O 1
ATOM 3298 N N . TRP B 1 104 ? 8.023 4.414 -8.234 1 92.12 104 TRP B N 1
ATOM 3299 C CA . TRP B 1 104 ? 8.352 3.039 -7.871 1 92.12 104 TRP B CA 1
ATOM 3300 C C . TRP B 1 104 ? 9.469 2.492 -8.758 1 92.12 104 TRP B C 1
ATOM 3302 O O . TRP B 1 104 ? 9.68 1.28 -8.812 1 92.12 104 TRP B O 1
ATOM 3312 N N . ASP B 1 105 ? 10.164 3.322 -9.492 1 90.75 105 ASP B N 1
ATOM 3313 C CA . ASP B 1 105 ? 11.352 2.947 -10.258 1 90.75 105 ASP B CA 1
ATOM 3314 C C . ASP B 1 105 ? 12.555 2.756 -9.336 1 90.75 105 ASP B C 1
ATOM 3316 O O . ASP B 1 105 ? 13.188 1.697 -9.352 1 90.75 105 ASP B O 1
ATOM 3320 N N . VAL B 1 106 ? 12.766 3.754 -8.531 1 90.56 106 VAL B N 1
ATOM 3321 C CA . VAL B 1 106 ? 13.891 3.756 -7.605 1 90.56 106 VAL B CA 1
ATOM 3322 C C . VAL B 1 106 ? 13.391 4.039 -6.191 1 90.56 106 VAL B C 1
ATOM 3324 O O . VAL B 1 106 ? 12.672 5.012 -5.961 1 90.56 106 VAL B O 1
ATOM 3327 N N . MET B 1 107 ? 13.789 3.146 -5.277 1 92.38 107 MET B N 1
ATOM 3328 C CA . MET B 1 107 ? 13.453 3.336 -3.871 1 92.38 107 MET B CA 1
ATOM 3329 C C . MET B 1 107 ? 14.719 3.518 -3.031 1 92.38 107 MET B C 1
ATOM 3331 O O . MET B 1 107 ? 15.758 2.932 -3.33 1 92.38 107 MET B O 1
ATOM 3335 N N . ALA B 1 108 ? 14.578 4.332 -2.031 1 89.88 108 ALA B N 1
ATOM 3336 C CA . ALA B 1 108 ? 15.656 4.504 -1.062 1 89.88 108 ALA B CA 1
ATOM 3337 C C . ALA B 1 108 ? 15.25 3.979 0.311 1 89.88 108 ALA B C 1
ATOM 3339 O O . ALA B 1 108 ? 14.133 4.223 0.769 1 89.88 108 ALA B O 1
ATOM 3340 N N . MET B 1 109 ? 16.109 3.26 0.856 1 90.88 109 MET B N 1
ATOM 3341 C CA . MET B 1 109 ? 15.867 2.672 2.17 1 90.88 109 MET B CA 1
ATOM 3342 C C . MET B 1 109 ? 16.859 3.217 3.201 1 90.88 109 MET B C 1
ATOM 3344 O O . MET B 1 109 ? 18.062 3.289 2.939 1 90.88 109 MET B O 1
ATOM 3348 N N . ASP B 1 110 ? 16.375 3.613 4.367 1 86 110 ASP B N 1
ATOM 3349 C CA . ASP B 1 110 ? 17.172 4.125 5.477 1 86 110 ASP B CA 1
ATOM 3350 C C . ASP B 1 110 ? 16.625 3.645 6.816 1 86 110 ASP B C 1
ATOM 3352 O O . ASP B 1 110 ? 15.414 3.449 6.965 1 86 110 ASP B O 1
ATOM 3356 N N . LEU B 1 111 ? 17.578 3.469 7.684 1 87.75 111 LEU B N 1
ATOM 3357 C CA . LEU B 1 111 ? 17.203 2.998 9.016 1 87.75 111 LEU B CA 1
ATOM 3358 C C . LEU B 1 111 ? 17.469 4.07 10.062 1 87.75 111 LEU B C 1
ATOM 3360 O O . LEU B 1 111 ? 18.609 4.492 10.25 1 87.75 111 LEU B O 1
ATOM 3364 N N . LEU B 1 112 ? 16.406 4.461 10.75 1 84.81 112 LEU B N 1
ATOM 3365 C CA . LEU B 1 112 ? 16.531 5.414 11.844 1 84.81 112 LEU B CA 1
ATOM 3366 C C . LEU B 1 112 ? 16.5 4.703 13.188 1 84.81 112 LEU B C 1
ATOM 3368 O O . LEU B 1 112 ? 15.719 3.773 13.391 1 84.81 112 LEU B O 1
ATOM 3372 N N . GLY B 1 113 ? 17.266 5.277 14.102 1 84.06 113 GLY B N 1
ATOM 3373 C CA . GLY B 1 113 ? 17.344 4.691 15.43 1 84.06 113 GLY B CA 1
ATOM 3374 C C . GLY B 1 113 ? 18.734 4.23 15.805 1 84.06 113 GLY B C 1
ATOM 3375 O O . GLY B 1 113 ? 19.703 4.535 15.102 1 84.06 113 GLY B O 1
ATOM 3376 N N . PRO B 1 114 ? 18.984 3.535 16.906 1 88.19 114 PRO B N 1
ATOM 3377 C CA . PRO B 1 114 ? 17.906 3.123 17.812 1 88.19 114 PRO B CA 1
ATOM 3378 C C . PRO B 1 114 ? 17.328 4.289 18.609 1 88.19 114 PRO B C 1
ATOM 3380 O O . PRO B 1 114 ? 18.078 5.176 19.047 1 88.19 114 PRO B O 1
ATOM 3383 N N . PHE B 1 115 ? 16.016 4.258 18.75 1 85.44 115 PHE B N 1
ATOM 3384 C CA . PHE B 1 115 ? 15.281 5.121 19.656 1 85.44 115 PHE B CA 1
ATOM 3385 C C . PHE B 1 115 ? 15.07 4.441 21 1 85.44 115 PHE B C 1
ATOM 3387 O O . PHE B 1 115 ? 15.344 3.25 21.141 1 85.44 115 PHE B O 1
ATOM 3394 N N . PRO B 1 116 ? 14.711 5.293 22 1 87.44 116 PRO B N 1
ATOM 3395 C CA . PRO B 1 116 ? 14.289 4.609 23.234 1 87.44 116 PRO B CA 1
ATOM 3396 C C . PRO B 1 116 ? 13.18 3.594 22.984 1 87.44 116 PRO B C 1
ATOM 3398 O O . PRO B 1 116 ? 12.281 3.84 22.172 1 87.44 116 PRO B O 1
ATOM 3401 N N . GLU B 1 117 ? 13.375 2.514 23.641 1 92.81 117 GLU B N 1
ATOM 3402 C CA . GLU B 1 117 ? 12.391 1.457 23.422 1 92.81 117 GLU B CA 1
ATOM 3403 C C . GLU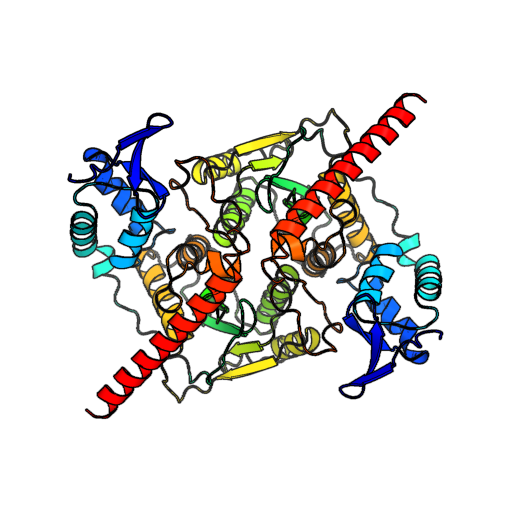 B 1 117 ? 10.977 1.95 23.719 1 92.81 117 GLU B C 1
ATOM 3405 O O . GLU B 1 117 ? 10.711 2.488 24.797 1 92.81 117 GLU B O 1
ATOM 3410 N N . SER B 1 118 ? 10.148 1.738 22.797 1 92.19 118 SER B N 1
ATOM 3411 C CA . SER B 1 118 ? 8.758 2.152 22.984 1 92.19 118 SER B CA 1
ATOM 3412 C C . SER B 1 118 ? 7.984 1.149 23.828 1 92.19 118 SER B C 1
ATOM 3414 O O . SER B 1 118 ? 8.484 0.063 24.125 1 92.19 118 SER B O 1
ATOM 3416 N N . ASN B 1 119 ? 6.793 1.524 24.188 1 90.56 119 ASN B N 1
ATOM 3417 C CA . ASN B 1 119 ? 5.914 0.628 24.938 1 90.56 119 ASN B CA 1
ATOM 3418 C C . ASN B 1 119 ? 5.598 -0.636 24.141 1 90.56 119 ASN B C 1
ATOM 3420 O O . ASN B 1 119 ? 5.418 -1.708 24.719 1 90.56 119 ASN B O 1
ATOM 3424 N N . ALA B 1 120 ? 5.668 -0.565 22.891 1 91.19 120 ALA B N 1
ATOM 3425 C CA . ALA B 1 120 ? 5.383 -1.716 22.031 1 91.19 120 ALA B CA 1
ATOM 3426 C C . ALA B 1 120 ? 6.652 -2.5 21.734 1 91.19 120 ALA B C 1
ATOM 3428 O O . ALA B 1 120 ? 6.613 -3.5 21.016 1 91.19 120 ALA B O 1
ATOM 3429 N N . GLY B 1 121 ? 7.734 -2.021 22.188 1 94.06 121 GLY B N 1
ATOM 3430 C CA . GLY B 1 121 ? 8.992 -2.732 22.031 1 94.06 121 GLY B CA 1
ATOM 3431 C C . GLY B 1 121 ? 9.758 -2.342 20.781 1 94.06 121 GLY B C 1
ATOM 3432 O O . GLY B 1 121 ? 10.695 -3.037 20.375 1 94.06 121 GLY B O 1
ATOM 3433 N N . ASN B 1 122 ? 9.414 -1.241 20.156 1 94.56 122 ASN B N 1
ATOM 3434 C CA . ASN B 1 122 ? 10.078 -0.8 18.938 1 94.56 122 ASN B CA 1
ATOM 3435 C C . ASN B 1 122 ? 11.32 0.036 19.25 1 94.56 122 ASN B C 1
ATOM 3437 O O . ASN B 1 122 ? 11.328 0.803 20.219 1 94.56 122 ASN B O 1
ATOM 3441 N N . LEU B 1 123 ? 12.328 -0.109 18.359 1 94.38 123 LEU B N 1
ATOM 3442 C CA . LEU B 1 123 ? 13.586 0.608 18.547 1 94.38 123 LEU B CA 1
ATOM 3443 C C . LEU B 1 123 ? 13.953 1.403 17.297 1 94.38 123 LEU B C 1
ATOM 3445 O O . LEU B 1 123 ? 14.75 2.344 17.375 1 94.38 123 LEU B O 1
ATOM 3449 N N . TYR B 1 124 ? 13.375 0.965 16.172 1 91.69 124 TYR B N 1
ATOM 3450 C CA . TYR B 1 124 ? 13.836 1.534 14.914 1 91.69 124 TYR B CA 1
ATOM 3451 C C . TYR B 1 124 ? 12.656 1.933 14.031 1 91.69 124 TYR B C 1
ATOM 3453 O O . TYR B 1 124 ? 11.531 1.46 14.234 1 91.69 124 TYR B O 1
ATOM 3461 N N . ILE B 1 125 ? 12.953 2.844 13.109 1 91.38 125 ILE B N 1
ATOM 3462 C CA . ILE B 1 125 ? 12.055 3.143 12 1 91.38 125 ILE B CA 1
ATOM 3463 C C . ILE B 1 125 ? 12.773 2.906 10.672 1 91.38 125 ILE B C 1
ATOM 3465 O O . ILE B 1 125 ? 13.828 3.488 10.422 1 91.38 125 ILE B O 1
ATOM 3469 N N . LEU B 1 126 ? 12.281 1.986 9.914 1 92.69 126 LEU B N 1
ATOM 3470 C CA . LEU B 1 126 ? 12.742 1.816 8.539 1 92.69 126 LEU B CA 1
ATOM 3471 C C . LEU B 1 126 ? 12.008 2.756 7.598 1 92.69 126 LEU B C 1
ATOM 3473 O O . LEU B 1 126 ? 10.773 2.719 7.516 1 92.69 126 LEU B O 1
ATOM 3477 N N . VAL B 1 127 ? 12.766 3.576 6.98 1 92.06 127 VAL B N 1
ATOM 3478 C CA . VAL B 1 127 ? 12.188 4.531 6.039 1 92.06 127 VAL B CA 1
ATOM 3479 C C . VAL B 1 127 ? 12.492 4.09 4.609 1 92.06 127 VAL B C 1
ATOM 3481 O O . VAL B 1 127 ? 13.648 3.871 4.25 1 92.06 127 VAL B O 1
ATOM 3484 N N . ILE B 1 128 ? 11.438 3.898 3.818 1 93.75 128 ILE B N 1
ATOM 3485 C CA . ILE B 1 128 ? 11.578 3.596 2.398 1 93.75 128 ILE B CA 1
ATOM 3486 C C . ILE B 1 128 ? 10.867 4.664 1.572 1 93.75 128 ILE B C 1
ATOM 3488 O O . ILE B 1 128 ? 9.656 4.863 1.715 1 93.75 128 ILE B O 1
ATOM 3492 N N . THR B 1 129 ? 11.602 5.34 0.747 1 92.56 129 THR B N 1
ATOM 3493 C CA . THR B 1 129 ? 11.055 6.477 0.016 1 92.56 129 THR B CA 1
ATOM 3494 C C . THR B 1 129 ? 11.188 6.266 -1.489 1 92.56 129 THR B C 1
ATOM 3496 O O . THR B 1 129 ? 12.25 5.859 -1.972 1 92.56 129 THR B O 1
ATOM 3499 N N . ASP B 1 130 ? 10.102 6.438 -2.182 1 92.88 130 ASP B N 1
ATOM 3500 C CA . ASP B 1 130 ? 10.141 6.473 -3.641 1 92.88 130 ASP B CA 1
ATOM 3501 C C . ASP B 1 130 ? 10.859 7.727 -4.137 1 92.88 130 ASP B C 1
ATOM 3503 O O . ASP B 1 130 ? 10.477 8.844 -3.797 1 92.88 130 ASP B O 1
ATOM 3507 N N . HIS B 1 131 ? 11.789 7.531 -4.938 1 88.25 131 HIS B N 1
ATOM 3508 C CA . HIS B 1 131 ? 12.617 8.641 -5.387 1 88.25 131 HIS B CA 1
ATOM 3509 C C . HIS B 1 131 ? 11.82 9.617 -6.242 1 88.25 131 HIS B C 1
ATOM 3511 O O . HIS B 1 131 ? 12.047 10.828 -6.184 1 88.25 131 HIS B O 1
ATOM 3517 N N . PHE B 1 132 ? 10.969 9.133 -7.043 1 89.56 132 PHE B N 1
ATOM 3518 C CA . PHE B 1 132 ? 10.258 9.969 -8.008 1 89.56 132 PHE B CA 1
ATOM 3519 C C . PHE B 1 132 ? 9.148 10.758 -7.328 1 89.56 132 PHE B C 1
ATOM 3521 O O . PHE B 1 132 ? 9.164 11.992 -7.328 1 89.56 132 PHE B O 1
ATOM 3528 N N . SER B 1 133 ? 8.258 10.086 -6.676 1 91.31 133 SER B N 1
ATOM 3529 C CA . SER B 1 133 ? 7.062 10.703 -6.117 1 91.31 133 SER B CA 1
ATOM 3530 C C . SER B 1 133 ? 7.324 11.266 -4.727 1 91.31 133 SER B C 1
ATOM 3532 O O . SER B 1 133 ? 6.531 12.055 -4.211 1 91.31 133 SER B O 1
ATOM 3534 N N . ARG B 1 134 ? 8.328 10.742 -4.074 1 89.94 134 ARG B N 1
ATOM 3535 C CA . ARG B 1 134 ? 8.68 11.094 -2.703 1 89.94 134 ARG B CA 1
ATOM 3536 C C . ARG B 1 134 ? 7.684 10.492 -1.715 1 89.94 134 ARG B C 1
ATOM 3538 O O . ARG B 1 134 ? 7.637 10.898 -0.55 1 89.94 134 ARG B O 1
ATOM 3545 N N . PHE B 1 135 ? 6.879 9.594 -2.195 1 94.31 135 PHE B N 1
ATOM 3546 C CA . PHE B 1 135 ? 6.035 8.805 -1.305 1 94.31 135 PHE B CA 1
ATOM 3547 C C . PHE B 1 135 ? 6.887 7.934 -0.389 1 94.31 135 PHE B C 1
ATOM 3549 O O . PHE B 1 135 ? 7.812 7.262 -0.848 1 94.31 135 PHE B O 1
ATOM 3556 N N . SER B 1 136 ? 6.57 7.93 0.942 1 93.56 136 SER B N 1
ATOM 3557 C CA . SER B 1 136 ? 7.449 7.262 1.895 1 93.56 136 SER B CA 1
ATOM 3558 C C . SER B 1 136 ? 6.676 6.285 2.771 1 93.56 136 SER B C 1
ATOM 3560 O O . SER B 1 136 ? 5.562 6.582 3.207 1 93.56 136 SER B O 1
ATOM 3562 N N . PHE B 1 137 ? 7.32 5.199 2.992 1 95.56 137 PHE B N 1
ATOM 3563 C CA . PHE B 1 137 ? 6.859 4.223 3.969 1 95.56 137 PHE B CA 1
ATOM 3564 C C . PHE B 1 137 ? 7.672 4.316 5.254 1 95.56 137 PHE B C 1
ATOM 3566 O O . PHE B 1 137 ? 8.906 4.367 5.215 1 95.56 137 PHE B O 1
ATOM 3573 N N . LEU B 1 138 ? 6.934 4.379 6.367 1 94 138 LEU B N 1
ATOM 3574 C CA . LEU B 1 138 ? 7.551 4.316 7.688 1 94 138 LEU B CA 1
ATOM 3575 C C . LEU B 1 138 ? 7.113 3.059 8.43 1 94 138 LEU B C 1
ATOM 3577 O O . LEU B 1 138 ? 5.922 2.863 8.68 1 94 138 LEU B O 1
ATOM 3581 N N . MET B 1 139 ? 8.078 2.246 8.742 1 94.12 139 MET B N 1
ATOM 3582 C CA . MET B 1 139 ? 7.777 1.003 9.445 1 94.12 139 MET B CA 1
ATOM 3583 C C . MET B 1 139 ? 8.562 0.905 10.75 1 94.12 139 MET B C 1
ATOM 3585 O O . MET B 1 139 ? 9.781 1.062 10.758 1 94.12 139 MET B O 1
ATOM 3589 N N . THR B 1 140 ? 7.871 0.625 11.828 1 94.25 140 THR B N 1
ATOM 3590 C CA . THR B 1 140 ? 8.531 0.455 13.117 1 94.25 140 THR B CA 1
ATOM 3591 C C . THR B 1 140 ? 9.07 -0.965 13.266 1 94.25 140 THR B C 1
ATOM 3593 O O . THR B 1 140 ? 8.422 -1.928 12.852 1 94.25 140 THR B O 1
ATOM 3596 N N . LEU B 1 141 ? 10.258 -1.046 13.836 1 95.19 141 LEU B N 1
ATOM 3597 C CA . LEU B 1 141 ? 10.906 -2.344 13.984 1 95.19 141 LEU B CA 1
ATOM 3598 C C . LEU B 1 141 ? 11.391 -2.547 15.414 1 95.19 141 LEU B C 1
ATOM 3600 O O . LEU B 1 141 ? 11.898 -1.611 16.047 1 95.19 141 LEU B O 1
ATOM 3604 N N . LYS B 1 142 ? 11.305 -3.781 15.852 1 95.38 142 LYS B N 1
ATOM 3605 C CA . LYS B 1 142 ? 11.836 -4.148 17.156 1 95.38 142 LYS B CA 1
ATOM 3606 C C . LYS B 1 142 ? 13.32 -4.5 17.062 1 95.38 142 LYS B C 1
ATOM 3608 O O . LYS B 1 142 ? 14.055 -4.383 18.047 1 95.38 142 LYS B O 1
ATOM 3613 N N . ARG B 1 143 ? 13.719 -4.973 15.859 1 93.19 143 ARG B N 1
ATOM 3614 C CA . ARG B 1 143 ? 15.102 -5.348 15.562 1 93.19 143 ARG B CA 1
ATOM 3615 C C . ARG B 1 143 ? 15.516 -4.887 14.172 1 93.19 143 ARG B C 1
ATOM 3617 O O . ARG B 1 143 ? 14.664 -4.691 13.297 1 93.19 143 ARG B O 1
ATOM 3624 N N . SER B 1 144 ? 16.812 -4.738 13.984 1 90.31 144 SER B N 1
ATOM 3625 C CA . SER B 1 144 ? 17.297 -4.25 12.703 1 90.31 144 SER B CA 1
ATOM 3626 C C . SER B 1 144 ? 18.156 -5.301 12 1 90.31 144 SER B C 1
ATOM 3628 O O . SER B 1 144 ? 19.109 -4.961 11.289 1 90.31 144 SER B O 1
ATOM 3630 N N . THR B 1 145 ? 17.828 -6.512 12.164 1 91.25 145 THR B N 1
ATOM 3631 C CA . THR B 1 145 ? 18.625 -7.574 11.547 1 91.25 145 THR B CA 1
ATOM 3632 C C . THR B 1 145 ? 18.297 -7.699 10.062 1 91.25 145 THR B C 1
ATOM 3634 O O . THR B 1 145 ? 17.25 -7.234 9.609 1 91.25 145 THR B O 1
ATOM 3637 N N . GLY B 1 146 ? 19.172 -8.32 9.359 1 91.38 146 GLY B N 1
ATOM 3638 C CA . GLY B 1 146 ? 18.953 -8.578 7.941 1 91.38 146 GLY B CA 1
ATOM 3639 C C . GLY B 1 146 ? 17.688 -9.375 7.664 1 91.38 146 GLY B C 1
ATOM 3640 O O . GLY B 1 146 ? 17 -9.117 6.684 1 91.38 146 GLY B O 1
ATOM 3641 N N . LYS B 1 147 ? 17.422 -10.289 8.5 1 92.31 147 LYS B N 1
ATOM 3642 C CA . LYS B 1 147 ? 16.234 -11.125 8.336 1 92.31 147 LYS B CA 1
ATOM 3643 C C . LYS B 1 147 ? 14.961 -10.289 8.445 1 92.31 147 LYS B C 1
ATOM 3645 O O . LYS B 1 147 ? 14.016 -10.492 7.684 1 92.31 147 LYS B O 1
ATOM 3650 N N . VAL B 1 148 ? 15 -9.414 9.375 1 93.12 148 VAL B N 1
ATOM 3651 C CA . VAL B 1 148 ? 13.844 -8.555 9.586 1 93.12 148 VAL B CA 1
ATOM 3652 C C . VAL B 1 148 ? 13.656 -7.629 8.391 1 93.12 148 VAL B C 1
ATOM 3654 O O . VAL B 1 148 ? 12.547 -7.477 7.879 1 93.12 148 VAL B O 1
ATOM 3657 N N . LEU B 1 149 ? 14.719 -7.082 7.949 1 94.06 149 LEU B N 1
ATOM 3658 C CA . LEU B 1 149 ? 14.656 -6.188 6.797 1 94.06 149 LEU B CA 1
ATOM 3659 C C . LEU B 1 149 ? 14.188 -6.934 5.555 1 94.06 149 LEU B C 1
ATOM 3661 O O . LEU B 1 149 ? 13.391 -6.41 4.773 1 94.06 149 LEU B O 1
ATOM 3665 N N . ARG B 1 150 ? 14.68 -8.102 5.383 1 94.06 150 ARG B N 1
ATOM 3666 C CA . ARG B 1 150 ? 14.234 -8.938 4.266 1 94.06 150 ARG B CA 1
ATOM 3667 C C . ARG B 1 150 ? 12.727 -9.148 4.305 1 94.06 150 ARG B C 1
ATOM 3669 O O . ARG B 1 150 ? 12.055 -9.039 3.279 1 94.06 150 ARG B O 1
ATOM 3676 N N . ALA B 1 151 ? 12.234 -9.484 5.477 1 92.88 151 ALA B N 1
ATOM 3677 C CA . ALA B 1 151 ? 10.805 -9.758 5.621 1 92.88 151 ALA B CA 1
ATOM 3678 C C . ALA B 1 151 ? 9.977 -8.523 5.277 1 92.88 151 ALA B C 1
ATOM 3680 O O . ALA B 1 151 ? 8.945 -8.625 4.617 1 92.88 151 ALA B O 1
ATOM 3681 N N . VAL B 1 152 ? 10.406 -7.379 5.691 1 94.12 152 VAL B N 1
ATOM 3682 C CA . VAL B 1 152 ? 9.703 -6.129 5.434 1 94.12 152 VAL B CA 1
ATOM 3683 C C . VAL B 1 152 ? 9.703 -5.836 3.934 1 94.12 152 VAL B C 1
ATOM 3685 O O . VAL B 1 152 ? 8.664 -5.508 3.355 1 94.12 152 VAL B O 1
ATOM 3688 N N . LEU B 1 153 ? 10.82 -5.984 3.35 1 95 153 LEU B N 1
ATOM 3689 C CA . LEU B 1 153 ? 10.938 -5.73 1.918 1 95 153 LEU B CA 1
ATOM 3690 C C . LEU B 1 153 ? 10.102 -6.723 1.116 1 95 153 LEU B C 1
ATOM 3692 O O . LEU B 1 153 ? 9.477 -6.352 0.121 1 95 153 LEU B O 1
ATOM 3696 N N . GLN B 1 154 ? 10.148 -7.918 1.516 1 94.5 154 GLN B N 1
ATOM 3697 C CA . GLN B 1 154 ? 9.344 -8.93 0.845 1 94.5 154 GLN B CA 1
ATOM 3698 C C . GLN B 1 154 ? 7.859 -8.562 0.878 1 94.5 154 GLN B C 1
ATOM 3700 O O . GLN B 1 154 ? 7.156 -8.711 -0.122 1 94.5 154 GLN B O 1
ATOM 3705 N N . GLN B 1 155 ? 7.426 -8.133 2.004 1 94.44 155 GLN B N 1
ATOM 3706 C CA . GLN B 1 155 ? 6.039 -7.688 2.119 1 94.44 155 GLN B CA 1
ATOM 3707 C C . GLN B 1 155 ? 5.75 -6.535 1.162 1 94.44 155 GLN B C 1
ATOM 3709 O O . GLN B 1 155 ? 4.703 -6.512 0.511 1 94.44 155 GLN B O 1
ATOM 3714 N N . LEU B 1 156 ? 6.621 -5.625 1.09 1 95.38 156 LEU B N 1
ATOM 3715 C CA . LEU B 1 156 ? 6.449 -4.492 0.19 1 95.38 156 LEU B CA 1
ATOM 3716 C C . LEU B 1 156 ? 6.41 -4.949 -1.264 1 95.38 156 LEU B C 1
ATOM 3718 O O . LEU B 1 156 ? 5.547 -4.52 -2.033 1 95.38 156 LEU B O 1
ATOM 3722 N N . PHE B 1 157 ? 7.336 -5.875 -1.607 1 94.88 157 PHE B N 1
ATOM 3723 C CA . PHE B 1 157 ? 7.383 -6.375 -2.977 1 94.88 157 PHE B CA 1
ATOM 3724 C C . PHE B 1 157 ? 6.117 -7.156 -3.311 1 94.88 157 PHE B C 1
ATOM 3726 O O . PHE B 1 157 ? 5.602 -7.066 -4.426 1 94.88 157 PHE B O 1
ATOM 3733 N N . CYS B 1 158 ? 5.605 -7.855 -2.391 1 95.25 158 CYS B N 1
ATOM 3734 C CA . CYS B 1 158 ? 4.402 -8.648 -2.621 1 95.25 158 CYS B CA 1
ATOM 3735 C C . CYS B 1 158 ? 3.18 -7.758 -2.785 1 95.25 158 CYS B C 1
ATOM 3737 O O . CYS B 1 158 ? 2.238 -8.109 -3.494 1 95.25 158 CYS B O 1
ATOM 3739 N N . THR B 1 159 ? 3.205 -6.605 -2.164 1 94.81 159 THR B N 1
ATOM 3740 C CA . THR B 1 159 ? 2.062 -5.699 -2.221 1 94.81 159 THR B CA 1
ATOM 3741 C C . THR B 1 159 ? 2.143 -4.805 -3.453 1 94.81 159 THR B C 1
ATOM 3743 O O . THR B 1 159 ? 1.157 -4.648 -4.18 1 94.81 159 THR B O 1
ATOM 3746 N N . TRP B 1 160 ? 3.33 -4.285 -3.658 1 94.81 160 TRP B N 1
ATOM 3747 C CA . TRP B 1 160 ? 3.477 -3.207 -4.629 1 94.81 160 TRP B CA 1
ATOM 3748 C C . TRP B 1 160 ? 4.184 -3.699 -5.887 1 94.81 160 TRP B C 1
ATOM 3750 O O . TRP B 1 160 ? 4.277 -2.973 -6.879 1 94.81 160 TRP B O 1
ATOM 3760 N N . GLY B 1 161 ? 4.641 -4.93 -5.891 1 92.44 161 GLY B N 1
ATOM 3761 C CA . GLY B 1 161 ? 5.605 -5.363 -6.887 1 92.44 161 GLY B CA 1
ATOM 3762 C C . GLY B 1 161 ? 7.023 -4.926 -6.578 1 92.44 161 GLY B C 1
ATOM 3763 O O . GLY B 1 161 ? 7.246 -4.125 -5.668 1 92.44 161 GLY B O 1
ATOM 3764 N N . ALA B 1 162 ? 7.93 -5.43 -7.32 1 92.75 162 ALA B N 1
ATOM 3765 C CA . ALA B 1 162 ? 9.328 -5.055 -7.098 1 92.75 162 ALA B CA 1
ATOM 3766 C C . ALA B 1 162 ? 9.672 -3.771 -7.844 1 92.75 162 ALA B C 1
ATOM 3768 O O . ALA B 1 162 ? 9.211 -3.551 -8.961 1 92.75 162 ALA B O 1
ATOM 3769 N N . CYS B 1 163 ? 10.469 -2.936 -7.184 1 92.75 163 CYS B N 1
ATOM 3770 C CA . CYS B 1 163 ? 11.039 -1.784 -7.871 1 92.75 163 CYS B CA 1
ATOM 3771 C C . CYS B 1 163 ? 12.219 -2.201 -8.742 1 92.75 163 CYS B C 1
ATOM 3773 O O . CYS B 1 163 ? 12.648 -3.354 -8.695 1 92.75 163 CYS B O 1
ATOM 3775 N N . ASN B 1 164 ? 12.695 -1.243 -9.5 1 90.81 164 ASN B N 1
ATOM 3776 C CA . ASN B 1 164 ? 13.836 -1.564 -10.344 1 90.81 164 ASN B CA 1
ATOM 3777 C C . ASN B 1 164 ? 15.148 -1.45 -9.578 1 90.81 164 ASN B C 1
ATOM 3779 O O . ASN B 1 164 ? 16.031 -2.297 -9.727 1 90.81 164 ASN B O 1
ATOM 3783 N N . LYS B 1 165 ? 15.211 -0.401 -8.781 1 91.5 165 LYS B N 1
ATOM 3784 C CA . LYS B 1 165 ? 16.453 -0.145 -8.047 1 91.5 165 LYS B CA 1
ATOM 3785 C C . LYS B 1 165 ? 16.156 0.196 -6.586 1 91.5 165 LYS B C 1
ATOM 3787 O O . LYS B 1 165 ? 15.195 0.907 -6.285 1 91.5 165 LYS B O 1
ATOM 3792 N N . LEU B 1 166 ? 17 -0.337 -5.742 1 91.56 166 LEU B N 1
ATOM 3793 C CA . LEU B 1 166 ? 16.938 -0.043 -4.316 1 91.56 166 LEU B CA 1
ATOM 3794 C C . LEU B 1 166 ? 18.25 0.567 -3.832 1 91.56 166 LEU B C 1
ATOM 3796 O O . LEU B 1 166 ? 19.312 -0.053 -3.951 1 91.56 166 LEU B O 1
ATOM 3800 N N . VAL B 1 167 ? 18.141 1.756 -3.312 1 88.25 167 VAL B N 1
ATOM 3801 C CA . VAL B 1 167 ? 19.297 2.498 -2.838 1 88.25 167 VAL B CA 1
ATOM 3802 C C . VAL B 1 167 ? 19.359 2.439 -1.313 1 88.25 167 VAL B C 1
ATOM 3804 O O . VAL B 1 167 ? 18.344 2.6 -0.637 1 88.25 167 VAL B O 1
ATOM 3807 N N . SER B 1 168 ? 20.5 2.119 -0.793 1 85.75 168 SER B N 1
ATOM 3808 C CA . SER B 1 168 ? 20.688 2.143 0.653 1 85.75 168 SER B CA 1
ATOM 3809 C C . SER B 1 168 ? 22.125 2.455 1.02 1 85.75 168 SER B C 1
ATOM 3811 O O . SER B 1 168 ? 23.016 2.447 0.157 1 85.75 168 SER B O 1
ATOM 3813 N N . ASP B 1 169 ? 22.312 2.811 2.215 1 77.44 169 ASP B N 1
ATOM 3814 C CA . ASP B 1 169 ? 23.672 2.996 2.676 1 77.44 169 ASP B CA 1
ATOM 3815 C C . ASP B 1 169 ? 24.359 1.654 2.918 1 77.44 169 ASP B C 1
ATOM 3817 O O . ASP B 1 169 ? 23.766 0.598 2.711 1 77.44 169 ASP B O 1
ATOM 3821 N N . ASN B 1 170 ? 25.609 1.722 3.262 1 69.56 170 ASN B N 1
ATOM 3822 C CA . ASN B 1 170 ? 26.391 0.508 3.424 1 69.56 170 ASN B CA 1
ATOM 3823 C C . ASN B 1 170 ? 26.359 -0.003 4.859 1 69.56 170 ASN B C 1
ATOM 3825 O O . ASN B 1 170 ? 27.312 -0.623 5.332 1 69.56 170 ASN B O 1
ATOM 3829 N N . GLY B 1 171 ? 25.266 0.296 5.469 1 72 171 GLY B N 1
ATOM 3830 C CA . GLY B 1 171 ? 25.172 -0.262 6.809 1 72 171 GLY B CA 1
ATOM 3831 C C . GLY B 1 171 ? 25.078 -1.776 6.816 1 72 171 GLY B C 1
ATOM 3832 O O . GLY B 1 171 ? 24.5 -2.375 5.902 1 72 171 GLY B O 1
ATOM 3833 N N . PRO B 1 172 ? 25.688 -2.322 7.734 1 71.56 172 PRO B N 1
ATOM 3834 C CA . PRO B 1 172 ? 25.766 -3.783 7.777 1 71.56 172 PRO B CA 1
ATOM 3835 C C . PRO B 1 172 ? 24.391 -4.445 7.629 1 71.56 172 PRO B C 1
ATOM 3837 O O . PRO B 1 172 ? 24.281 -5.512 7.012 1 71.56 172 PRO B O 1
ATOM 3840 N N . GLN B 1 173 ? 23.453 -3.873 8.242 1 73.38 173 GLN B N 1
ATOM 3841 C CA . GLN B 1 173 ? 22.109 -4.449 8.156 1 73.38 173 GLN B CA 1
ATOM 3842 C C . GLN B 1 173 ? 21.578 -4.375 6.727 1 73.38 173 GLN B C 1
ATOM 3844 O O . GLN B 1 173 ? 20.859 -5.273 6.285 1 73.38 173 GLN B O 1
ATOM 3849 N N . MET B 1 174 ? 21.984 -3.391 6.07 1 73.12 174 MET B N 1
ATOM 3850 C CA . MET B 1 174 ? 21.5 -3.154 4.715 1 73.12 174 MET B CA 1
ATOM 3851 C C . MET B 1 174 ? 22.203 -4.051 3.711 1 73.12 174 MET B C 1
ATOM 3853 O O . MET B 1 174 ? 21.594 -4.5 2.736 1 73.12 174 MET B O 1
ATOM 3857 N N . VAL B 1 175 ? 23.375 -4.27 4.098 1 68.81 175 VAL B N 1
ATOM 3858 C CA . VAL B 1 175 ? 24.188 -5.023 3.148 1 68.81 175 VAL B CA 1
ATOM 3859 C C . VAL B 1 175 ? 24.125 -6.512 3.484 1 68.81 175 VAL B C 1
ATOM 3861 O O . VAL B 1 175 ? 24.828 -7.32 2.873 1 68.81 175 VAL B O 1
ATOM 3864 N N . SER B 1 176 ? 23.281 -6.816 4.164 1 78.94 176 SER B N 1
ATOM 3865 C CA . SER B 1 176 ? 23.188 -8.203 4.602 1 78.94 176 SER B CA 1
ATOM 3866 C C . SER B 1 176 ? 22.875 -9.133 3.432 1 78.94 176 SER B C 1
ATOM 3868 O O . SER B 1 176 ? 22.328 -8.703 2.418 1 78.94 176 SER B O 1
ATOM 3870 N N . LYS B 1 177 ? 23.266 -10.367 3.598 1 88.38 177 LYS B N 1
ATOM 3871 C CA . LYS B 1 177 ? 22.984 -11.422 2.627 1 88.38 177 LYS B CA 1
ATOM 3872 C C . LYS B 1 177 ? 21.484 -11.609 2.432 1 88.38 177 LYS B C 1
ATOM 3874 O O . LYS B 1 177 ? 21.031 -11.898 1.322 1 88.38 177 LYS B O 1
ATOM 3879 N N . TYR B 1 178 ? 20.812 -11.328 3.469 1 91.06 178 TYR B N 1
ATOM 3880 C CA . TYR B 1 178 ? 19.359 -11.562 3.42 1 91.06 178 TYR B CA 1
ATOM 3881 C C . TYR B 1 178 ? 18.688 -10.586 2.461 1 91.06 178 TYR B C 1
ATOM 3883 O O . TYR B 1 178 ? 17.906 -11 1.596 1 91.06 178 TYR B O 1
ATOM 3891 N N . VAL B 1 179 ? 19.016 -9.375 2.539 1 92.62 179 VAL B N 1
ATOM 3892 C CA . VAL B 1 179 ? 18.422 -8.352 1.68 1 92.62 179 VAL B CA 1
ATOM 3893 C C . VAL B 1 179 ? 18.922 -8.523 0.249 1 92.62 179 VAL B C 1
ATOM 3895 O O . VAL B 1 179 ? 18.141 -8.445 -0.705 1 92.62 179 VAL B O 1
ATOM 3898 N N . THR B 1 180 ? 20.125 -8.812 0.153 1 92 180 THR B N 1
ATOM 3899 C CA . THR B 1 180 ? 20.734 -9 -1.16 1 92 180 THR B CA 1
ATOM 3900 C C . THR B 1 180 ? 20.094 -10.172 -1.896 1 92 180 THR B C 1
ATOM 3902 O O . THR B 1 180 ? 19.734 -10.055 -3.072 1 92 180 THR B O 1
ATOM 3905 N N . GLU B 1 181 ? 19.922 -11.203 -1.249 1 93.25 181 GLU B N 1
ATOM 3906 C CA . GLU B 1 181 ? 19.312 -12.391 -1.854 1 93.25 181 GLU B CA 1
ATOM 3907 C C . GLU B 1 181 ? 17.875 -12.109 -2.289 1 93.25 181 GLU B C 1
ATOM 3909 O O . GLU B 1 181 ? 17.438 -12.578 -3.344 1 93.25 181 GLU B O 1
ATOM 3914 N N . LEU B 1 182 ? 17.203 -11.414 -1.462 1 94 182 LEU B N 1
ATOM 3915 C CA . LEU B 1 182 ? 15.828 -11.047 -1.819 1 94 182 LEU B CA 1
ATOM 3916 C C . LEU B 1 182 ? 15.805 -10.211 -3.092 1 94 182 LEU B C 1
ATOM 3918 O O . LEU B 1 182 ? 14.984 -10.445 -3.98 1 94 182 LEU B O 1
ATOM 3922 N N . CYS B 1 183 ? 16.688 -9.266 -3.148 1 93.44 183 CYS B N 1
ATOM 3923 C CA . CYS B 1 183 ? 16.75 -8.383 -4.309 1 93.44 183 CYS B CA 1
ATOM 3924 C C . CYS B 1 183 ? 17.094 -9.172 -5.57 1 93.44 183 CYS B C 1
ATOM 3926 O O . CYS B 1 183 ? 16.5 -8.938 -6.629 1 93.44 183 CYS B O 1
ATOM 3928 N N . ILE B 1 184 ? 17.953 -10.078 -5.418 1 91.25 184 ILE B N 1
ATOM 3929 C CA . ILE B 1 184 ? 18.297 -10.93 -6.551 1 91.25 184 ILE B CA 1
ATOM 3930 C C . ILE B 1 184 ? 17.094 -11.742 -6.988 1 91.25 184 ILE B C 1
ATOM 3932 O O . ILE B 1 184 ? 16.781 -11.812 -8.18 1 91.25 184 ILE B O 1
ATOM 3936 N N . LEU B 1 185 ? 16.406 -12.289 -6.07 1 90.88 185 LEU B N 1
ATOM 3937 C CA . LEU B 1 185 ? 15.242 -13.125 -6.34 1 90.88 185 LEU B CA 1
ATOM 3938 C C . LEU B 1 185 ? 14.172 -12.328 -7.086 1 90.88 185 LEU B C 1
ATOM 3940 O O . LEU B 1 185 ? 13.531 -12.852 -8 1 90.88 185 LEU B O 1
ATOM 3944 N N . TRP B 1 186 ? 13.977 -11.102 -6.75 1 92.69 186 TRP B N 1
ATOM 3945 C CA . TRP B 1 186 ? 12.906 -10.281 -7.301 1 92.69 186 TRP B CA 1
ATOM 3946 C C . TRP B 1 186 ? 13.414 -9.422 -8.461 1 92.69 186 TRP B C 1
ATOM 3948 O O . TRP B 1 186 ? 12.656 -8.648 -9.047 1 92.69 186 TRP B O 1
ATOM 3958 N N . GLY B 1 187 ? 14.719 -9.492 -8.773 1 90.19 187 GLY B N 1
ATOM 3959 C CA . GLY B 1 187 ? 15.305 -8.758 -9.891 1 90.19 187 GLY B CA 1
ATOM 3960 C C . GLY B 1 187 ? 15.492 -7.281 -9.594 1 90.19 187 GLY B C 1
ATOM 3961 O O . GLY B 1 187 ? 15.328 -6.434 -10.469 1 90.19 187 GLY B O 1
ATOM 3962 N N . VAL B 1 188 ? 15.742 -6.93 -8.359 1 92.31 188 VAL B N 1
ATOM 3963 C CA . VAL B 1 188 ? 15.961 -5.547 -7.941 1 92.31 188 VAL B CA 1
ATOM 3964 C C . VAL B 1 188 ? 17.453 -5.246 -7.902 1 92.31 188 VAL B C 1
ATOM 3966 O O . VAL B 1 188 ? 18.234 -5.984 -7.293 1 92.31 188 VAL B O 1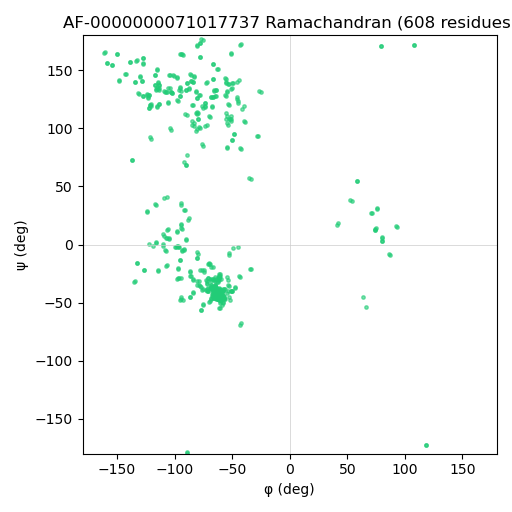
ATOM 3969 N N . LYS B 1 189 ? 17.859 -4.203 -8.555 1 90.94 189 LYS B N 1
ATOM 3970 C CA . LYS B 1 189 ? 19.266 -3.783 -8.523 1 90.94 189 LYS B CA 1
ATOM 3971 C C . LYS B 1 189 ? 19.562 -2.986 -7.262 1 90.94 189 LYS B C 1
ATOM 3973 O O . LYS B 1 189 ? 18.859 -2.027 -6.938 1 90.94 189 LYS B O 1
ATOM 3978 N N . ARG B 1 190 ? 20.641 -3.379 -6.609 1 90.06 190 ARG B N 1
ATOM 3979 C CA . ARG B 1 190 ? 21.047 -2.682 -5.391 1 90.06 190 ARG B CA 1
ATOM 3980 C C . ARG B 1 190 ? 22.078 -1.61 -5.699 1 90.06 190 ARG B C 1
ATOM 3982 O O . ARG B 1 190 ? 23.031 -1.856 -6.441 1 90.06 190 ARG B O 1
ATOM 3989 N N . ILE B 1 191 ? 21.828 -0.449 -5.148 1 85.06 191 ILE B N 1
ATOM 3990 C CA . ILE B 1 191 ? 22.797 0.647 -5.25 1 85.06 191 ILE B CA 1
ATOM 3991 C C . ILE B 1 191 ? 23.188 1.114 -3.852 1 85.06 191 ILE B C 1
ATOM 3993 O O . ILE B 1 191 ? 22.328 1.413 -3.021 1 85.06 191 ILE B O 1
ATOM 3997 N N . PHE B 1 192 ? 24.484 1.127 -3.656 1 82.12 192 PHE B N 1
ATOM 3998 C CA . PHE B 1 192 ? 24.969 1.523 -2.338 1 82.12 192 PHE B CA 1
ATOM 3999 C C . PHE B 1 192 ? 25.578 2.92 -2.381 1 82.12 192 PHE B C 1
ATOM 4001 O O . PHE B 1 192 ? 26.281 3.268 -3.334 1 82.12 192 PHE B O 1
ATOM 4008 N N . THR B 1 193 ? 25.156 3.725 -1.448 1 72.75 193 THR B N 1
ATOM 4009 C CA . THR B 1 193 ? 25.672 5.086 -1.385 1 72.75 193 THR B CA 1
ATOM 4010 C C . THR B 1 193 ? 26.828 5.172 -0.4 1 72.75 193 THR B C 1
ATOM 4012 O O . THR B 1 193 ? 26.875 4.441 0.593 1 72.75 193 THR B O 1
ATOM 4015 N N . THR B 1 194 ? 27.984 5.883 -0.816 1 61.78 194 THR B N 1
ATOM 4016 C CA . THR B 1 194 ? 29.141 6.074 0.042 1 61.78 194 THR B CA 1
ATOM 4017 C C . THR B 1 194 ? 28.984 7.324 0.906 1 61.78 194 THR B C 1
ATOM 4019 O O . THR B 1 194 ? 28.406 8.32 0.465 1 61.78 194 THR B O 1
ATOM 4022 N N . PRO B 1 195 ? 29.297 7.262 2.312 1 54.19 195 PRO B N 1
ATOM 4023 C CA . PRO B 1 195 ? 29.188 8.375 3.252 1 54.19 195 PRO B CA 1
ATOM 4024 C C . PRO B 1 195 ? 29.828 9.664 2.717 1 54.19 195 PRO B C 1
ATOM 4026 O O . PRO B 1 195 ? 29.422 10.758 3.105 1 54.19 195 PRO B O 1
ATOM 4029 N N . TYR B 1 196 ? 30.906 9.664 2.002 1 46.19 196 TYR B N 1
ATOM 4030 C CA . TYR B 1 196 ? 31.766 10.828 1.85 1 46.19 196 TYR B CA 1
ATOM 4031 C C . TYR B 1 196 ? 31.141 11.867 0.924 1 46.19 196 TYR B C 1
ATOM 4033 O O . TYR B 1 196 ? 31.609 13 0.843 1 46.19 196 TYR B O 1
ATOM 4041 N N . HIS B 1 197 ? 30.328 11.633 0.132 1 47.19 197 HIS B N 1
ATOM 4042 C CA . HIS B 1 197 ? 29.969 12.734 -0.752 1 47.19 197 HIS B CA 1
ATOM 4043 C C . HIS B 1 197 ? 28.625 13.344 -0.36 1 47.19 197 HIS B C 1
ATOM 4045 O O . HIS B 1 197 ? 27.578 12.75 -0.608 1 47.19 197 HIS B O 1
ATOM 4051 N N . PRO B 1 198 ? 28.688 14.484 0.35 1 45.22 198 PRO B N 1
ATOM 4052 C CA . PRO B 1 198 ? 27.578 15.273 0.913 1 45.22 198 PRO B CA 1
ATOM 4053 C C . PRO B 1 198 ? 26.516 15.625 -0.123 1 45.22 198 PRO B C 1
ATOM 4055 O O . PRO B 1 198 ? 25.656 16.469 0.135 1 45.22 198 PRO B O 1
ATOM 4058 N N . GLN B 1 199 ? 26.656 15.422 -1.316 1 46.19 199 GLN B N 1
ATOM 4059 C CA . GLN B 1 199 ? 25.594 16.062 -2.084 1 46.19 199 GLN B CA 1
ATOM 4060 C C . GLN B 1 199 ? 24.234 15.812 -1.446 1 46.19 199 GLN B C 1
ATOM 4062 O O . GLN B 1 199 ? 23.984 14.742 -0.889 1 46.19 199 GLN B O 1
ATOM 4067 N N . ALA B 1 200 ? 23.625 16.969 -1.172 1 49.31 200 ALA B N 1
ATOM 4068 C CA . ALA B 1 200 ? 22.281 17.078 -0.614 1 49.31 200 ALA B CA 1
ATOM 4069 C C . ALA B 1 200 ? 21.422 15.883 -1.026 1 49.31 200 ALA B C 1
ATOM 4071 O O . ALA B 1 200 ? 21.234 15.633 -2.219 1 49.31 200 ALA B O 1
ATOM 4072 N N . ASN B 1 201 ? 21.344 14.781 -0.206 1 59.88 201 ASN B N 1
ATOM 4073 C CA . ASN B 1 201 ? 20.703 13.492 -0.426 1 59.88 201 ASN B CA 1
ATOM 4074 C C . ASN B 1 201 ? 19.203 13.547 -0.101 1 59.88 201 ASN B C 1
ATOM 4076 O O . ASN B 1 201 ? 18.812 14.094 0.926 1 59.88 201 ASN B O 1
ATOM 4080 N N . TRP B 1 202 ? 18.344 13.641 -1.199 1 60.75 202 TRP B N 1
ATOM 4081 C CA . TRP B 1 202 ? 16.891 13.656 -1.031 1 60.75 202 TRP B CA 1
ATOM 4082 C C . TRP B 1 202 ? 16.469 12.766 0.133 1 60.75 202 TRP B C 1
ATOM 4084 O O . TRP B 1 202 ? 15.484 13.055 0.816 1 60.75 202 TRP B O 1
ATOM 4094 N N . VAL B 1 203 ? 17.266 11.859 0.521 1 64.56 203 VAL B N 1
ATOM 4095 C CA . VAL B 1 203 ? 16.953 10.961 1.627 1 64.56 203 VAL B CA 1
ATOM 4096 C C . VAL B 1 203 ? 17.156 11.688 2.955 1 64.56 203 VAL B C 1
ATOM 4098 O O . VAL B 1 203 ? 16.359 11.523 3.887 1 64.56 203 VAL B O 1
ATOM 4101 N N . GLU B 1 204 ? 18.172 12.516 2.973 1 64.06 204 GLU B N 1
ATOM 4102 C CA . GLU B 1 204 ? 18.469 13.266 4.188 1 64.06 204 GLU B CA 1
ATOM 4103 C C . GLU B 1 204 ? 17.359 14.258 4.512 1 64.06 204 GLU B C 1
ATOM 4105 O O . GLU B 1 204 ? 16.969 14.414 5.672 1 64.06 204 GLU B O 1
ATOM 4110 N N . ARG B 1 205 ? 16.859 14.828 3.498 1 65.19 205 ARG B N 1
ATOM 4111 C CA . ARG B 1 205 ? 15.773 15.781 3.725 1 65.19 205 ARG B CA 1
ATOM 4112 C C . ARG B 1 205 ? 14.531 15.078 4.262 1 65.19 205 ARG B C 1
ATOM 4114 O O . ARG B 1 205 ? 13.867 15.586 5.168 1 65.19 205 ARG B O 1
ATOM 4121 N N . VAL B 1 206 ? 14.266 13.969 3.697 1 69.88 206 VAL B N 1
ATOM 4122 C CA . VAL B 1 206 ? 13.117 13.203 4.168 1 69.88 206 VAL B CA 1
ATOM 4123 C C . VAL B 1 206 ? 13.32 12.805 5.629 1 69.88 206 VAL B C 1
ATOM 4125 O O . VAL B 1 206 ? 12.414 12.953 6.453 1 69.88 206 VAL B O 1
ATOM 4128 N N . ASN B 1 207 ? 14.469 12.398 5.957 1 72.25 207 ASN B N 1
ATOM 4129 C CA . ASN B 1 207 ? 14.758 11.953 7.316 1 72.25 207 ASN B CA 1
ATOM 4130 C C . ASN B 1 207 ? 14.688 13.109 8.312 1 72.25 207 ASN B C 1
ATOM 4132 O O . ASN B 1 207 ? 14.211 12.945 9.438 1 72.25 207 ASN B O 1
ATOM 4136 N N . ARG B 1 208 ? 15.133 14.227 7.828 1 71.62 208 ARG B N 1
ATOM 4137 C CA . ARG B 1 208 ? 15.047 15.406 8.68 1 71.62 208 ARG B CA 1
ATOM 4138 C C . ARG B 1 208 ? 13.602 15.766 8.992 1 71.62 208 ARG B C 1
ATOM 4140 O O . ARG B 1 208 ? 13.266 16.109 10.133 1 71.62 208 ARG B O 1
ATOM 4147 N N . ASN B 1 209 ? 12.82 15.719 7.977 1 73.69 209 ASN B N 1
ATOM 4148 C CA . ASN B 1 209 ? 11.398 15.977 8.172 1 73.69 209 ASN B CA 1
ATOM 4149 C C . ASN B 1 209 ? 10.781 14.977 9.156 1 73.69 209 ASN B C 1
ATOM 4151 O O . ASN B 1 209 ? 10.008 15.367 10.031 1 73.69 209 ASN B O 1
ATOM 4155 N N . ILE B 1 210 ? 11.172 13.789 9.016 1 78.62 210 ILE B N 1
ATOM 4156 C CA . ILE B 1 210 ? 10.625 12.734 9.859 1 78.62 210 ILE B CA 1
ATOM 4157 C C . ILE B 1 210 ? 11.031 12.961 11.305 1 78.62 210 ILE B C 1
ATOM 4159 O O . ILE B 1 210 ? 10.195 12.914 12.211 1 78.62 210 ILE B O 1
ATOM 4163 N N . VAL B 1 211 ? 12.258 13.273 11.477 1 75.56 211 VAL B N 1
ATOM 4164 C CA . VAL B 1 211 ? 12.766 13.484 12.828 1 75.56 211 VAL B CA 1
ATOM 4165 C C . VAL B 1 211 ? 12.102 14.711 13.445 1 75.56 211 VAL B C 1
ATOM 4167 O O . VAL B 1 211 ? 11.711 14.688 14.617 1 75.56 211 VAL B O 1
ATOM 4170 N N . SER B 1 212 ? 11.984 15.695 12.641 1 76.69 212 SER B N 1
ATOM 4171 C CA . SER B 1 212 ? 11.336 16.906 13.133 1 76.69 212 SER B CA 1
ATOM 4172 C C . SER B 1 212 ? 9.891 16.625 13.555 1 76.69 212 SER B C 1
ATOM 4174 O O . SER B 1 212 ? 9.43 17.141 14.578 1 76.69 212 SER B O 1
ATOM 4176 N N . MET B 1 213 ? 9.188 15.898 12.812 1 79.94 213 MET B N 1
ATOM 4177 C CA . MET B 1 213 ? 7.812 15.539 13.141 1 79.94 213 MET B CA 1
ATOM 4178 C C . MET B 1 213 ? 7.75 14.766 14.453 1 79.94 213 MET B C 1
ATOM 4180 O O . MET B 1 213 ? 6.895 15.039 15.297 1 79.94 213 MET B O 1
ATOM 4184 N N . PHE B 1 214 ? 8.688 13.93 14.586 1 78.56 214 PHE B N 1
ATOM 4185 C CA . PHE B 1 214 ? 8.719 13.117 15.789 1 78.56 214 PHE B CA 1
ATOM 4186 C C . PHE B 1 214 ? 8.984 13.977 17.016 1 78.56 214 PHE B C 1
ATOM 4188 O O . PHE B 1 214 ? 8.344 13.812 18.062 1 78.56 214 PHE B O 1
ATOM 4195 N N . CYS B 1 215 ? 9.852 14.922 16.875 1 77.06 215 CYS B N 1
ATOM 4196 C CA . CYS B 1 215 ? 10.219 15.781 17.984 1 77.06 215 CYS B CA 1
ATOM 4197 C C . CYS B 1 215 ? 9.039 16.625 18.438 1 77.06 215 CYS B C 1
ATOM 4199 O O . CYS B 1 215 ? 8.906 16.938 19.625 1 77.06 215 CYS B O 1
ATOM 4201 N N . CYS B 1 216 ? 8.211 16.906 17.547 1 78.81 216 CYS B N 1
ATOM 4202 C CA . CYS B 1 216 ? 7.07 17.75 17.875 1 78.81 216 CYS B CA 1
ATOM 4203 C C . CYS B 1 216 ? 6.004 16.969 18.641 1 78.81 216 CYS B C 1
ATOM 4205 O O . CYS B 1 216 ? 5.164 17.562 19.312 1 78.81 216 CYS B O 1
ATOM 4207 N N . PHE B 1 217 ? 5.977 15.773 18.562 1 77.94 217 PHE B N 1
ATOM 4208 C CA . PHE B 1 217 ? 4.895 15 19.156 1 77.94 217 PHE B CA 1
ATOM 4209 C C . PHE B 1 217 ? 5.422 14.133 20.297 1 77.94 217 PHE B C 1
ATOM 4211 O O . PHE B 1 217 ? 4.641 13.609 21.094 1 77.94 217 PHE B O 1
ATOM 4218 N N . VAL B 1 218 ? 6.645 13.836 20.297 1 70.94 218 VAL B N 1
ATOM 4219 C CA . VAL B 1 218 ? 7.203 13.07 21.406 1 70.94 218 VAL B CA 1
ATOM 4220 C C . VAL B 1 218 ? 7.488 14.008 22.594 1 70.94 218 VAL B C 1
ATOM 4222 O O . VAL B 1 218 ? 8.234 14.977 22.453 1 70.94 218 VAL B O 1
ATOM 4225 N N . LYS B 1 219 ? 6.531 13.969 23.516 1 60 219 LYS B N 1
ATOM 4226 C CA . LYS B 1 219 ? 6.652 14.797 24.719 1 60 219 LYS B CA 1
ATOM 4227 C C . LYS B 1 219 ? 8.016 14.602 25.391 1 60 219 LYS B C 1
ATOM 4229 O O . LYS B 1 219 ? 8.539 13.492 25.422 1 60 219 LYS B O 1
ATOM 4234 N N . ALA B 1 220 ? 8.57 15.695 25.719 1 57.12 220 ALA B N 1
ATOM 4235 C CA . ALA B 1 220 ? 9.875 15.734 26.375 1 57.12 220 ALA B CA 1
ATOM 4236 C C . ALA B 1 220 ? 9.961 14.68 27.484 1 57.12 220 ALA B C 1
ATOM 4238 O O . ALA B 1 220 ? 11.016 14.07 27.672 1 57.12 220 ALA B O 1
ATOM 4239 N N . ASP B 1 221 ? 8.828 14.305 28.062 1 58.59 221 ASP B N 1
ATOM 4240 C CA . ASP B 1 221 ? 8.898 13.453 29.25 1 58.59 221 ASP B CA 1
ATOM 4241 C C . ASP B 1 221 ? 8.477 12.023 28.922 1 58.59 221 ASP B C 1
ATOM 4243 O O . ASP B 1 221 ? 8.695 11.109 29.719 1 58.59 221 ASP B O 1
ATOM 4247 N N . VAL B 1 222 ? 7.824 11.836 27.859 1 61.78 222 VAL B N 1
ATOM 4248 C CA . VAL B 1 222 ? 7.367 10.477 27.578 1 61.78 222 VAL B CA 1
ATOM 4249 C C . VAL B 1 222 ? 7.941 10.008 26.234 1 61.78 222 VAL B C 1
ATOM 4251 O O . VAL B 1 222 ? 7.348 10.242 25.188 1 61.78 222 VAL B O 1
ATOM 4254 N N . HIS B 1 223 ? 9.055 9.375 26.281 1 70.56 223 HIS B N 1
ATOM 4255 C CA . HIS B 1 223 ? 9.812 8.969 25.109 1 70.56 223 HIS B CA 1
ATOM 4256 C C . HIS B 1 223 ? 9.477 7.531 24.719 1 70.56 223 HIS B C 1
ATOM 4258 O O . HIS B 1 223 ? 10.125 6.961 23.828 1 70.56 223 HIS B O 1
ATOM 4264 N N . THR B 1 224 ? 8.344 7.039 25.328 1 82 224 THR B N 1
ATOM 4265 C CA . THR B 1 224 ? 8.094 5.621 25.078 1 82 224 THR B CA 1
ATOM 4266 C C . THR B 1 224 ? 6.914 5.441 24.125 1 82 224 THR B C 1
ATOM 4268 O O . THR B 1 224 ? 6.535 4.312 23.812 1 82 224 THR B O 1
ATOM 4271 N N . ASP B 1 225 ? 6.402 6.52 23.609 1 85.12 225 ASP B N 1
ATOM 4272 C CA . ASP B 1 225 ? 5.234 6.387 22.734 1 85.12 225 ASP B CA 1
ATOM 4273 C C . ASP B 1 225 ? 5.496 7.02 21.375 1 85.12 225 ASP B C 1
ATOM 4275 O O . ASP B 1 225 ? 4.559 7.422 20.688 1 85.12 225 ASP B O 1
ATOM 4279 N N . TRP B 1 226 ? 6.754 7.016 21.031 1 84.06 226 TRP B N 1
ATOM 4280 C CA . TRP B 1 226 ? 7.148 7.723 19.812 1 84.06 226 TRP B CA 1
ATOM 4281 C C . TRP B 1 226 ? 6.574 7.043 18.578 1 84.06 226 TRP B C 1
ATOM 4283 O O . TRP B 1 226 ? 6.469 7.66 17.516 1 84.06 226 TRP B O 1
ATOM 4293 N N . ASP B 1 227 ? 6.188 5.785 18.734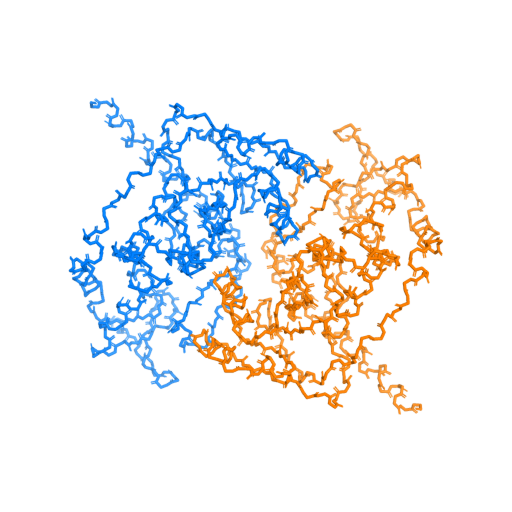 1 88.38 227 ASP B N 1
ATOM 4294 C CA . ASP B 1 227 ? 5.805 5.016 17.547 1 88.38 227 ASP B CA 1
ATOM 4295 C C . ASP B 1 227 ? 4.297 5.082 17.312 1 88.38 227 ASP B C 1
ATOM 4297 O O . ASP B 1 227 ? 3.803 4.652 16.266 1 88.38 227 ASP B O 1
ATOM 4301 N N . VAL B 1 228 ? 3.592 5.664 18.172 1 86.06 228 VAL B N 1
ATOM 4302 C CA . VAL B 1 228 ? 2.135 5.625 18.125 1 86.06 228 VAL B CA 1
ATOM 4303 C C . VAL B 1 228 ? 1.632 6.418 16.922 1 86.06 228 VAL B C 1
ATOM 4305 O O . VAL B 1 228 ? 0.673 6.016 16.266 1 86.06 228 VAL B O 1
ATOM 4308 N N . HIS B 1 229 ? 2.357 7.461 16.531 1 89.06 229 HIS B N 1
ATOM 4309 C CA . HIS B 1 229 ? 1.849 8.352 15.492 1 89.06 229 HIS B CA 1
ATOM 4310 C C . HIS B 1 229 ? 2.572 8.133 14.172 1 89.06 229 HIS B C 1
ATOM 4312 O O . HIS B 1 229 ? 2.408 8.914 13.227 1 89.06 229 HIS B O 1
ATOM 4318 N N . VAL B 1 230 ? 3.309 7.07 14.062 1 91.94 230 VAL B N 1
ATOM 4319 C CA . VAL B 1 230 ? 4.113 6.828 12.875 1 91.94 230 VAL B CA 1
ATOM 4320 C C . VAL B 1 230 ? 3.207 6.703 11.648 1 91.94 230 VAL B C 1
ATOM 4322 O O . VAL B 1 230 ? 3.471 7.312 10.609 1 91.94 230 VAL B O 1
ATOM 4325 N N . PRO B 1 231 ? 2.051 6.035 11.781 1 93.25 231 PRO B N 1
ATOM 4326 C CA . PRO B 1 231 ? 1.174 5.973 10.602 1 93.25 231 PRO B CA 1
ATOM 4327 C C . PRO B 1 231 ? 0.667 7.348 10.172 1 93.25 231 PRO B C 1
ATOM 4329 O O . PRO B 1 231 ? 0.614 7.645 8.977 1 93.25 231 PRO B O 1
ATOM 4332 N N . GLU B 1 232 ? 0.348 8.141 11.086 1 92.94 232 GLU B N 1
ATOM 4333 C CA . GLU B 1 232 ? -0.145 9.477 10.773 1 92.94 232 GLU B CA 1
ATOM 4334 C C . GLU B 1 232 ? 0.956 10.344 10.172 1 92.94 232 GLU B C 1
ATOM 4336 O O . GLU B 1 232 ? 0.688 11.188 9.312 1 92.94 232 GLU B O 1
ATOM 4341 N N . PHE B 1 233 ? 2.158 10.117 10.656 1 91.69 233 PHE B N 1
ATOM 4342 C CA . PHE B 1 233 ? 3.281 10.836 10.062 1 91.69 233 PHE B CA 1
ATOM 4343 C C . PHE B 1 233 ? 3.467 10.438 8.602 1 91.69 233 PHE B C 1
ATOM 4345 O O . PHE B 1 233 ? 3.734 11.297 7.754 1 91.69 233 PHE B O 1
ATOM 4352 N N . MET B 1 234 ? 3.346 9.203 8.367 1 93.31 234 MET B N 1
ATOM 4353 C CA . MET B 1 234 ? 3.42 8.727 6.984 1 93.31 234 MET B CA 1
ATOM 4354 C C . MET B 1 234 ? 2.342 9.375 6.125 1 93.31 234 MET B C 1
ATOM 4356 O O . MET B 1 234 ? 2.605 9.781 4.992 1 93.31 234 MET B O 1
ATOM 4360 N N . PHE B 1 235 ? 1.182 9.43 6.668 1 94.25 235 PHE B N 1
ATOM 4361 C CA . PHE B 1 235 ? 0.084 10.109 5.988 1 94.25 235 PHE B CA 1
ATOM 4362 C C . PHE B 1 235 ? 0.451 11.555 5.676 1 94.25 235 PHE B C 1
ATOM 4364 O O . PHE B 1 235 ? 0.214 12.031 4.566 1 94.25 235 PHE B O 1
ATOM 4371 N N . ALA B 1 236 ? 0.977 12.211 6.602 1 91.62 236 ALA B N 1
ATOM 4372 C CA . ALA B 1 236 ? 1.345 13.617 6.441 1 91.62 236 ALA B CA 1
ATOM 4373 C C . ALA B 1 236 ? 2.363 13.797 5.32 1 91.62 236 ALA B C 1
ATOM 4375 O O . ALA B 1 236 ? 2.225 14.695 4.484 1 91.62 236 ALA B O 1
ATOM 4376 N N . LEU B 1 237 ? 3.307 12.945 5.293 1 90.06 237 LEU B N 1
ATOM 4377 C CA . LEU B 1 237 ? 4.34 13.016 4.266 1 90.06 237 LEU B CA 1
ATOM 4378 C C . LEU B 1 237 ? 3.732 12.867 2.873 1 90.06 237 LEU B C 1
ATOM 4380 O O . LEU B 1 237 ? 4.25 13.422 1.902 1 90.06 237 LEU B O 1
ATOM 4384 N N . SER B 1 238 ? 2.617 12.195 2.809 1 92.69 238 SER B N 1
ATOM 4385 C CA . SER B 1 238 ? 2.012 11.867 1.522 1 92.69 238 SER B CA 1
ATOM 4386 C C . SER B 1 238 ? 0.92 12.859 1.151 1 92.69 238 SER B C 1
ATOM 4388 O O . SER B 1 238 ? 0.533 12.961 -0.015 1 92.69 238 SER B O 1
ATOM 4390 N N . SER B 1 239 ? 0.419 13.547 2.154 1 91.38 239 SER B N 1
ATOM 4391 C CA . SER B 1 239 ? -0.789 14.344 1.945 1 91.38 239 SER B CA 1
ATOM 4392 C C . SER B 1 239 ? -0.466 15.828 1.856 1 91.38 239 SER B C 1
ATOM 4394 O O . SER B 1 239 ? -1.369 16.656 1.73 1 91.38 239 SER B O 1
ATOM 4396 N N . PHE B 1 240 ? 0.827 16.203 1.868 1 88.69 240 PHE B N 1
ATOM 4397 C CA . PHE B 1 240 ? 1.276 17.562 1.646 1 88.69 240 PHE B CA 1
ATOM 4398 C C . PHE B 1 240 ? 2.098 17.672 0.365 1 88.69 240 PHE B C 1
ATOM 4400 O O . PHE B 1 240 ? 2.785 16.719 -0.012 1 88.69 240 PHE B O 1
ATOM 4407 N N . VAL B 1 241 ? 2.018 18.812 -0.201 1 87.31 241 VAL B N 1
ATOM 4408 C CA . VAL B 1 241 ? 2.775 19.031 -1.43 1 87.31 241 VAL B CA 1
ATOM 4409 C C . VAL B 1 241 ? 4.273 18.969 -1.132 1 87.31 241 VAL B C 1
ATOM 4411 O O . VAL B 1 241 ? 4.734 19.531 -0.139 1 87.31 241 VAL B O 1
ATOM 4414 N N . HIS B 1 242 ? 4.891 18.234 -1.952 1 86.19 242 HIS B N 1
ATOM 4415 C CA . HIS B 1 242 ? 6.34 18.156 -1.818 1 86.19 242 HIS B CA 1
ATOM 4416 C C . HIS B 1 242 ? 7.027 19.25 -2.635 1 86.19 242 HIS B C 1
ATOM 4418 O O . HIS B 1 242 ? 6.695 19.453 -3.805 1 86.19 242 HIS B O 1
ATOM 4424 N N . ASP B 1 243 ? 8.039 19.828 -2.062 1 80.56 243 ASP B N 1
ATOM 4425 C CA . ASP B 1 243 ? 8.68 21 -2.672 1 80.56 243 ASP B CA 1
ATOM 4426 C C . ASP B 1 243 ? 9.414 20.609 -3.953 1 80.56 243 ASP B C 1
ATOM 4428 O O . ASP B 1 243 ? 9.406 21.359 -4.93 1 80.56 243 ASP B O 1
ATOM 4432 N N . ALA B 1 244 ? 10.016 19.484 -4.039 1 80.25 244 ALA B N 1
ATOM 4433 C CA . ALA B 1 244 ? 10.836 19.078 -5.18 1 80.25 244 ALA B CA 1
ATOM 4434 C C . ALA B 1 244 ? 9.961 18.75 -6.391 1 80.25 244 ALA B C 1
ATOM 4436 O O . ALA B 1 244 ? 10.297 19.141 -7.516 1 80.25 244 ALA B O 1
ATOM 4437 N N . THR B 1 245 ? 8.828 18.109 -6.141 1 87.12 245 THR B N 1
ATOM 4438 C CA . THR B 1 245 ? 7.996 17.656 -7.25 1 87.12 245 THR B CA 1
ATOM 4439 C C . THR B 1 245 ? 6.887 18.656 -7.543 1 87.12 245 THR B C 1
ATOM 4441 O O . THR B 1 245 ? 6.371 18.719 -8.656 1 87.12 245 THR B O 1
ATOM 4444 N N . GLY B 1 246 ? 6.48 19.375 -6.508 1 87.56 246 GLY B N 1
ATOM 4445 C CA . GLY B 1 246 ? 5.355 20.281 -6.637 1 87.56 246 GLY B CA 1
ATOM 4446 C C . GLY B 1 246 ? 4.012 19.594 -6.555 1 87.56 246 GLY B C 1
ATOM 4447 O O . GLY B 1 246 ? 2.977 20.188 -6.844 1 87.56 246 GLY B O 1
ATOM 4448 N N . PHE B 1 247 ? 4.004 18.359 -6.27 1 88.62 247 PHE B N 1
ATOM 4449 C CA . PHE B 1 247 ? 2.791 17.562 -6.184 1 88.62 247 PHE B CA 1
ATOM 4450 C C . PHE B 1 247 ? 2.73 16.812 -4.855 1 88.62 247 PHE B C 1
ATOM 4452 O O . PHE B 1 247 ? 3.742 16.688 -4.164 1 88.62 247 PHE B O 1
ATOM 4459 N N . PHE B 1 248 ? 1.487 16.422 -4.566 1 89.44 248 PHE B N 1
ATOM 4460 C CA . PHE B 1 248 ? 1.354 15.508 -3.445 1 89.44 248 PHE B CA 1
ATOM 4461 C C . PHE B 1 248 ? 1.99 14.164 -3.775 1 89.44 248 PHE B C 1
ATOM 4463 O O . PHE B 1 248 ? 1.719 13.578 -4.828 1 89.44 248 PHE B O 1
ATOM 4470 N N . PRO B 1 249 ? 2.854 13.711 -2.93 1 92.62 249 PRO B N 1
ATOM 4471 C CA . PRO B 1 249 ? 3.422 12.383 -3.178 1 92.62 249 PRO B CA 1
ATOM 4472 C C . PRO B 1 249 ? 2.354 11.328 -3.432 1 92.62 249 PRO B C 1
ATOM 4474 O O . PRO B 1 249 ? 2.506 10.492 -4.328 1 92.62 249 PRO B O 1
ATOM 4477 N N . ALA B 1 250 ? 1.241 11.359 -2.697 1 92.5 250 ALA B N 1
ATOM 4478 C CA . ALA B 1 250 ? 0.161 10.391 -2.891 1 92.5 250 ALA B CA 1
ATOM 4479 C C . ALA B 1 250 ? -0.426 10.5 -4.297 1 92.5 250 ALA B C 1
ATOM 4481 O O . ALA B 1 250 ? -0.777 9.492 -4.91 1 92.5 250 ALA B O 1
ATOM 4482 N N . GLU B 1 251 ? -0.561 11.648 -4.766 1 89.38 251 GLU B N 1
ATOM 4483 C CA . GLU B 1 251 ? -1.113 11.852 -6.098 1 89.38 251 GLU B CA 1
ATOM 4484 C C . GLU B 1 251 ? -0.226 11.227 -7.168 1 89.38 251 GLU B C 1
ATOM 4486 O O . GLU B 1 251 ? -0.725 10.609 -8.109 1 89.38 251 GLU B O 1
ATOM 4491 N N . LEU B 1 252 ? 1.012 11.391 -7.062 1 89.75 252 LEU B N 1
ATOM 4492 C CA . LEU B 1 252 ? 1.958 10.844 -8.023 1 89.75 252 LEU B CA 1
ATOM 4493 C C . LEU B 1 252 ? 2.064 9.328 -7.883 1 89.75 252 LEU B C 1
ATOM 4495 O O . LEU B 1 252 ? 2.205 8.617 -8.875 1 89.75 252 LEU B O 1
ATOM 4499 N N . PHE B 1 253 ? 1.939 8.844 -6.719 1 92.62 253 PHE B N 1
ATOM 4500 C CA . PHE B 1 253 ? 2.23 7.445 -6.434 1 92.62 253 PHE B CA 1
ATOM 4501 C C . PHE B 1 253 ? 0.961 6.605 -6.5 1 92.62 253 PHE B C 1
ATOM 4503 O O . PHE B 1 253 ? 0.962 5.512 -7.07 1 92.62 253 PHE B O 1
ATOM 4510 N N . LEU B 1 254 ? -0.135 7.066 -5.855 1 91 254 LEU B N 1
ATOM 4511 C CA . LEU B 1 254 ? -1.382 6.316 -5.754 1 91 254 LEU B CA 1
ATOM 4512 C C . LEU B 1 254 ? -2.355 6.734 -6.852 1 91 254 LEU B C 1
ATOM 4514 O O . LEU B 1 254 ? -3.416 6.125 -7.012 1 91 254 LEU B O 1
ATOM 4518 N N . HIS B 1 255 ? -2.07 7.812 -7.5 1 85 255 HIS B N 1
ATOM 4519 C CA . HIS B 1 255 ? -2.918 8.352 -8.555 1 85 255 HIS B CA 1
ATOM 4520 C C . HIS B 1 255 ? -4.207 8.93 -7.984 1 85 255 HIS B C 1
ATOM 4522 O O . HIS B 1 255 ? -5.254 8.891 -8.641 1 85 255 HIS B O 1
ATOM 4528 N N . ARG B 1 256 ? -4.086 9.344 -6.77 1 84.56 256 ARG B N 1
ATOM 4529 C CA . ARG B 1 256 ? -5.215 10.008 -6.133 1 84.56 256 ARG B CA 1
ATOM 4530 C C . ARG B 1 256 ? -4.754 10.867 -4.957 1 84.56 256 ARG B C 1
ATOM 4532 O O . ARG B 1 256 ? -3.705 10.602 -4.367 1 84.56 256 ARG B O 1
ATOM 4539 N N . ARG B 1 257 ? -5.543 11.797 -4.68 1 83.62 257 ARG B N 1
ATOM 4540 C CA . ARG B 1 257 ? -5.301 12.578 -3.465 1 83.62 257 ARG B CA 1
ATOM 4541 C C . ARG B 1 257 ? -5.871 11.867 -2.24 1 83.62 257 ARG B C 1
ATOM 4543 O O . ARG B 1 257 ? -6.883 11.172 -2.336 1 83.62 257 ARG B O 1
ATOM 4550 N N . ILE B 1 258 ? -5.199 12.008 -1.192 1 89.19 258 ILE B N 1
ATOM 4551 C CA . ILE B 1 258 ? -5.703 11.406 0.041 1 89.19 258 ILE B CA 1
ATOM 4552 C C . ILE B 1 258 ? -6.074 12.508 1.032 1 89.19 258 ILE B C 1
ATOM 4554 O O . ILE B 1 258 ? -5.387 13.531 1.12 1 89.19 258 ILE B O 1
ATOM 4558 N N . VAL B 1 259 ? -7.188 12.297 1.646 1 84.31 259 VAL B N 1
ATOM 4559 C CA . VAL B 1 259 ? -7.723 13.32 2.545 1 84.31 259 VAL B CA 1
ATOM 4560 C C . VAL B 1 259 ? -7.793 12.766 3.967 1 84.31 259 VAL B C 1
ATOM 4562 O O . VAL B 1 259 ? -8.172 11.609 4.172 1 84.31 259 VAL B O 1
ATOM 4565 N N . GLY B 1 260 ? -7.391 13.617 4.883 1 85.44 260 GLY B N 1
ATOM 4566 C CA . GLY B 1 260 ? -7.352 13.195 6.273 1 85.44 260 GLY B CA 1
ATOM 4567 C C . GLY B 1 260 ? -8.656 13.445 7.008 1 85.44 260 GLY B C 1
ATOM 4568 O O . GLY B 1 260 ? -9.625 13.922 6.418 1 85.44 260 GLY B O 1
ATOM 4569 N N . PRO B 1 261 ? -8.602 13.086 8.266 1 85.69 261 PRO B N 1
ATOM 4570 C CA . PRO B 1 261 ? -9.773 13.312 9.109 1 85.69 261 PRO B CA 1
ATOM 4571 C C . PRO B 1 261 ? -10.25 14.766 9.094 1 85.69 261 PRO B C 1
ATOM 4573 O O . PRO B 1 261 ? -9.43 15.68 9.195 1 85.69 261 PRO B O 1
ATOM 4576 N N . GLY B 1 262 ? -11.594 14.977 8.883 1 75.25 262 GLY B N 1
ATOM 4577 C CA . GLY B 1 262 ? -12.18 16.312 8.938 1 75.25 262 GLY B CA 1
ATOM 4578 C C . GLY B 1 262 ? -12.102 17.047 7.617 1 75.25 262 GLY B C 1
ATOM 4579 O O . GLY B 1 262 ? -12.656 18.141 7.48 1 75.25 262 GLY B O 1
ATOM 4580 N N . GLU B 1 263 ? -11.422 16.5 6.703 1 74.06 263 GLU B N 1
ATOM 4581 C CA . GLU B 1 263 ? -11.227 17.188 5.434 1 74.06 263 GLU B CA 1
ATOM 4582 C C . GLU B 1 263 ? -12.219 16.703 4.383 1 74.06 263 GLU B C 1
ATOM 4584 O O . GLU B 1 263 ? -12.242 17.219 3.26 1 74.06 263 GLU B O 1
ATOM 4589 N N . TRP B 1 264 ? -13.047 15.797 4.656 1 63.75 264 TRP B N 1
ATOM 4590 C CA . TRP B 1 264 ? -13.938 15.172 3.686 1 63.75 264 TRP B CA 1
ATOM 4591 C C . TRP B 1 264 ? -15.242 15.945 3.559 1 63.75 264 TRP B C 1
ATOM 4593 O O . TRP B 1 264 ? -16.234 15.422 3.049 1 63.75 264 TRP B O 1
ATOM 4603 N N . VAL B 1 265 ? -15.383 17.156 3.885 1 56.97 265 VAL B N 1
ATOM 4604 C CA . VAL B 1 265 ? -16.594 17.953 3.984 1 56.97 265 VAL B CA 1
ATOM 4605 C C . VAL B 1 265 ? -17.344 17.938 2.648 1 56.97 265 VAL B C 1
ATOM 4607 O O . VAL B 1 265 ? -18.562 18.078 2.609 1 56.97 265 VAL B O 1
ATOM 4610 N N . ASP B 1 266 ? -16.672 17.984 1.52 1 54.66 266 ASP B N 1
ATOM 4611 C CA . ASP B 1 266 ? -17.516 18.172 0.337 1 54.66 266 ASP B CA 1
ATOM 4612 C C . ASP B 1 266 ? -17.859 16.828 -0.298 1 54.66 266 ASP B C 1
ATOM 4614 O O . ASP B 1 266 ? -18.406 16.766 -1.4 1 54.66 266 ASP B O 1
ATOM 4618 N N . GLY B 1 267 ? -18.016 15.82 0.54 1 52.03 267 GLY B N 1
ATOM 4619 C CA . GLY B 1 267 ? -18.547 14.531 0.102 1 52.03 267 GLY B CA 1
ATOM 4620 C C . GLY B 1 267 ? -17.625 13.805 -0.851 1 52.03 267 GLY B C 1
ATOM 4621 O O . GLY B 1 267 ? -17.656 12.578 -0.937 1 52.03 267 GLY B O 1
ATOM 4622 N N . ASP B 1 268 ? -17.203 14.516 -2 1 51.75 268 ASP B N 1
ATOM 4623 C CA . ASP B 1 268 ? -16.641 13.727 -3.09 1 51.75 268 ASP B CA 1
ATOM 4624 C C . ASP B 1 268 ? -15.125 13.555 -2.918 1 51.75 268 ASP B C 1
ATOM 4626 O O . ASP B 1 268 ? -14.375 14.531 -3.008 1 51.75 268 ASP B O 1
ATOM 4630 N N . ARG B 1 269 ? -14.742 12.641 -2.002 1 58.31 269 ARG B N 1
ATOM 4631 C CA . ARG B 1 269 ? -13.344 12.242 -2.125 1 58.31 269 ARG B CA 1
ATOM 4632 C C . ARG B 1 269 ? -12.945 12.094 -3.588 1 58.31 269 ARG B C 1
ATOM 4634 O O . ARG B 1 269 ? -13.766 11.734 -4.43 1 58.31 269 ARG B O 1
ATOM 4641 N N . MET B 1 270 ? -12.008 12.867 -3.947 1 56.88 270 MET B N 1
ATOM 4642 C CA . MET B 1 270 ? -11.562 12.992 -5.332 1 56.88 270 MET B CA 1
ATOM 4643 C C . MET B 1 270 ? -11.281 11.625 -5.945 1 56.88 270 MET B C 1
ATOM 4645 O O . MET B 1 270 ? -10.625 10.789 -5.324 1 56.88 270 MET B O 1
ATOM 4649 N N . GLY B 1 271 ? -12.203 11.18 -6.848 1 60.44 271 GLY B N 1
ATOM 4650 C CA . GLY B 1 271 ? -11.898 10.062 -7.734 1 60.44 271 GLY B CA 1
ATOM 4651 C C . GLY B 1 271 ? -10.5 10.133 -8.312 1 60.44 271 GLY B C 1
ATOM 4652 O O . GLY B 1 271 ? -9.711 11.008 -7.953 1 60.44 271 GLY B O 1
ATOM 4653 N N . PRO B 1 272 ? -10.117 9.086 -8.984 1 61.75 272 PRO B N 1
ATOM 4654 C CA . PRO B 1 272 ? -8.805 9.062 -9.633 1 61.75 272 PRO B CA 1
ATOM 4655 C C . PRO B 1 272 ? -8.539 10.305 -10.477 1 61.75 272 PRO B C 1
ATOM 4657 O O . PRO B 1 272 ? -9.477 10.906 -11.008 1 61.75 272 PRO B O 1
ATOM 4660 N N . ILE B 1 273 ? -7.309 10.766 -10.359 1 62.69 273 ILE B N 1
ATOM 4661 C CA . ILE B 1 273 ? -6.859 11.867 -11.211 1 62.69 273 ILE B CA 1
ATOM 4662 C C . ILE B 1 273 ? -7.07 11.508 -12.68 1 62.69 273 ILE B C 1
ATOM 4664 O O . ILE B 1 273 ? -6.785 10.383 -13.094 1 62.69 273 ILE B O 1
ATOM 4668 N N . GLY B 1 274 ? -7.941 12.164 -13.406 1 54.75 274 GLY B N 1
ATOM 4669 C CA . GLY B 1 274 ? -8.195 11.898 -14.82 1 54.75 274 GLY B CA 1
ATOM 4670 C C . GLY B 1 274 ? -6.926 11.75 -15.633 1 54.75 274 GLY B C 1
ATOM 4671 O O . GLY B 1 274 ? -5.855 12.195 -15.211 1 54.75 274 GLY B O 1
ATOM 4672 N N . ASN B 1 275 ? -6.801 10.742 -16.688 1 52.5 275 ASN B N 1
ATOM 4673 C CA . ASN B 1 275 ? -5.777 10.203 -17.562 1 52.5 275 ASN B CA 1
ATOM 4674 C C . ASN B 1 275 ? -4.883 11.305 -18.125 1 52.5 275 ASN B C 1
ATOM 4676 O O . ASN B 1 275 ? -3.656 11.18 -18.125 1 52.5 275 ASN B O 1
ATOM 4680 N N . SER B 1 276 ? -5.605 12.195 -19.062 1 53.28 276 SER B N 1
ATOM 4681 C CA . SER B 1 276 ? -4.82 13.141 -19.828 1 53.28 276 SER B CA 1
ATOM 4682 C C . SER B 1 276 ? -3.859 13.922 -18.938 1 53.28 276 SER B C 1
ATOM 4684 O O . SER B 1 276 ? -2.768 14.305 -19.375 1 53.28 276 SER B O 1
ATOM 4686 N N . SER B 1 277 ? -4.059 13.555 -17.641 1 68.88 277 SER B N 1
ATOM 4687 C CA . SER B 1 277 ? -3.492 14.508 -16.703 1 68.88 277 SER B CA 1
ATOM 4688 C C . SER B 1 277 ? -2.41 13.867 -15.836 1 68.88 277 SER B C 1
ATOM 4690 O O . SER B 1 277 ? -1.454 14.531 -15.43 1 68.88 277 SER B O 1
ATOM 4692 N N . PHE B 1 278 ? -2.285 12.477 -16.188 1 75.81 278 PHE B N 1
ATOM 4693 C CA . PHE B 1 278 ? -1.291 11.914 -15.281 1 75.81 278 PHE B CA 1
ATOM 4694 C C . PHE B 1 278 ? 0.101 11.977 -15.898 1 75.81 278 PHE B C 1
ATOM 4696 O O . PHE B 1 278 ? 1.074 12.305 -15.219 1 75.81 278 PHE B O 1
ATOM 4703 N N . ARG B 1 279 ? 0.173 11.523 -17.203 1 75.56 279 ARG B N 1
ATOM 4704 C CA . ARG B 1 279 ? 1.455 11.648 -17.891 1 75.56 279 ARG B CA 1
ATOM 4705 C C . ARG B 1 279 ? 1.967 13.086 -17.828 1 75.56 279 ARG B C 1
ATOM 4707 O O . ARG B 1 279 ? 3.166 13.32 -17.656 1 75.56 279 ARG B O 1
ATOM 4714 N N . GLY B 1 280 ? 1.063 13.938 -17.984 1 79.38 280 GLY B N 1
ATOM 4715 C CA . GLY B 1 280 ? 1.432 15.336 -17.844 1 79.38 280 GLY B CA 1
ATOM 4716 C C . GLY B 1 280 ? 1.926 15.695 -16.453 1 79.38 280 GLY B C 1
ATOM 4717 O O . GLY B 1 280 ? 2.871 16.469 -16.312 1 79.38 280 GLY B O 1
ATOM 4718 N N . MET B 1 281 ? 1.347 15.156 -15.547 1 82.81 281 MET B N 1
ATOM 4719 C CA . MET B 1 281 ? 1.752 15.383 -14.164 1 82.81 281 MET B CA 1
ATOM 4720 C C . MET B 1 281 ? 3.156 14.852 -13.914 1 82.81 281 MET B C 1
ATOM 4722 O O . MET B 1 281 ? 3.967 15.5 -13.258 1 82.81 281 MET B O 1
ATOM 4726 N N . LEU B 1 282 ? 3.389 13.68 -14.492 1 83.44 282 LEU B N 1
ATOM 4727 C CA . LEU B 1 282 ? 4.711 13.086 -14.32 1 83.44 282 LEU B CA 1
ATOM 4728 C C . LEU B 1 282 ? 5.785 13.945 -14.977 1 83.44 282 LEU B C 1
ATOM 4730 O O . LEU B 1 282 ? 6.859 14.148 -14.414 1 83.44 282 LEU B O 1
ATOM 4734 N N . LYS B 1 283 ? 5.438 14.352 -16.078 1 85.25 283 LYS B N 1
ATOM 4735 C CA . LYS B 1 283 ? 6.379 15.227 -16.766 1 85.25 283 LYS B CA 1
ATOM 4736 C C . LYS B 1 283 ? 6.625 16.516 -15.977 1 85.25 283 LYS B C 1
ATOM 4738 O O . LYS B 1 283 ? 7.773 16.938 -15.828 1 85.25 283 LYS B O 1
ATOM 4743 N N . SER B 1 284 ? 5.602 17.125 -15.516 1 88.38 284 SER B N 1
ATOM 4744 C CA . SER B 1 284 ? 5.727 18.344 -14.727 1 88.38 284 SER B CA 1
ATOM 4745 C C . SER B 1 284 ? 6.539 18.109 -13.461 1 88.38 284 SER B C 1
ATOM 4747 O O . SER B 1 284 ? 7.371 18.922 -13.086 1 88.38 284 SER B O 1
ATOM 4749 N N . ALA B 1 285 ? 6.246 17.016 -12.828 1 87.62 285 ALA B N 1
ATOM 4750 C CA . ALA B 1 285 ? 6.992 16.672 -11.625 1 87.62 285 ALA B CA 1
ATOM 4751 C C . ALA B 1 285 ? 8.477 16.516 -11.922 1 87.62 285 ALA B C 1
ATOM 4753 O O . ALA B 1 285 ? 9.328 17 -11.164 1 87.62 285 ALA B O 1
ATOM 4754 N N . ASN B 1 286 ? 8.719 15.812 -12.969 1 85.31 286 ASN B N 1
ATOM 4755 C CA . ASN B 1 286 ? 10.109 15.633 -13.375 1 85.31 286 ASN B CA 1
ATOM 4756 C C . ASN B 1 286 ? 10.789 16.969 -13.664 1 85.31 286 ASN B C 1
ATOM 4758 O O . ASN B 1 286 ? 11.93 17.188 -13.258 1 85.31 286 ASN B O 1
ATOM 4762 N N . ASP B 1 287 ? 10.109 17.781 -14.336 1 86.62 287 ASP B N 1
ATOM 4763 C CA . ASP B 1 287 ? 10.641 19.109 -14.633 1 86.62 287 ASP B CA 1
ATOM 4764 C C . ASP B 1 287 ? 10.93 19.875 -13.352 1 86.62 287 ASP B C 1
ATOM 4766 O O . ASP B 1 287 ? 11.969 20.547 -13.25 1 86.62 287 ASP B O 1
ATOM 4770 N N . ASN B 1 288 ? 10.031 19.844 -12.453 1 86.44 288 ASN B N 1
ATOM 4771 C CA . ASN B 1 288 ? 10.211 20.516 -11.172 1 86.44 288 ASN B CA 1
ATOM 4772 C C . ASN B 1 288 ? 11.438 20 -10.43 1 86.44 288 ASN B C 1
ATOM 4774 O O . ASN B 1 288 ? 12.211 20.781 -9.875 1 86.44 288 ASN B O 1
ATOM 4778 N N . MET B 1 289 ? 11.602 18.75 -10.438 1 82.19 289 MET B N 1
ATOM 4779 C CA . MET B 1 289 ? 12.719 18.141 -9.734 1 82.19 289 MET B CA 1
ATOM 4780 C C . MET B 1 289 ? 14.047 18.547 -10.367 1 82.19 289 MET B C 1
ATOM 4782 O O . MET B 1 289 ? 15.023 18.812 -9.664 1 82.19 289 MET B O 1
ATOM 4786 N N . GLN B 1 290 ? 14.031 18.562 -11.664 1 80.94 290 GLN B N 1
ATOM 4787 C CA . GLN B 1 290 ? 15.242 18.984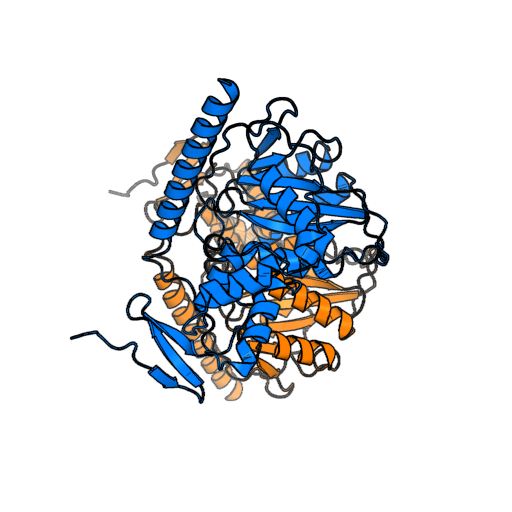 -12.359 1 80.94 290 GLN B CA 1
ATOM 4788 C C . GLN B 1 290 ? 15.578 20.438 -12.055 1 80.94 290 GLN B C 1
ATOM 4790 O O . GLN B 1 290 ? 16.75 20.797 -11.859 1 80.94 290 GLN B O 1
ATOM 4795 N N . ARG B 1 291 ? 14.602 21.203 -12.031 1 80.88 291 ARG B N 1
ATOM 4796 C CA . ARG B 1 291 ? 14.797 22.609 -11.703 1 80.88 291 ARG B CA 1
ATOM 4797 C C . ARG B 1 291 ? 15.344 22.766 -10.289 1 80.88 291 ARG B C 1
ATOM 4799 O O . ARG B 1 291 ? 16.25 23.562 -10.055 1 80.88 291 ARG B O 1
ATOM 4806 N N . GLN B 1 292 ? 14.75 22.031 -9.422 1 76.88 292 GLN B N 1
ATOM 4807 C CA . GLN B 1 292 ? 15.211 22.094 -8.039 1 76.88 292 GLN B CA 1
ATOM 4808 C C . GLN B 1 292 ? 16.656 21.609 -7.922 1 76.88 292 GLN B C 1
ATOM 4810 O O . GLN B 1 292 ? 17.438 22.172 -7.164 1 76.88 292 GLN B O 1
ATOM 4815 N N . ALA B 1 293 ? 16.938 20.531 -8.594 1 72.19 293 ALA B N 1
ATOM 4816 C CA . ALA B 1 293 ? 18.312 20 -8.578 1 72.19 293 ALA B CA 1
ATOM 4817 C C . ALA B 1 293 ? 19.297 21.047 -9.094 1 72.19 293 ALA B C 1
ATOM 4819 O O . ALA B 1 293 ? 20.391 21.203 -8.531 1 72.19 293 ALA B O 1
ATOM 4820 N N . ARG B 1 294 ? 18.906 21.734 -10.086 1 72.56 294 ARG B N 1
ATOM 4821 C CA . ARG B 1 294 ? 19.75 22.781 -10.641 1 72.56 294 ARG B CA 1
ATOM 4822 C C . ARG B 1 294 ? 19.953 23.922 -9.648 1 72.56 294 ARG B C 1
ATOM 4824 O O . ARG B 1 294 ? 21.047 24.438 -9.508 1 72.56 294 ARG B O 1
ATOM 4831 N N . ARG B 1 295 ? 18.891 24.234 -8.984 1 72.31 295 ARG B N 1
ATOM 4832 C CA . ARG B 1 295 ? 18.969 25.281 -7.98 1 72.31 295 ARG B CA 1
ATOM 4833 C C . ARG B 1 295 ? 19.906 24.891 -6.836 1 72.31 295 ARG B C 1
ATOM 4835 O O . ARG B 1 295 ? 20.688 25.719 -6.363 1 72.31 295 ARG B O 1
ATOM 4842 N N . ASN B 1 296 ? 19.797 23.719 -6.418 1 66.88 296 ASN B N 1
ATOM 4843 C CA . ASN B 1 296 ? 20.625 23.234 -5.332 1 66.88 296 ASN B CA 1
ATOM 4844 C C . ASN B 1 296 ? 22.109 23.203 -5.734 1 66.88 296 ASN B C 1
ATOM 4846 O O . ASN B 1 296 ? 22.984 23.516 -4.922 1 66.88 296 ASN B O 1
ATOM 4850 N N . LYS B 1 297 ? 22.281 22.797 -6.914 1 65.94 297 LYS B N 1
ATOM 4851 C CA . LYS B 1 297 ? 23.656 22.766 -7.422 1 65.94 297 LYS B CA 1
ATOM 4852 C C . LYS B 1 297 ? 24.25 24.172 -7.477 1 65.94 297 LYS B C 1
ATOM 4854 O O . LYS B 1 297 ? 25.406 24.375 -7.117 1 65.94 297 LYS B O 1
ATOM 4859 N N . LEU B 1 298 ? 23.484 25.094 -7.875 1 66.88 298 LEU B N 1
ATOM 4860 C CA . LEU B 1 298 ? 23.953 26.484 -7.953 1 66.88 298 LEU B CA 1
ATOM 4861 C C . LEU B 1 298 ? 24.234 27.031 -6.562 1 66.88 298 LEU B C 1
ATOM 4863 O O . LEU B 1 298 ? 25.219 27.75 -6.371 1 66.88 298 LEU B O 1
ATOM 4867 N N . GLN B 1 299 ? 23.375 26.734 -5.656 1 63.47 299 GLN B N 1
ATOM 4868 C CA . GLN B 1 299 ? 23.562 27.188 -4.281 1 63.47 299 GLN B CA 1
ATOM 4869 C C . GLN B 1 299 ? 24.812 26.547 -3.66 1 63.47 299 GLN B C 1
ATOM 4871 O O . GLN B 1 299 ? 25.547 27.219 -2.93 1 63.47 299 GLN B O 1
ATOM 4876 N N . TYR B 1 300 ? 24.969 25.359 -3.926 1 60.25 300 TYR B N 1
ATOM 4877 C CA . TYR B 1 300 ? 26.141 24.656 -3.432 1 60.25 300 TYR B CA 1
ATOM 4878 C C . TYR B 1 300 ? 27.422 25.25 -4.012 1 60.25 300 TYR B C 1
ATOM 4880 O O . TYR B 1 300 ? 28.406 25.438 -3.295 1 60.25 300 TYR B O 1
ATOM 4888 N N . ASN B 1 301 ? 27.359 25.453 -5.242 1 59.81 301 ASN B N 1
ATOM 4889 C CA . ASN B 1 301 ? 28.516 26.047 -5.898 1 59.81 301 ASN B CA 1
ATOM 4890 C C . ASN B 1 301 ? 28.781 27.453 -5.371 1 59.81 301 ASN B C 1
ATOM 4892 O O . ASN B 1 301 ? 29.938 27.875 -5.281 1 59.81 301 ASN B O 1
ATOM 4896 N N . ARG B 1 302 ? 27.812 28.094 -5.023 1 57.72 302 ARG B N 1
ATOM 4897 C CA . ARG B 1 302 ? 27.984 29.438 -4.465 1 57.72 302 ARG B CA 1
ATOM 4898 C C . ARG B 1 302 ? 28.578 29.375 -3.062 1 57.72 302 ARG B C 1
ATOM 4900 O O . ARG B 1 302 ? 29.391 30.219 -2.689 1 57.72 302 ARG B O 1
ATOM 4907 N N . GLN B 1 303 ? 28.156 28.438 -2.359 1 54.16 303 GLN B N 1
ATOM 4908 C CA . GLN B 1 303 ? 28.672 28.312 -1.004 1 54.16 303 GLN B CA 1
ATOM 4909 C C . GLN B 1 303 ? 30.094 27.75 -1.015 1 54.16 303 GLN B C 1
ATOM 4911 O O . GLN B 1 303 ? 30.891 28.031 -0.107 1 54.16 303 GLN B O 1
ATOM 4916 N N . GLY B 1 304 ? 30.328 26.828 -1.885 1 48.75 304 GLY B N 1
ATOM 4917 C CA . GLY B 1 304 ? 31.703 26.375 -2.031 1 48.75 304 GLY B CA 1
ATOM 4918 C C . GLY B 1 304 ? 32.656 27.469 -2.479 1 48.75 304 GLY B C 1
ATOM 4919 O O . GLY B 1 304 ? 33.875 27.359 -2.275 1 48.75 304 GLY B O 1
ATOM 4920 N N . LEU B 1 305 ? 32.219 28.406 -3.176 1 43.94 305 LEU B N 1
ATOM 4921 C CA . LEU B 1 305 ? 33.062 29.531 -3.533 1 43.94 305 LEU B CA 1
ATOM 4922 C C . LEU B 1 305 ? 33.156 30.531 -2.377 1 43.94 305 LEU B C 1
ATOM 4924 O O . LEU B 1 305 ? 33.969 31.453 -2.424 1 43.94 305 LEU B O 1
ATOM 4928 N N . ARG B 1 306 ? 32.469 30.391 -1.369 1 35.28 306 ARG B N 1
ATOM 4929 C CA . ARG B 1 306 ? 32.812 31.25 -0.24 1 35.28 306 ARG B CA 1
ATOM 4930 C C . ARG B 1 306 ? 33.75 30.547 0.729 1 35.28 306 ARG B C 1
ATOM 4932 O O . ARG B 1 306 ? 33.594 29.344 0.982 1 35.28 306 ARG B O 1
#

InterPro domains:
  IPR001584 Integrase, catalytic core [PF00665] (105-198)
  IPR001584 Integrase, catalytic core [PS50994] (99-257)
  IPR012337 Ribonuclease H-like superfamily [SSF53098] (102-261)
  IPR036397 Ribonuclease H superfamily [G3DSA:3.30.420.10] (94-303)
  IPR041588 Integrase zinc-binding domain [PF17921] (28-86)

pLDDT: mean 79.21, std 15.97, range [25.05, 96.62]